Protein AF-0000000069992667 (afdb_homodimer)

Structure (mmCIF, N/CA/C/O backbone):
data_AF-0000000069992667-model_v1
#
loop_
_entity.id
_entity.type
_entity.pdbx_description
1 polymer 'Uncharacterized protein'
#
loop_
_atom_site.group_PDB
_atom_site.id
_atom_site.type_symbol
_atom_site.label_atom_id
_atom_site.label_alt_id
_atom_site.label_comp_id
_atom_site.label_asym_id
_atom_site.label_entity_id
_atom_site.label_seq_id
_atom_site.pdbx_PDB_ins_code
_atom_site.Cartn_x
_atom_site.Cartn_y
_atom_site.Cartn_z
_atom_site.occupancy
_atom_site.B_iso_or_equiv
_atom_site.auth_seq_id
_atom_site.auth_comp_id
_atom_site.auth_asym_id
_atom_site.auth_atom_id
_atom_site.pdbx_PDB_model_num
ATOM 1 N N . MET A 1 1 ? 6.359 3.408 -33.406 1 24.8 1 MET A N 1
ATOM 2 C CA . MET A 1 1 ? 5.809 4.395 -32.5 1 24.8 1 MET A CA 1
ATOM 3 C C . MET A 1 1 ? 6.105 4.008 -31.047 1 24.8 1 MET A C 1
ATOM 5 O O . MET A 1 1 ? 5.715 2.932 -30.594 1 24.8 1 MET A O 1
ATOM 9 N N . ASN A 1 2 ? 7.273 4.285 -30.5 1 27.56 2 ASN A N 1
ATOM 10 C CA . ASN A 1 2 ? 7.855 4.105 -29.172 1 27.56 2 ASN A CA 1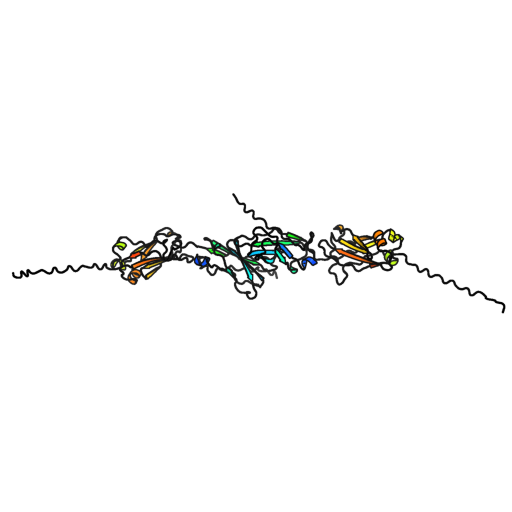
ATOM 11 C C . ASN A 1 2 ? 6.938 4.652 -28.094 1 27.56 2 ASN A C 1
ATOM 13 O O . ASN A 1 2 ? 6.762 5.867 -27.969 1 27.56 2 ASN A O 1
ATOM 17 N N . ASP A 1 3 ? 5.688 4.25 -28.125 1 32 3 ASP A N 1
ATOM 18 C CA . ASP A 1 3 ? 4.793 4.777 -27.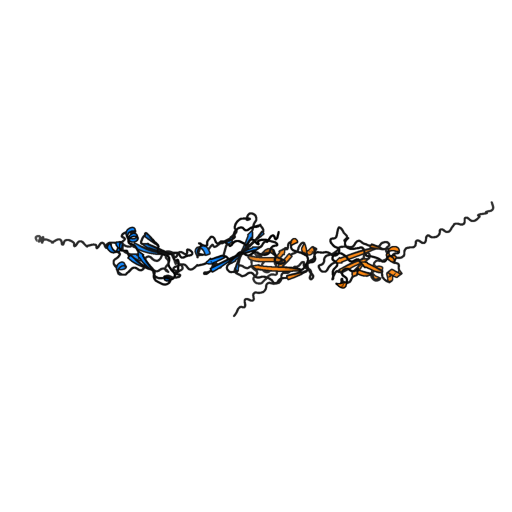094 1 32 3 ASP A CA 1
ATOM 19 C C . ASP A 1 3 ? 5.52 4.914 -25.766 1 32 3 ASP A C 1
ATOM 21 O O . ASP A 1 3 ? 5.93 3.918 -25.172 1 32 3 ASP A O 1
ATOM 25 N N . SER A 1 4 ? 6.445 5.75 -25.672 1 35.91 4 SER A N 1
ATOM 26 C CA . SER A 1 4 ? 6.992 6.27 -24.422 1 35.91 4 SER A CA 1
ATOM 27 C C . SER A 1 4 ? 5.934 6.312 -23.328 1 35.91 4 SER A C 1
ATOM 29 O O . SER A 1 4 ? 5.004 7.121 -23.391 1 35.91 4 SER A O 1
ATOM 31 N N . LEU A 1 5 ? 5.312 5.242 -22.984 1 39.62 5 LEU A N 1
ATOM 32 C CA . LEU A 1 5 ? 4.395 5.227 -21.859 1 39.62 5 LEU A CA 1
ATOM 33 C C . LEU A 1 5 ? 4.75 6.32 -20.844 1 39.62 5 LEU A C 1
ATOM 35 O O . LEU A 1 5 ? 5.762 6.219 -20.156 1 39.62 5 LEU A O 1
ATOM 39 N N . GLU A 1 6 ? 4.836 7.492 -21.281 1 42.88 6 GLU A N 1
ATOM 40 C CA . GLU A 1 6 ? 4.934 8.68 -20.438 1 42.88 6 GLU A CA 1
ATOM 41 C C . GLU A 1 6 ? 4.332 8.43 -19.062 1 42.88 6 GLU A C 1
ATOM 43 O O . GLU A 1 6 ? 3.125 8.203 -18.938 1 42.88 6 GLU A O 1
ATOM 48 N N . HIS A 1 7 ? 4.844 7.543 -18.328 1 51.72 7 HIS A N 1
ATOM 49 C CA . HIS A 1 7 ? 4.477 7.32 -16.938 1 51.72 7 HIS A CA 1
ATOM 50 C C . HIS A 1 7 ? 4.031 8.617 -16.266 1 51.72 7 HIS A C 1
ATOM 52 O O . HIS A 1 7 ? 4.82 9.547 -16.125 1 51.72 7 HIS A O 1
ATOM 58 N N . SER A 1 8 ? 2.902 9.133 -16.812 1 61.72 8 SER A N 1
ATOM 59 C CA . SER A 1 8 ? 2.273 10.328 -16.266 1 61.72 8 SER A CA 1
ATOM 60 C C . SER A 1 8 ? 2.521 10.461 -14.773 1 61.72 8 SER A C 1
ATOM 62 O O . SER A 1 8 ? 2.234 9.539 -14.008 1 61.72 8 SER A O 1
ATOM 64 N N . ARG A 1 9 ? 3.486 11.219 -14.336 1 82.94 9 ARG A N 1
ATOM 65 C CA . ARG A 1 9 ? 3.867 11.5 -12.953 1 82.94 9 ARG A CA 1
ATOM 66 C C . ARG A 1 9 ? 2.652 11.906 -12.125 1 82.94 9 ARG A C 1
ATOM 68 O O . ARG A 1 9 ? 1.79 12.648 -12.594 1 82.94 9 ARG A O 1
ATOM 75 N N . LEU A 1 10 ? 2.373 11.172 -11.141 1 95.12 10 LEU A N 1
ATOM 76 C CA . LEU A 1 10 ? 1.304 11.5 -10.203 1 95.12 10 LEU A CA 1
ATOM 77 C C . LEU A 1 10 ? 1.432 12.938 -9.719 1 95.12 10 LEU A C 1
ATOM 79 O O . LEU A 1 10 ? 2.543 13.453 -9.57 1 95.12 10 LEU A O 1
ATOM 83 N N . ALA A 1 11 ? 0.368 13.617 -9.633 1 96.69 11 ALA A N 1
ATOM 84 C CA . ALA A 1 11 ? 0.332 14.984 -9.133 1 96.69 11 ALA A CA 1
ATOM 85 C C . ALA A 1 11 ? 0.744 15.039 -7.66 1 96.69 11 ALA A C 1
ATOM 87 O O . ALA A 1 11 ? 0.669 14.039 -6.953 1 96.69 11 ALA A O 1
ATOM 88 N N . LEU A 1 12 ? 1.177 16.172 -7.23 1 96.62 12 LEU A N 1
ATOM 89 C CA . LEU A 1 12 ? 1.45 16.422 -5.82 1 96.62 12 LEU A CA 1
ATOM 90 C C . LEU A 1 12 ? 0.167 16.359 -5 1 96.62 12 LEU A C 1
ATOM 92 O O . LEU A 1 12 ? -0.884 16.828 -5.438 1 96.62 12 LEU A O 1
ATOM 96 N N . PRO A 1 13 ? 0.283 15.773 -3.818 1 97.31 13 PRO A N 1
ATOM 97 C CA . PRO A 1 13 ? -0.885 15.891 -2.943 1 97.31 13 PRO A CA 1
ATOM 98 C C . PRO A 1 13 ? -1.153 17.328 -2.512 1 97.31 13 PRO A C 1
ATOM 100 O O . PRO A 1 13 ? -0.258 18.188 -2.582 1 97.31 13 PRO A O 1
ATOM 103 N N . VAL A 1 14 ? -2.396 17.562 -2.076 1 96.5 14 VAL A N 1
ATOM 104 C CA . VAL A 1 14 ? -2.795 18.906 -1.654 1 96.5 14 VAL A CA 1
ATOM 105 C C . VAL A 1 14 ? -3.291 18.859 -0.211 1 96.5 14 VAL A C 1
ATOM 107 O O . VAL A 1 14 ? -4.027 17.953 0.174 1 96.5 14 VAL A O 1
ATOM 110 N N . VAL A 1 15 ? -2.871 19.781 0.508 1 97 15 VAL A N 1
ATOM 111 C CA . VAL A 1 15 ? -3.367 19.953 1.87 1 97 15 VAL A CA 1
ATOM 112 C C . VAL A 1 15 ? -4.188 21.234 1.965 1 97 15 VAL A C 1
ATOM 114 O O . VAL A 1 15 ? -3.637 22.312 2.193 1 97 15 VAL A O 1
ATOM 117 N N . PRO A 1 16 ? -5.512 21.094 1.886 1 94.31 16 PRO A N 1
ATOM 118 C CA . PRO A 1 16 ? -6.363 22.281 1.809 1 94.31 16 PRO A CA 1
ATOM 119 C C . PRO A 1 16 ? -6.25 23.172 3.045 1 94.31 16 PRO A C 1
ATOM 121 O O . PRO A 1 16 ? -6.414 24.391 2.949 1 94.31 16 PRO A O 1
ATOM 124 N N . GLN A 1 17 ? -6 22.594 4.168 1 91.94 17 GLN A N 1
ATOM 125 C CA . GLN A 1 17 ? -5.988 23.328 5.426 1 91.94 17 GLN A CA 1
ATOM 126 C C . GLN A 1 17 ? -4.668 24.078 5.613 1 91.94 17 GLN A C 1
ATOM 128 O O . GLN A 1 17 ? -4.527 24.875 6.535 1 91.94 17 GLN A O 1
ATOM 133 N N . ALA A 1 18 ? -3.742 23.719 4.707 1 87.69 18 ALA A N 1
ATOM 134 C CA . ALA A 1 18 ? -2.439 24.375 4.828 1 87.69 18 ALA A CA 1
ATOM 135 C C . ALA A 1 18 ? -2.469 25.766 4.223 1 87.69 18 ALA A C 1
ATOM 137 O O . ALA A 1 18 ? -2.961 25.953 3.105 1 87.69 18 ALA A O 1
ATOM 138 N N . HIS A 1 19 ? -2.434 26.844 5.023 1 73.31 19 HIS A N 1
ATOM 139 C CA . HIS A 1 19 ? -2.428 28.234 4.586 1 73.31 19 HIS A CA 1
ATOM 140 C C . HIS A 1 19 ? -1.145 28.562 3.838 1 73.31 19 HIS A C 1
ATOM 142 O O . HIS A 1 19 ? -0.071 28.641 4.438 1 73.31 19 HIS A O 1
ATOM 148 N N . ARG A 1 20 ? -0.948 28.328 2.576 1 72.69 20 ARG A N 1
ATOM 149 C CA . ARG A 1 20 ? 0.213 28.609 1.737 1 72.69 20 ARG A CA 1
ATOM 150 C C . ARG A 1 20 ? 1.492 28.641 2.566 1 72.69 20 ARG A C 1
ATOM 152 O O . ARG A 1 20 ? 2.58 28.375 2.049 1 72.69 20 ARG A O 1
ATOM 159 N N . ARG A 1 21 ? 1.359 28.922 3.877 1 86 21 ARG A N 1
ATOM 160 C CA . ARG A 1 21 ? 2.586 29.109 4.645 1 86 21 ARG A CA 1
ATOM 161 C C . ARG A 1 21 ? 2.828 27.922 5.578 1 86 21 ARG A C 1
ATOM 163 O O . ARG A 1 21 ? 3.82 27.891 6.309 1 86 21 ARG A O 1
ATOM 170 N N . GLY A 1 22 ? 1.913 27.047 5.668 1 95 22 GLY A N 1
ATOM 171 C CA . GLY A 1 22 ? 2.164 25.859 6.477 1 95 22 GLY A CA 1
ATOM 172 C C . GLY A 1 22 ? 0.958 25.422 7.281 1 95 22 GLY A C 1
ATOM 173 O O . GLY A 1 22 ? -0.169 25.828 6.996 1 95 22 GLY A O 1
ATOM 174 N N . ILE A 1 23 ? 1.276 24.531 8.18 1 96.5 23 ILE A N 1
ATOM 175 C CA . ILE A 1 23 ? 0.228 23.922 8.992 1 96.5 23 ILE A CA 1
ATOM 176 C C . ILE A 1 23 ? 0.34 24.406 10.438 1 96.5 23 ILE A C 1
ATOM 178 O O . ILE A 1 23 ? 1.376 24.234 11.078 1 96.5 23 ILE A O 1
ATOM 182 N N . GLY A 1 24 ? -0.743 25 10.969 1 95.69 24 GLY A N 1
ATOM 183 C CA . GLY A 1 24 ? -0.81 25.422 12.359 1 95.69 24 GLY A CA 1
ATOM 184 C C . GLY A 1 24 ? -1.538 24.438 13.25 1 95.69 24 GLY A C 1
ATOM 185 O O . GLY A 1 24 ? -1.916 23.359 12.805 1 95.69 24 GLY A O 1
ATOM 186 N N . ARG A 1 25 ? -1.726 24.844 14.406 1 94 25 ARG A N 1
ATOM 187 C CA . ARG A 1 25 ? -2.297 23.969 15.43 1 94 25 ARG A CA 1
ATOM 188 C C . ARG A 1 25 ? -3.734 23.594 15.094 1 94 25 ARG A C 1
ATOM 190 O O . ARG A 1 25 ? -4.109 22.422 15.172 1 94 25 ARG A O 1
ATOM 197 N N . LEU A 1 26 ? -4.539 24.578 14.797 1 91.88 26 LEU A N 1
ATOM 198 C CA . LEU A 1 26 ? -5.945 24.328 14.516 1 91.88 26 LEU A CA 1
ATOM 199 C C . LEU A 1 26 ? -6.105 23.406 13.305 1 91.88 26 LEU A C 1
ATOM 201 O O . LEU A 1 26 ? -6.914 22.484 13.328 1 91.88 26 LEU A O 1
ATOM 205 N N . ALA A 1 27 ? -5.379 23.641 12.289 1 93.88 27 ALA A N 1
ATOM 206 C CA . ALA A 1 27 ? -5.422 22.812 11.078 1 93.88 27 ALA A CA 1
ATOM 207 C C . ALA A 1 27 ? -5.016 21.375 11.391 1 93.88 27 ALA A C 1
ATOM 209 O O . ALA A 1 27 ? -5.594 20.438 10.844 1 93.88 27 ALA A O 1
ATOM 210 N N . ALA A 1 28 ? -4.012 21.188 12.227 1 95.81 28 ALA A N 1
ATOM 211 C CA . ALA A 1 28 ? -3.467 19.875 12.57 1 95.81 28 ALA A CA 1
ATOM 212 C C . ALA A 1 28 ? -4.527 18.984 13.211 1 95.81 28 ALA A C 1
ATOM 214 O O . ALA A 1 28 ? -4.461 17.766 13.117 1 95.81 28 ALA A O 1
ATOM 215 N N . GLU A 1 29 ? -5.473 19.594 13.906 1 95 29 GLU A N 1
ATOM 216 C CA . GLU A 1 29 ? -6.492 18.844 14.633 1 95 29 GLU A CA 1
ATOM 217 C C . GLU A 1 29 ? -7.391 18.062 13.68 1 95 29 GLU A C 1
ATOM 219 O O . GLU A 1 29 ? -7.887 16.984 14.016 1 95 29 GLU A O 1
ATOM 224 N N . GLN A 1 30 ? -7.684 18.625 12.57 1 95.38 30 GLN A N 1
ATOM 225 C CA . GLN A 1 30 ? -8.57 18 11.602 1 95.38 30 GLN A CA 1
ATOM 226 C C . GLN A 1 30 ? -7.977 18.062 10.195 1 95.38 30 GLN A C 1
ATOM 228 O O . GLN A 1 30 ? -8.641 18.484 9.25 1 95.38 30 GLN A O 1
ATOM 233 N N . LEU A 1 31 ? -6.801 17.562 10.102 1 97.19 31 LEU A N 1
ATOM 234 C CA . LEU A 1 31 ? -6.039 17.703 8.867 1 97.19 31 LEU A CA 1
ATOM 235 C C . LEU A 1 31 ? -6.43 16.625 7.859 1 97.19 31 LEU A C 1
ATOM 237 O O . LEU A 1 31 ? -6.648 15.461 8.234 1 97.19 31 LEU A O 1
ATOM 241 N N . SER A 1 32 ? -6.508 17 6.625 1 97.56 32 SER A N 1
ATOM 242 C CA . SER A 1 32 ? -6.75 16.047 5.547 1 97.56 32 SER A CA 1
ATOM 243 C C . SER A 1 32 ? -5.855 16.344 4.344 1 97.56 32 SER A C 1
ATOM 245 O O . SER A 1 32 ? -5.449 17.484 4.125 1 97.56 32 SER A O 1
ATOM 247 N N . VAL A 1 33 ? -5.531 15.32 3.641 1 98.12 33 VAL A N 1
ATOM 248 C CA . VAL A 1 33 ? -4.77 15.422 2.398 1 98.12 33 VAL A CA 1
ATOM 249 C C . VAL A 1 33 ? -5.668 15.062 1.215 1 98.12 33 VAL A C 1
ATOM 251 O O . VAL A 1 33 ? -6.383 14.062 1.248 1 98.12 33 VAL A O 1
ATOM 254 N N . CYS A 1 34 ? -5.625 15.898 0.236 1 97.81 34 CYS A N 1
ATOM 255 C CA . CYS A 1 34 ? -6.414 15.656 -0.968 1 97.81 34 CYS A CA 1
ATOM 256 C C . CYS A 1 34 ? -5.535 15.164 -2.107 1 97.81 34 CYS A C 1
ATOM 258 O O . CYS A 1 34 ? -4.547 15.805 -2.465 1 97.81 34 CYS A O 1
ATOM 260 N N . ILE A 1 35 ? -5.859 14.031 -2.627 1 97.75 35 ILE A N 1
ATOM 261 C CA . ILE A 1 35 ? -5.188 13.477 -3.797 1 97.75 35 ILE A CA 1
ATOM 262 C C . ILE A 1 35 ? -6 13.773 -5.055 1 97.75 35 ILE A C 1
ATOM 264 O O . ILE A 1 35 ? -7.145 13.336 -5.18 1 97.75 35 ILE A O 1
ATOM 268 N N . PRO A 1 36 ? -5.391 14.547 -5.93 1 96.94 36 PRO A N 1
ATOM 269 C CA . PRO A 1 36 ? -6.137 14.875 -7.148 1 96.94 36 PRO A CA 1
ATOM 270 C C . PRO A 1 36 ? -6.453 13.641 -7.992 1 96.94 36 PRO A C 1
ATOM 272 O O . PRO A 1 36 ? -5.781 12.617 -7.875 1 96.94 36 PRO A O 1
ATOM 275 N N . ALA A 1 37 ? -7.555 13.773 -8.797 1 96.81 37 ALA A N 1
ATOM 276 C CA . ALA A 1 37 ? -7.824 12.727 -9.781 1 96.81 37 ALA A CA 1
ATOM 277 C C . ALA A 1 37 ? -6.641 12.539 -10.719 1 96.81 37 ALA A C 1
ATOM 279 O O . ALA A 1 37 ? -5.844 13.461 -10.922 1 96.81 37 ALA A O 1
ATOM 280 N N . TYR A 1 38 ? -6.438 11.414 -11.156 1 95.62 38 TYR A N 1
ATOM 281 C CA . TYR A 1 38 ? -5.316 11.094 -12.039 1 95.62 38 TYR A CA 1
ATOM 282 C C . TYR A 1 38 ? -5.789 10.328 -13.266 1 95.62 38 TYR A C 1
ATOM 284 O O . TYR A 1 38 ? -6.879 9.75 -13.266 1 95.62 38 TYR A O 1
ATOM 292 N N . PRO A 1 39 ? -4.957 10.344 -14.305 1 92.19 39 PRO A N 1
ATOM 293 C CA . PRO A 1 39 ? -5.348 9.625 -15.523 1 92.19 39 PRO A CA 1
ATOM 294 C C . PRO A 1 39 ? -5.543 8.133 -15.281 1 92.19 39 PRO A C 1
ATOM 296 O O . PRO A 1 39 ? -4.684 7.477 -14.688 1 92.19 39 PRO A O 1
ATOM 299 N N . GLY A 1 40 ? -6.684 7.602 -15.719 1 92.69 40 GLY A N 1
ATOM 300 C CA . GLY A 1 40 ? -6.941 6.176 -15.602 1 92.69 40 GLY A CA 1
ATOM 301 C C . GLY A 1 40 ? -7.508 5.773 -14.258 1 92.69 40 GLY A C 1
ATOM 302 O O . GLY A 1 40 ? -7.523 4.59 -13.914 1 92.69 40 GLY A O 1
ATOM 303 N N . MET A 1 41 ? -7.898 6.801 -13.492 1 95 41 MET A N 1
ATOM 304 C CA . MET A 1 41 ? -8.484 6.508 -12.188 1 95 41 MET A CA 1
ATOM 305 C C . MET A 1 41 ? -9.688 5.574 -12.32 1 95 41 MET A C 1
ATOM 307 O O . MET A 1 41 ? -10.602 5.844 -13.102 1 95 41 MET A O 1
ATOM 311 N N . ASP A 1 42 ? -9.633 4.457 -11.586 1 94.5 42 ASP A N 1
ATOM 312 C CA . ASP A 1 42 ? -10.672 3.445 -11.727 1 94.5 42 ASP A CA 1
ATOM 313 C C . ASP A 1 42 ? -11.016 2.814 -10.383 1 94.5 42 ASP A C 1
ATOM 315 O O . ASP A 1 42 ? -10.242 2.908 -9.43 1 94.5 42 ASP A O 1
ATOM 319 N N . GLU A 1 43 ? -12.18 2.219 -10.383 1 94.44 43 GLU A N 1
ATOM 320 C CA . GLU A 1 43 ? -12.578 1.452 -9.203 1 94.44 43 GLU A CA 1
ATOM 321 C C . GLU A 1 43 ? -11.555 0.36 -8.891 1 94.44 43 GLU A C 1
ATOM 323 O O . GLU A 1 43 ? -11.062 -0.312 -9.797 1 94.44 43 GLU A O 1
ATOM 328 N N . GLY A 1 44 ? -11.266 0.203 -7.559 1 93.44 44 GLY A N 1
ATOM 329 C CA . GLY A 1 44 ? -10.344 -0.845 -7.164 1 93.44 44 GLY A CA 1
ATOM 330 C C . GLY A 1 44 ? -8.922 -0.344 -6.969 1 93.44 44 GLY A C 1
ATOM 331 O O . GLY A 1 44 ? -8.094 -1.024 -6.355 1 93.44 44 GLY A O 1
ATOM 332 N N . ASP A 1 45 ? -8.633 0.858 -7.594 1 95.75 45 ASP A N 1
ATOM 333 C CA . ASP A 1 45 ? -7.332 1.47 -7.32 1 95.75 45 ASP A CA 1
ATOM 334 C C . ASP A 1 45 ? -7.137 1.702 -5.824 1 95.75 45 ASP A C 1
ATOM 336 O O . ASP A 1 45 ? -8.078 2.068 -5.121 1 95.75 45 ASP A O 1
ATOM 340 N N . LEU A 1 46 ? -5.926 1.47 -5.422 1 97.06 46 LEU A N 1
ATOM 341 C CA . LEU A 1 46 ? -5.621 1.696 -4.012 1 97.06 46 LEU A CA 1
ATOM 342 C C . LEU A 1 46 ? -4.695 2.896 -3.844 1 97.06 46 LEU A C 1
ATOM 344 O O . LEU A 1 46 ? -3.643 2.969 -4.484 1 97.06 46 LEU A O 1
ATOM 348 N N . LEU A 1 47 ? -5.148 3.828 -3.027 1 97.69 47 LEU A N 1
ATOM 349 C CA . LEU A 1 47 ? -4.32 4.977 -2.668 1 97.69 47 LEU A CA 1
ATOM 350 C C . LEU A 1 47 ? -3.826 4.863 -1.23 1 97.69 47 LEU A C 1
ATOM 352 O O . LEU A 1 47 ? -4.617 4.648 -0.311 1 97.69 47 LEU A O 1
ATOM 356 N N . GLU A 1 48 ? -2.508 4.973 -1.059 1 97.88 48 GLU A N 1
ATOM 357 C CA . GLU A 1 48 ? -1.885 4.949 0.262 1 97.88 48 GLU A CA 1
ATOM 358 C C . GLU A 1 48 ? -1.228 6.289 0.585 1 97.88 48 GLU A C 1
ATOM 360 O O . GLU A 1 48 ? -0.479 6.832 -0.23 1 97.88 48 GLU A O 1
ATOM 365 N N . LEU A 1 49 ? -1.47 6.742 1.758 1 98.56 49 LEU A N 1
ATOM 366 C CA . LEU A 1 49 ? -0.916 8.023 2.178 1 98.56 49 LEU A CA 1
ATOM 367 C C . LEU A 1 49 ? 0.234 7.824 3.16 1 98.56 49 LEU A C 1
ATOM 369 O O . LEU A 1 49 ? 0.139 7 4.074 1 98.56 49 LEU A O 1
ATOM 373 N N . PHE A 1 50 ? 1.292 8.586 2.957 1 98.56 50 PHE A N 1
ATOM 374 C CA . PHE A 1 50 ? 2.459 8.516 3.828 1 98.56 50 PHE A CA 1
ATOM 375 C C . PHE A 1 50 ? 2.828 9.898 4.352 1 98.56 50 PHE A C 1
ATOM 377 O O . PHE A 1 50 ? 2.756 10.891 3.617 1 98.56 50 PHE A O 1
ATOM 384 N N . TRP A 1 51 ? 3.119 9.961 5.598 1 98.44 51 TRP A N 1
ATOM 385 C CA . TRP A 1 51 ? 3.576 11.148 6.316 1 98.44 51 TRP A CA 1
ATOM 386 C C . TRP A 1 51 ? 4.949 10.914 6.938 1 98.44 51 TRP A C 1
ATOM 388 O O . TRP A 1 51 ? 5.086 10.141 7.883 1 98.44 51 TRP A O 1
ATOM 398 N N . ASP A 1 52 ? 5.992 11.602 6.34 1 97.94 52 ASP A N 1
ATOM 399 C CA . ASP A 1 52 ? 7.375 11.43 6.777 1 97.94 52 ASP A CA 1
ATOM 400 C C . ASP A 1 52 ? 7.801 9.961 6.695 1 97.94 52 ASP A C 1
ATOM 402 O O . ASP A 1 52 ? 8.383 9.422 7.641 1 97.94 52 ASP A O 1
ATOM 406 N N . GLY A 1 53 ? 7.32 9.281 5.656 1 96.88 53 GLY A N 1
ATOM 407 C CA . GLY A 1 53 ? 7.75 7.926 5.363 1 96.88 53 GLY A CA 1
ATOM 408 C C . GLY A 1 53 ? 6.926 6.871 6.078 1 96.88 53 GLY A C 1
ATOM 409 O O . GLY A 1 53 ? 7.082 5.676 5.824 1 96.88 53 GLY A O 1
ATOM 410 N N . CYS A 1 54 ? 6.035 7.336 6.938 1 97.56 54 CYS A N 1
ATOM 411 C CA . CYS A 1 54 ? 5.219 6.395 7.699 1 97.56 54 CYS A CA 1
ATOM 412 C C . CYS A 1 54 ? 3.82 6.281 7.109 1 97.56 54 CYS A C 1
ATOM 414 O O . CYS A 1 54 ? 3.268 7.266 6.617 1 97.56 54 CYS A O 1
ATOM 416 N N . TYR A 1 55 ? 3.244 5.102 7.215 1 97.44 55 TYR A N 1
ATOM 417 C CA . TYR A 1 55 ? 1.909 4.828 6.691 1 97.44 55 TYR A CA 1
ATOM 418 C C . TYR A 1 55 ? 0.842 5.508 7.543 1 97.44 55 TYR A C 1
ATOM 420 O O . TYR A 1 55 ? 0.85 5.387 8.766 1 97.44 55 TYR A O 1
ATOM 428 N N . VAL A 1 56 ? -0.05 6.203 6.863 1 98.12 56 VAL A N 1
ATOM 429 C CA . VAL A 1 56 ? -1.112 6.922 7.562 1 98.12 56 VAL A CA 1
ATOM 430 C C . VAL A 1 56 ? -2.43 6.164 7.41 1 98.12 56 VAL A C 1
ATOM 432 O O . VAL A 1 56 ? -3.008 5.707 8.398 1 98.12 56 VAL A O 1
ATOM 435 N N . THR A 1 57 ? -2.846 6.035 6.195 1 97.19 57 THR A N 1
ATOM 436 C CA . THR A 1 57 ? -4.105 5.383 5.855 1 97.19 57 THR A CA 1
ATOM 437 C C . THR A 1 57 ? -4.156 5.051 4.367 1 97.19 57 THR A C 1
ATOM 439 O O . THR A 1 57 ? -3.27 5.441 3.605 1 97.19 57 THR A O 1
ATOM 442 N N . SER A 1 58 ? -5.109 4.277 3.973 1 96.69 58 SER A N 1
ATOM 443 C CA . SER A 1 58 ? -5.336 3.939 2.57 1 96.69 58 SER A CA 1
ATOM 444 C C . SER A 1 58 ? -6.824 3.906 2.242 1 96.69 58 SER A C 1
ATOM 446 O O . SER A 1 58 ? -7.664 3.836 3.143 1 96.69 58 SER A O 1
ATOM 448 N N . ARG A 1 59 ? -7.016 4.059 0.97 1 96.25 59 ARG A N 1
ATOM 449 C CA . ARG A 1 59 ? -8.398 4.02 0.513 1 96.25 59 ARG A CA 1
ATOM 450 C C . ARG A 1 59 ? -8.492 3.469 -0.907 1 96.25 59 ARG A C 1
ATOM 452 O O . ARG A 1 59 ? -7.707 3.852 -1.778 1 96.25 59 ARG A O 1
ATOM 459 N N . GLN A 1 60 ? -9.383 2.496 -1.064 1 96.12 60 GLN A N 1
ATOM 460 C CA . GLN A 1 60 ? -9.672 1.995 -2.404 1 96.12 60 GLN A CA 1
ATOM 461 C C . GLN A 1 60 ? -10.727 2.85 -3.098 1 96.12 60 GLN A C 1
ATOM 463 O O . GLN A 1 60 ? -11.719 3.244 -2.477 1 96.12 60 GLN A O 1
ATOM 468 N N . ILE A 1 61 ? -10.492 3.172 -4.305 1 97.12 61 ILE A N 1
ATOM 469 C CA . ILE A 1 61 ? -11.445 3.959 -5.078 1 97.12 61 ILE A CA 1
ATOM 470 C C . ILE A 1 61 ? -12.727 3.16 -5.281 1 97.12 61 ILE A C 1
ATOM 472 O O . ILE A 1 61 ? -12.688 1.996 -5.688 1 97.12 61 ILE A O 1
ATOM 476 N N . GLN A 1 62 ? -13.812 3.74 -4.883 1 95.31 62 GLN A N 1
ATOM 477 C CA . GLN A 1 62 ? -15.109 3.084 -5.016 1 95.31 62 GLN A CA 1
ATOM 478 C C . GLN A 1 62 ? -15.789 3.471 -6.328 1 95.31 62 GLN A C 1
ATOM 480 O O . GLN A 1 62 ? -15.375 4.43 -6.984 1 95.31 62 GLN A O 1
ATOM 485 N N . ALA A 1 63 ? -16.812 2.68 -6.531 1 93.12 63 ALA A N 1
ATOM 486 C CA . ALA A 1 63 ? -17.609 2.984 -7.723 1 93.12 63 ALA A CA 1
ATOM 487 C C . ALA A 1 63 ? -18.203 4.383 -7.641 1 93.12 63 ALA A C 1
ATOM 489 O O . ALA A 1 63 ? -18.734 4.773 -6.602 1 93.12 63 ALA A O 1
ATOM 490 N N . GLY A 1 64 ? -18.141 5.227 -8.648 1 92.25 64 GLY A N 1
ATOM 491 C CA . GLY A 1 64 ? -18.703 6.566 -8.68 1 92.25 64 GLY A CA 1
ATOM 492 C C . GLY A 1 64 ? -17.719 7.641 -8.281 1 92.25 64 GLY A C 1
ATOM 493 O O . GLY A 1 64 ? -17.984 8.836 -8.438 1 92.25 64 GLY A O 1
ATOM 494 N N . GLU A 1 65 ? -16.578 7.191 -7.754 1 91.88 65 GLU A N 1
ATOM 495 C CA . GLU A 1 65 ? -15.602 8.172 -7.273 1 91.88 65 GLU A CA 1
ATOM 496 C C . GLU A 1 65 ? -14.57 8.508 -8.352 1 91.88 65 GLU A C 1
ATOM 498 O O . GLU A 1 65 ? -13.672 9.32 -8.125 1 91.88 65 GLU A O 1
ATOM 503 N N . GLN A 1 66 ? -14.758 7.918 -9.477 1 91.19 66 GLN A N 1
ATOM 504 C CA . GLN A 1 66 ? -13.805 8.125 -10.562 1 91.19 66 GLN A CA 1
ATOM 505 C C . GLN A 1 66 ? -13.773 9.586 -11 1 91.19 66 GLN A C 1
ATOM 507 O O . GLN A 1 66 ? -14.82 10.227 -11.117 1 91.19 66 GLN A O 1
ATOM 512 N N . GLY A 1 67 ? -12.555 10.141 -11.156 1 92.88 67 GLY A N 1
ATOM 513 C CA . GLY A 1 67 ? -12.383 11.492 -11.648 1 92.88 67 GLY A CA 1
ATOM 514 C C . GLY A 1 67 ? -12.516 12.547 -10.562 1 92.88 67 GLY A C 1
ATOM 515 O O . GLY A 1 67 ? -12.492 13.742 -10.844 1 92.88 67 GLY A O 1
ATOM 516 N N . GLN A 1 68 ? -12.742 12.156 -9.383 1 95.81 68 GLN A N 1
ATOM 517 C CA . GLN A 1 68 ? -12.867 13.094 -8.266 1 95.81 68 GLN A CA 1
ATOM 518 C C . GLN A 1 68 ? -11.68 12.977 -7.32 1 95.81 68 GLN A C 1
ATOM 520 O O . GLN A 1 68 ? -11.109 11.898 -7.152 1 95.81 68 GLN A O 1
ATOM 525 N N . PRO A 1 69 ? -11.328 14.086 -6.77 1 96.81 69 PRO A N 1
ATOM 526 C CA . PRO A 1 69 ? -10.258 14 -5.773 1 96.81 69 PRO A CA 1
ATOM 527 C C . PRO A 1 69 ? -10.648 13.164 -4.555 1 96.81 69 PRO A C 1
ATOM 529 O O . PRO A 1 69 ? -11.828 13.062 -4.223 1 96.81 69 PRO A O 1
ATOM 532 N N . VAL A 1 70 ? -9.68 12.555 -3.986 1 97.62 70 VAL A N 1
ATOM 533 C CA . VAL A 1 70 ? -9.898 11.711 -2.814 1 97.62 70 VAL A CA 1
ATOM 534 C C . VAL A 1 70 ? -9.289 12.375 -1.58 1 97.62 70 VAL A C 1
ATOM 536 O O . VAL A 1 70 ? -8.117 12.758 -1.588 1 97.62 70 VAL A O 1
ATOM 539 N N . SER A 1 71 ? -10.047 12.531 -0.55 1 97.81 71 SER A N 1
ATOM 540 C CA . SER A 1 71 ? -9.578 13.125 0.696 1 97.81 71 SER A CA 1
ATOM 541 C C . SER A 1 71 ? -9.258 12.055 1.736 1 97.81 71 SER A C 1
ATOM 543 O O . SER A 1 71 ? -10.094 11.188 2.016 1 97.81 71 SER A O 1
ATOM 545 N N . LEU A 1 72 ? -8.117 12.117 2.314 1 98.19 72 LEU A N 1
ATOM 546 C CA . LEU A 1 72 ? -7.688 11.18 3.348 1 98.19 72 LEU A CA 1
ATOM 547 C C . LEU A 1 72 ? -7.344 11.914 4.641 1 98.19 72 LEU A C 1
ATOM 549 O O . LEU A 1 72 ? -6.559 12.867 4.625 1 98.19 72 LEU A O 1
ATOM 553 N N . ARG A 1 73 ? -7.805 11.43 5.719 1 97.94 73 ARG A N 1
ATOM 554 C CA . ARG A 1 73 ? -7.594 12.055 7.02 1 97.94 73 ARG A CA 1
ATOM 555 C C . ARG A 1 73 ? -6.223 11.695 7.586 1 97.94 73 ARG A C 1
ATOM 557 O O . ARG A 1 73 ? -5.789 10.547 7.488 1 97.94 73 ARG A O 1
ATOM 564 N N . VAL A 1 74 ? -5.664 12.641 8.219 1 98.19 74 VAL A N 1
ATOM 565 C CA . VAL A 1 74 ? -4.402 12.43 8.922 1 98.19 74 VAL A CA 1
ATOM 566 C C . VAL A 1 74 ? -4.617 12.586 10.422 1 98.19 74 VAL A C 1
ATOM 568 O O . VAL A 1 74 ? -4.996 13.664 10.891 1 98.19 74 VAL A O 1
ATOM 571 N N . PRO A 1 75 ? -4.359 11.539 11.148 1 97.06 75 PRO A N 1
ATOM 572 C CA . PRO A 1 75 ? -4.461 11.688 12.602 1 97.06 75 PRO A CA 1
ATOM 573 C C . PRO A 1 75 ? -3.529 12.766 13.148 1 97.06 75 PRO A C 1
ATOM 575 O O . PRO A 1 75 ? -2.416 12.938 12.641 1 97.06 75 PRO A O 1
ATOM 578 N N . GLN A 1 76 ? -3.912 13.406 14.203 1 96.19 76 GLN A N 1
ATOM 579 C CA . GLN A 1 76 ? -3.18 14.523 14.781 1 96.19 76 GLN A CA 1
ATOM 580 C C . GLN A 1 76 ? -1.804 14.086 15.273 1 96.19 76 GLN A C 1
ATOM 582 O O . GLN A 1 76 ? -0.846 14.859 15.234 1 96.19 76 GLN A O 1
ATOM 587 N N . SER A 1 77 ? -1.714 12.844 15.711 1 95.88 77 SER A N 1
ATOM 588 C CA . SER A 1 77 ? -0.479 12.32 16.281 1 95.88 77 SER A CA 1
ATOM 589 C C . SER A 1 77 ? 0.65 12.312 15.266 1 95.88 77 SER A C 1
ATOM 591 O O . SER A 1 77 ? 1.826 12.242 15.625 1 95.88 77 SER A O 1
ATOM 593 N N . PHE A 1 78 ? 0.366 12.445 13.992 1 96.94 78 PHE A N 1
ATOM 594 C CA . PHE A 1 78 ? 1.371 12.43 12.938 1 96.94 78 PHE A CA 1
ATOM 595 C C . PHE A 1 78 ? 2.006 13.805 12.781 1 96.94 78 PHE A C 1
ATOM 597 O O . PHE A 1 78 ? 3.098 13.93 12.219 1 96.94 78 PHE A O 1
ATOM 604 N N . VAL A 1 79 ? 1.268 14.82 13.125 1 97.56 79 VAL A N 1
ATOM 605 C CA . VAL A 1 79 ? 1.657 16.188 12.805 1 97.56 79 VAL A CA 1
ATOM 606 C C . VAL A 1 79 ? 2.551 16.734 13.914 1 97.56 79 VAL A C 1
ATOM 608 O O . VAL A 1 79 ? 2.084 17 15.023 1 97.56 79 VAL A O 1
ATOM 611 N N . LEU A 1 80 ? 3.805 16.891 13.609 1 96.69 80 LEU A N 1
ATOM 612 C CA . LEU A 1 80 ? 4.793 17.391 14.555 1 96.69 80 LEU A CA 1
ATOM 613 C C . LEU A 1 80 ? 5.441 18.672 14.031 1 96.69 80 LEU A C 1
ATOM 615 O O . LEU A 1 80 ? 5.426 18.938 12.82 1 96.69 80 LEU A O 1
ATOM 619 N N . ASP A 1 81 ? 5.973 19.438 14.961 1 95.19 81 ASP A N 1
ATOM 620 C CA . ASP A 1 81 ? 6.68 20.656 14.555 1 95.19 81 ASP A CA 1
ATOM 621 C C . ASP A 1 81 ? 7.824 20.328 13.594 1 95.19 81 ASP A C 1
ATOM 623 O O . ASP A 1 81 ? 8.5 19.297 13.758 1 95.19 81 ASP A O 1
ATOM 627 N N . GLY A 1 82 ? 8.031 21.203 12.633 1 95.06 82 GLY A N 1
ATOM 628 C CA . GLY A 1 82 ? 9.094 21.016 11.656 1 95.06 82 GLY A CA 1
ATOM 629 C C . GLY A 1 82 ? 8.602 21.078 10.227 1 95.06 82 GLY A C 1
ATOM 630 O O . GLY A 1 82 ? 7.805 21.953 9.867 1 95.06 82 GLY A O 1
ATOM 631 N N . VAL A 1 83 ? 9.227 20.234 9.414 1 96.88 83 VAL A N 1
ATOM 632 C CA . VAL A 1 83 ? 8.82 20.141 8.016 1 96.88 83 VAL A CA 1
ATOM 633 C C . VAL A 1 83 ? 8.242 18.75 7.734 1 96.88 83 VAL A C 1
ATOM 635 O O . VAL A 1 83 ? 8.922 17.75 7.922 1 96.88 83 VAL A O 1
ATOM 638 N N . ALA A 1 84 ? 7.043 18.766 7.332 1 97.31 84 ALA A N 1
ATOM 639 C CA . ALA A 1 84 ? 6.387 17.5 6.996 1 97.31 84 ALA A CA 1
ATOM 640 C C . ALA A 1 84 ? 6.645 17.125 5.543 1 97.31 84 ALA A C 1
ATOM 642 O O . ALA A 1 84 ? 6.648 17.984 4.656 1 97.31 84 ALA A O 1
ATOM 643 N N . ARG A 1 85 ? 6.879 15.867 5.262 1 98 85 ARG A N 1
ATOM 644 C CA . ARG A 1 85 ? 6.992 15.305 3.922 1 98 85 ARG A CA 1
ATOM 645 C C . ARG A 1 85 ? 5.832 14.359 3.621 1 98 85 ARG A C 1
ATOM 647 O O . ARG A 1 85 ? 5.695 13.32 4.262 1 98 85 ARG A O 1
ATOM 654 N N . ILE A 1 86 ? 5.062 14.766 2.613 1 98.19 86 ILE A N 1
ATOM 655 C CA . ILE A 1 86 ? 3.822 14.047 2.348 1 98.19 86 ILE A CA 1
ATOM 656 C C . ILE A 1 86 ? 3.848 13.484 0.929 1 98.19 86 ILE A C 1
ATOM 658 O O . ILE A 1 86 ? 4.18 14.195 -0.022 1 98.19 86 ILE A O 1
ATOM 662 N N . HIS A 1 87 ? 3.59 12.25 0.761 1 98.19 87 HIS A N 1
ATOM 663 C CA . HIS A 1 87 ? 3.41 11.656 -0.559 1 98.19 87 HIS A CA 1
ATOM 664 C C . HIS A 1 87 ? 2.385 10.531 -0.52 1 98.19 87 HIS A C 1
ATOM 666 O O . HIS A 1 87 ? 1.914 10.148 0.555 1 98.19 87 HIS A O 1
ATOM 672 N N . TYR A 1 88 ? 1.932 10.094 -1.605 1 98.38 88 TYR A N 1
ATOM 673 C CA . TYR A 1 88 ? 1.017 8.969 -1.714 1 98.38 88 TYR A CA 1
ATOM 674 C C . TYR A 1 88 ? 1.48 7.988 -2.789 1 98.38 88 TYR A C 1
ATOM 676 O O . TYR A 1 88 ? 2.316 8.336 -3.629 1 98.38 88 TYR A O 1
ATOM 684 N N . ARG A 1 89 ? 0.991 6.797 -2.703 1 97.5 89 ARG A N 1
ATOM 685 C CA . ARG A 1 89 ? 1.262 5.746 -3.678 1 97.5 89 ARG A CA 1
ATOM 686 C C . ARG A 1 89 ? -0.029 5.25 -4.32 1 97.5 89 ARG A C 1
ATOM 688 O O . ARG A 1 89 ? -1.047 5.098 -3.645 1 97.5 89 ARG A O 1
ATOM 695 N N . LEU A 1 90 ? 0.102 5.035 -5.527 1 97.5 90 LEU A N 1
ATOM 696 C CA . LEU A 1 90 ? -1.004 4.488 -6.309 1 97.5 90 LEU A CA 1
ATOM 697 C C . LEU A 1 90 ? -0.708 3.055 -6.734 1 97.5 90 LEU A C 1
ATOM 699 O O . LEU A 1 90 ? 0.334 2.783 -7.336 1 97.5 90 LEU A O 1
ATOM 703 N N . MET A 1 91 ? -1.6 2.184 -6.324 1 96.75 91 MET A N 1
ATOM 704 C CA . MET A 1 91 ? -1.526 0.789 -6.75 1 96.75 91 MET A CA 1
ATOM 705 C C . MET A 1 91 ? -2.705 0.431 -7.648 1 96.75 91 MET A C 1
ATOM 707 O O . MET A 1 91 ? -3.863 0.587 -7.254 1 96.75 91 MET A O 1
ATOM 711 N N . ARG A 1 92 ? -2.434 -0.055 -8.766 1 96.25 92 ARG A N 1
ATOM 712 C CA . ARG A 1 92 ? -3.414 -0.535 -9.734 1 96.25 92 ARG A CA 1
ATOM 713 C C . ARG A 1 92 ? -3.148 -1.99 -10.102 1 96.25 92 ARG A C 1
ATOM 715 O O . ARG A 1 92 ? -1.997 -2.389 -10.289 1 96.25 92 ARG A O 1
ATOM 722 N N . ILE A 1 93 ? -4.215 -2.805 -10.172 1 94.88 93 ILE A N 1
ATOM 723 C CA . ILE A 1 93 ? -4.066 -4.23 -10.438 1 94.88 93 ILE A CA 1
ATOM 724 C C . ILE A 1 93 ? -3.252 -4.438 -11.719 1 94.88 93 ILE A C 1
ATOM 726 O O . ILE A 1 93 ? -3.533 -3.818 -12.742 1 94.88 93 ILE A O 1
ATOM 730 N N . GLY A 1 94 ? -2.178 -5.289 -11.602 1 95.12 94 GLY A N 1
ATOM 731 C CA . GLY A 1 94 ? -1.377 -5.676 -12.75 1 95.12 94 GLY A CA 1
ATOM 732 C C . GLY A 1 94 ? -0.278 -4.68 -13.078 1 95.12 94 GLY A C 1
ATOM 733 O O . GLY A 1 94 ? 0.476 -4.871 -14.031 1 95.12 94 GLY A O 1
ATOM 734 N N . ARG A 1 95 ? -0.147 -3.654 -12.336 1 94.25 95 ARG A N 1
ATOM 735 C CA . ARG A 1 95 ? 0.855 -2.625 -12.594 1 94.25 95 ARG A CA 1
ATOM 736 C C . ARG A 1 95 ? 1.787 -2.451 -11.398 1 94.25 95 ARG A C 1
ATOM 738 O O . ARG A 1 95 ? 1.472 -2.887 -10.289 1 94.25 95 ARG A O 1
ATOM 745 N N . MET A 1 96 ? 2.916 -1.906 -11.711 1 94.94 96 MET A N 1
ATOM 746 C CA . MET A 1 96 ? 3.836 -1.531 -10.641 1 94.94 96 MET A CA 1
ATOM 747 C C . MET A 1 96 ? 3.305 -0.332 -9.867 1 94.94 96 MET A C 1
ATOM 749 O O . MET A 1 96 ? 2.604 0.515 -10.422 1 94.94 96 MET A O 1
ATOM 753 N N . ALA A 1 97 ? 3.609 -0.293 -8.625 1 94.5 97 ALA A N 1
ATOM 754 C CA . ALA A 1 97 ? 3.209 0.829 -7.777 1 94.5 97 ALA A CA 1
ATOM 755 C C . ALA A 1 97 ? 3.818 2.137 -8.273 1 94.5 97 ALA A C 1
ATOM 757 O O . ALA A 1 97 ? 4.953 2.156 -8.75 1 94.5 97 ALA A O 1
ATOM 758 N N . GLN A 1 98 ? 3.039 3.189 -8.203 1 96.19 98 GLN A N 1
ATOM 759 C CA . GLN A 1 98 ? 3.521 4.531 -8.523 1 96.19 98 GLN A CA 1
ATOM 760 C C . GLN A 1 98 ? 3.547 5.418 -7.281 1 96.19 98 GLN A C 1
ATOM 762 O O . GLN A 1 98 ? 2.641 5.352 -6.449 1 96.19 98 GLN A O 1
ATOM 767 N N . THR A 1 99 ? 4.504 6.238 -7.168 1 96.75 99 THR A N 1
ATOM 768 C CA . THR A 1 99 ? 4.645 7.141 -6.027 1 96.75 99 THR A CA 1
ATOM 769 C C . THR A 1 99 ? 4.609 8.594 -6.484 1 96.75 99 THR A C 1
ATOM 771 O O . THR A 1 99 ? 5.223 8.953 -7.492 1 96.75 99 THR A O 1
ATOM 774 N N . SER A 1 100 ? 3.875 9.414 -5.809 1 97.5 100 SER A N 1
ATOM 775 C CA . SER A 1 100 ? 3.828 10.844 -6.109 1 97.5 100 SER A CA 1
ATOM 776 C C . SER A 1 100 ? 5.105 11.547 -5.652 1 97.5 100 SER A C 1
ATOM 778 O O . SER A 1 100 ? 5.848 11.016 -4.824 1 97.5 100 SER A O 1
ATOM 780 N N . PRO A 1 101 ? 5.367 12.703 -6.242 1 96.75 101 PRO A N 1
ATOM 781 C CA . PRO A 1 101 ? 6.41 13.523 -5.617 1 96.75 101 PRO A CA 1
ATOM 782 C C . PRO A 1 101 ? 6.062 13.93 -4.188 1 96.75 101 PRO A C 1
ATOM 784 O O . PRO A 1 101 ? 4.883 14.023 -3.836 1 96.75 101 PRO A O 1
ATOM 787 N N . PRO A 1 102 ? 7.055 14.094 -3.377 1 97 102 PRO A N 1
ATOM 788 C CA . PRO A 1 102 ? 6.789 14.5 -1.996 1 97 102 PRO A CA 1
ATOM 789 C C . PRO A 1 102 ? 6.434 15.984 -1.88 1 97 102 PRO A C 1
ATOM 791 O O . PRO A 1 102 ? 7.035 16.828 -2.557 1 97 102 PRO A O 1
ATOM 794 N N . LEU A 1 103 ? 5.41 16.281 -1.131 1 96.44 103 LEU A N 1
ATOM 795 C CA . LEU A 1 103 ? 5.062 17.641 -0.742 1 96.44 103 LEU A CA 1
ATOM 796 C C . LEU A 1 103 ? 5.695 18 0.599 1 96.44 103 LEU A C 1
ATOM 798 O O . LEU A 1 103 ? 5.523 17.281 1.584 1 96.44 103 LEU A O 1
ATOM 802 N N . LYS A 1 104 ? 6.453 19.016 0.621 1 96.44 104 LYS A N 1
ATOM 803 C CA . LYS A 1 104 ? 7.035 19.516 1.862 1 96.44 104 LYS A CA 1
ATOM 804 C C . LYS A 1 104 ? 6.258 20.719 2.4 1 96.44 104 LYS A C 1
ATOM 806 O O . LYS A 1 104 ? 6.02 21.688 1.675 1 96.44 104 LYS A O 1
ATOM 811 N N . LEU A 1 105 ? 5.859 20.625 3.666 1 96.12 105 LEU A N 1
ATOM 812 C CA . LEU A 1 105 ? 5.109 21.719 4.297 1 96.12 105 LEU A CA 1
ATOM 813 C C . LEU A 1 105 ? 5.664 22.016 5.684 1 96.12 105 LEU A C 1
ATOM 815 O O . LEU A 1 105 ? 5.871 21.109 6.488 1 96.12 105 LEU A O 1
ATOM 819 N N . PRO A 1 106 ? 5.906 23.328 5.961 1 95.88 106 PRO A N 1
ATOM 820 C CA . PRO A 1 106 ? 6.262 23.672 7.34 1 95.88 106 PRO A CA 1
ATOM 821 C C . PRO A 1 106 ? 5.109 23.453 8.32 1 95.88 106 PRO A C 1
ATOM 823 O O . PRO A 1 106 ? 3.953 23.719 7.98 1 95.88 106 PRO A O 1
ATOM 826 N N . VAL A 1 107 ? 5.441 22.953 9.492 1 96.69 107 VAL A N 1
ATOM 827 C CA . VAL A 1 107 ? 4.48 22.766 10.57 1 96.69 107 VAL A CA 1
ATOM 828 C C . VAL A 1 107 ? 4.93 23.531 11.812 1 96.69 107 VAL A C 1
ATOM 830 O O . VAL A 1 107 ? 6.086 23.422 12.234 1 96.69 107 VAL A O 1
ATOM 833 N N . LYS A 1 108 ? 4.094 24.359 12.344 1 96.06 108 LYS A N 1
ATOM 834 C CA . LYS A 1 108 ? 4.332 25.062 13.602 1 96.06 108 LYS A CA 1
ATOM 835 C C . LYS A 1 108 ? 3.146 24.906 14.555 1 96.06 108 LYS A C 1
ATOM 837 O O . LYS A 1 108 ? 2.111 25.547 14.375 1 96.06 108 LYS A O 1
ATOM 842 N N . LEU A 1 109 ? 3.352 24.172 15.555 1 95.56 109 LEU A N 1
ATOM 843 C CA . LEU A 1 109 ? 2.281 23.906 16.516 1 95.56 109 LEU A CA 1
ATOM 844 C C . LEU A 1 109 ? 2.408 24.812 17.734 1 95.56 109 LEU A C 1
ATOM 846 O O . LEU A 1 109 ? 1.472 24.938 18.531 1 95.56 109 LEU A O 1
ATOM 850 N N . SER A 1 110 ? 3.574 25.406 17.844 1 95.19 110 SER A N 1
ATOM 851 C CA . SER A 1 110 ? 3.826 26.297 18.984 1 95.19 110 SER A CA 1
ATOM 852 C C . SER A 1 110 ? 3.23 27.688 18.734 1 95.19 110 SER A C 1
ATOM 854 O O . SER A 1 110 ? 3.725 28.438 17.906 1 95.19 110 SER A O 1
ATOM 856 N N . CYS A 1 111 ? 2.299 28.031 19.531 1 94.94 111 CYS A N 1
ATOM 857 C CA . CYS A 1 111 ? 1.611 29.312 19.406 1 94.94 111 CYS A CA 1
ATOM 858 C C . CYS A 1 111 ? 2.439 30.453 20 1 94.94 111 CYS A C 1
ATOM 860 O O . CYS A 1 111 ? 3.117 30.25 21.016 1 94.94 111 CYS A O 1
ATOM 862 N N . PRO A 1 112 ? 2.326 31.594 19.359 1 97.12 112 PRO A N 1
ATOM 863 C CA . PRO A 1 112 ? 2.963 32.719 20.031 1 97.12 112 PRO A CA 1
ATOM 864 C C . PRO A 1 112 ? 2.396 33 21.422 1 97.12 112 PRO A C 1
ATOM 866 O O . PRO A 1 112 ? 1.175 33.031 21.594 1 97.12 112 PRO A O 1
ATOM 869 N N . GLY A 1 113 ? 3.262 33.125 22.406 1 96.88 113 GLY A N 1
ATOM 870 C CA . GLY A 1 113 ? 2.818 33.344 23.766 1 96.88 113 GLY A CA 1
ATOM 871 C C . GLY A 1 113 ? 2.557 32.062 24.531 1 96.88 113 GLY A C 1
ATOM 872 O O . GLY A 1 113 ? 2.227 32.094 25.719 1 96.88 113 GLY A O 1
ATOM 873 N N . GLY A 1 114 ? 2.736 30.891 23.781 1 95.12 114 GLY A N 1
ATOM 874 C CA . GLY A 1 114 ? 2.443 29.625 24.406 1 95.12 114 GLY A CA 1
ATOM 875 C C . GLY A 1 114 ? 0.968 29.266 24.391 1 95.12 114 GLY A C 1
ATOM 876 O O . GLY A 1 114 ? 0.182 29.906 23.688 1 95.12 114 GLY A O 1
ATOM 877 N N . LEU A 1 115 ? 0.631 28.172 25.141 1 89.06 115 LEU A N 1
ATOM 878 C CA . LEU A 1 115 ? -0.761 27.734 25.203 1 89.06 115 LEU A CA 1
ATOM 879 C C . LEU A 1 115 ? -1.573 28.609 26.141 1 89.06 115 LEU A C 1
ATOM 881 O O . LEU A 1 115 ? -1.264 28.703 27.328 1 89.06 115 LEU A O 1
ATOM 885 N N . PRO A 1 116 ? -2.529 29.312 25.547 1 84.56 116 PRO A N 1
ATOM 886 C CA . PRO A 1 116 ? -3.338 30.188 26.391 1 84.56 116 PRO A CA 1
ATOM 887 C C . PRO A 1 116 ? -4.133 29.422 27.453 1 84.56 116 PRO A C 1
ATOM 889 O O . PRO A 1 116 ? -4.602 28.312 27.188 1 84.56 116 PRO A O 1
ATOM 892 N N . ILE A 1 117 ? -4.059 29.906 28.656 1 82.25 117 ILE A N 1
ATOM 893 C CA . ILE A 1 117 ? -4.91 29.406 29.734 1 82.25 117 ILE A CA 1
ATOM 894 C C . ILE A 1 117 ? -6.047 30.391 30 1 82.25 117 ILE A C 1
ATOM 896 O O . ILE A 1 117 ? -5.812 31.516 30.469 1 82.25 117 ILE A O 1
ATOM 900 N N . GLY A 1 118 ? -7.293 30.031 29.531 1 83.69 118 GLY A N 1
ATOM 901 C CA . GLY A 1 118 ? -8.422 30.922 29.719 1 83.69 118 GLY A CA 1
ATOM 902 C C . GLY A 1 118 ? -8.641 31.844 28.531 1 83.69 118 GLY A C 1
ATOM 903 O O . GLY A 1 118 ? -8.445 31.453 27.375 1 83.69 118 GLY A O 1
ATOM 904 N N . GLU A 1 119 ? -9.086 33.125 28.781 1 86.25 119 GLU A N 1
ATOM 905 C CA . GLU A 1 119 ? -9.453 34.062 27.719 1 86.25 119 GLU A CA 1
ATOM 906 C C . GLU A 1 119 ? -8.25 34.875 27.266 1 86.25 119 GLU A C 1
ATOM 908 O O . GLU A 1 119 ? -8.242 35.406 26.141 1 86.25 119 GLU A O 1
ATOM 913 N N . GLU A 1 120 ? -7.273 34.969 28.094 1 92.56 120 GLU A N 1
ATOM 914 C CA . GLU A 1 120 ? -6.051 35.719 27.812 1 92.56 120 GLU A CA 1
ATOM 915 C C . GLU A 1 120 ? -4.84 34.781 27.734 1 92.56 120 GLU A C 1
ATOM 917 O O . GLU A 1 120 ? -4.875 33.656 28.234 1 92.56 120 GLU A O 1
ATOM 922 N N . ASN A 1 121 ? -3.961 35.219 27.031 1 96.38 121 ASN A N 1
ATOM 923 C CA . ASN A 1 121 ? -2.699 34.5 26.969 1 96.38 121 ASN A CA 1
ATOM 924 C C . ASN A 1 121 ? -1.672 35.062 27.938 1 96.38 121 ASN A C 1
ATOM 926 O O . ASN A 1 121 ? -1.066 36.125 27.672 1 96.38 121 ASN A O 1
ATOM 930 N N . GLN A 1 122 ? -1.46 34.375 29.016 1 94.69 122 GLN A N 1
ATOM 931 C CA . GLN A 1 122 ? -0.573 34.844 30.078 1 94.69 122 GLN A CA 1
ATOM 932 C C . GLN A 1 122 ? 0.888 34.781 29.641 1 94.69 122 GLN A C 1
ATOM 934 O O . GLN A 1 122 ? 1.768 35.312 30.312 1 94.69 122 GLN A O 1
ATOM 939 N N . GLY A 1 123 ? 1.102 34.125 28.531 1 9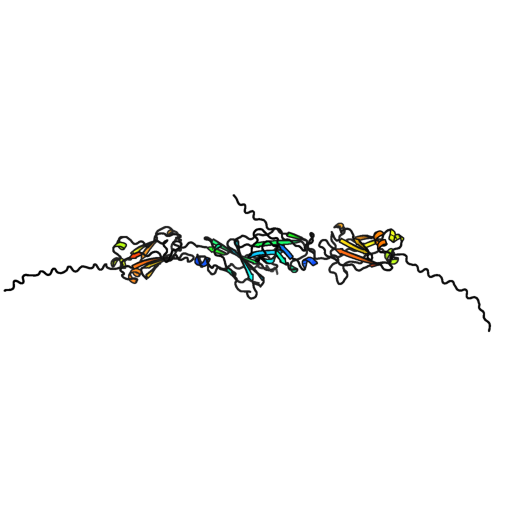6.12 123 GLY A N 1
ATOM 940 C CA . GLY A 1 123 ? 2.449 34.094 27.984 1 96.12 123 GLY A CA 1
ATOM 941 C C . GLY A 1 123 ? 2.848 35.375 27.297 1 96.12 123 GLY A C 1
ATOM 942 O O . GLY A 1 123 ? 4.031 35.625 27.031 1 96.12 123 GLY A O 1
ATOM 943 N N . LEU A 1 124 ? 1.891 36.188 27.031 1 97.31 124 LEU A N 1
ATOM 944 C CA . LEU A 1 124 ? 2.123 37.562 26.531 1 97.31 124 LEU A CA 1
ATOM 945 C C . LEU A 1 124 ? 2.09 38.562 27.672 1 97.31 124 LEU A C 1
ATOM 947 O O . LEU A 1 124 ? 1.105 38.656 28.406 1 97.31 124 LEU A O 1
ATOM 951 N N . ALA A 1 125 ? 3.145 39.312 27.797 1 97.5 125 ALA A N 1
ATOM 952 C CA . ALA A 1 125 ? 3.188 40.344 28.828 1 97.5 125 ALA A CA 1
ATOM 953 C C . ALA A 1 125 ? 2.299 41.531 28.469 1 97.5 125 ALA A C 1
ATOM 955 O O . ALA A 1 125 ? 2.172 41.875 27.297 1 97.5 125 ALA A O 1
ATOM 956 N N . PRO A 1 126 ? 1.654 42.125 29.531 1 97.5 126 PRO A N 1
ATOM 957 C CA . PRO A 1 126 ? 0.951 43.375 29.219 1 97.5 126 PRO A CA 1
ATOM 958 C C . PRO A 1 126 ? 1.861 44.438 28.594 1 97.5 126 PRO A C 1
ATOM 960 O O . PRO A 1 126 ? 3.062 44.438 28.875 1 97.5 126 PRO A O 1
ATOM 963 N N . PRO A 1 127 ? 1.269 45.219 27.688 1 97.69 127 PRO A N 1
ATOM 964 C CA . PRO A 1 127 ? 2.092 46.312 27.109 1 97.69 127 PRO A CA 1
ATOM 965 C C . PRO A 1 127 ? 2.756 47.156 28.188 1 97.69 127 PRO A C 1
ATOM 967 O O . PRO A 1 127 ? 2.141 47.469 29.203 1 97.69 127 PRO A O 1
ATOM 970 N N . ILE A 1 128 ? 3.973 47.5 27.953 1 96.94 128 ILE A N 1
ATOM 971 C CA . ILE A 1 128 ? 4.715 48.344 28.891 1 96.94 128 ILE A CA 1
ATOM 972 C C . ILE A 1 128 ? 4.641 49.781 28.453 1 96.94 128 ILE A C 1
ATOM 974 O O . ILE A 1 128 ? 5.016 50.125 27.328 1 96.94 128 ILE A O 1
ATOM 978 N N . ILE A 1 129 ? 4.219 50.594 29.344 1 94.69 129 ILE A N 1
ATOM 979 C CA . ILE A 1 129 ? 4.105 52.031 29.109 1 94.69 129 ILE A CA 1
ATOM 980 C C . ILE A 1 129 ? 5.137 52.781 29.969 1 94.69 129 ILE A C 1
ATOM 982 O O . ILE A 1 129 ? 5.371 52.438 31.125 1 94.69 129 ILE A O 1
ATOM 986 N N . PRO A 1 130 ? 5.766 53.781 29.359 1 92.69 130 PRO A N 1
ATOM 987 C CA . PRO A 1 130 ? 6.719 54.562 30.172 1 92.69 130 PRO A CA 1
ATOM 988 C C . PRO A 1 130 ? 6.109 55.062 31.484 1 92.69 130 PRO A C 1
ATOM 990 O O . PRO A 1 130 ? 4.938 55.438 31.516 1 92.69 130 PRO A O 1
ATOM 993 N N . SER A 1 131 ? 6.887 55.156 32.5 1 91.25 131 SER A N 1
ATOM 994 C CA . SER A 1 131 ? 6.457 55.406 33.875 1 91.25 131 SER A CA 1
ATOM 995 C C . SER A 1 131 ? 5.684 56.719 33.969 1 91.25 131 SER A C 1
ATOM 997 O O . SER A 1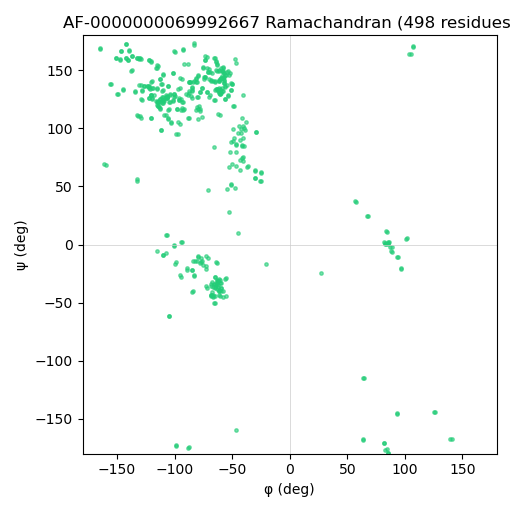 131 ? 4.633 56.781 34.625 1 91.25 131 SER A O 1
ATOM 999 N N . PRO A 1 132 ? 6.184 57.75 33.344 1 89.44 132 PRO A N 1
ATOM 1000 C CA . PRO A 1 132 ? 5.441 59 33.469 1 89.44 132 PRO A CA 1
ATOM 1001 C C . PRO A 1 132 ? 4.031 58.938 32.906 1 89.44 132 PRO A C 1
ATOM 1003 O O . PRO A 1 132 ? 3.09 59.469 33.469 1 89.44 132 PRO A O 1
ATOM 1006 N N . ILE A 1 133 ? 3.994 58.281 31.859 1 90.31 133 ILE A N 1
ATOM 1007 C CA . ILE A 1 133 ? 2.695 58.156 31.203 1 90.31 133 ILE A CA 1
ATOM 1008 C C . ILE A 1 133 ? 1.802 57.219 32 1 90.31 133 ILE A C 1
ATOM 1010 O O . ILE A 1 133 ? 0.59 57.406 32.094 1 90.31 133 ILE A O 1
ATOM 1014 N N . ARG A 1 134 ? 2.342 56.25 32.562 1 89.69 134 ARG A N 1
ATOM 1015 C CA . ARG A 1 134 ? 1.586 55.281 33.375 1 89.69 134 ARG A CA 1
ATOM 1016 C C . ARG A 1 134 ? 1.003 55.969 34.594 1 89.69 134 ARG A C 1
ATOM 1018 O O . ARG A 1 134 ? -0.132 55.688 35 1 89.69 134 ARG A O 1
ATOM 1025 N N . ARG A 1 135 ? 1.675 56.906 35.156 1 87.56 135 ARG A N 1
ATOM 1026 C CA . ARG A 1 135 ? 1.284 57.531 36.406 1 87.56 135 ARG A CA 1
ATOM 1027 C C . ARG A 1 135 ? 0.292 58.656 36.156 1 87.56 135 ARG A C 1
ATOM 1029 O O . ARG A 1 135 ? -0.692 58.812 36.875 1 87.56 135 ARG A O 1
ATOM 1036 N N . TYR A 1 136 ? 0.562 59.438 35.062 1 88.56 136 TYR A N 1
ATOM 1037 C CA . TYR A 1 136 ? -0.191 60.688 34.906 1 88.56 136 TYR A CA 1
ATOM 1038 C C . TYR A 1 136 ? -1.162 60.562 33.719 1 88.56 136 TYR A C 1
ATOM 1040 O O . TYR A 1 136 ? -1.99 61.469 33.5 1 88.56 136 TYR A O 1
ATOM 1048 N N . GLY A 1 137 ? -1.023 59.562 33.031 1 91.94 137 GLY A N 1
ATOM 1049 C CA . GLY A 1 137 ? -1.863 59.406 31.859 1 91.94 137 GLY A CA 1
ATOM 1050 C C . GLY A 1 137 ? -1.313 60.125 30.641 1 91.94 137 GLY A C 1
ATOM 1051 O O . GLY A 1 137 ? -0.192 60.656 30.672 1 91.94 137 GLY A O 1
ATOM 1052 N N . VAL A 1 138 ? -2.129 60.062 29.562 1 92.06 138 VAL A N 1
ATOM 1053 C CA . VAL A 1 138 ? -1.755 60.719 28.328 1 92.06 138 VAL A CA 1
ATOM 1054 C C . VAL A 1 138 ? -2.391 62.125 28.281 1 92.06 138 VAL A C 1
ATOM 1056 O O . VAL A 1 138 ? -3.613 62.25 28.188 1 92.06 138 VAL A O 1
ATOM 1059 N N . ASN A 1 139 ? -1.595 63.062 28.281 1 88.62 139 ASN A N 1
ATOM 1060 C CA . ASN A 1 139 ? -2.125 64.438 28.234 1 88.62 139 ASN A CA 1
ATOM 1061 C C . ASN A 1 139 ? -2.432 64.812 26.812 1 88.62 139 ASN A C 1
ATOM 1063 O O . ASN A 1 139 ? -2.094 64.125 25.859 1 88.62 139 ASN A O 1
ATOM 1067 N N . PRO A 1 140 ? -3.057 66 26.688 1 86.75 140 PRO A N 1
ATOM 1068 C CA . PRO A 1 140 ? -3.486 66.438 25.344 1 86.75 140 PRO A CA 1
ATOM 1069 C C . PRO A 1 140 ? -2.316 66.625 24.375 1 86.75 140 PRO A C 1
ATOM 1071 O O . PRO A 1 140 ? -2.445 66.312 23.188 1 86.75 140 PRO A O 1
ATOM 1074 N N . ASN A 1 141 ? -1.211 67.062 24.844 1 87.75 141 ASN A N 1
ATOM 1075 C CA . ASN A 1 141 ? -0.041 67.25 23.984 1 87.75 141 ASN A CA 1
ATOM 1076 C C . ASN A 1 141 ? 0.5 65.875 23.516 1 87.75 141 ASN A C 1
ATOM 1078 O O . ASN A 1 141 ? 0.891 65.75 22.359 1 87.75 141 ASN A O 1
ATOM 1082 N N . GLN A 1 142 ? 0.529 65.062 24.391 1 88.56 142 GLN A N 1
ATOM 1083 C CA . GLN A 1 142 ? 0.993 63.688 24.078 1 88.56 142 GLN A CA 1
ATOM 1084 C C . GLN A 1 142 ? 0.04 63 23.109 1 88.56 142 GLN A C 1
ATOM 1086 O O . GLN A 1 142 ? 0.469 62.188 22.281 1 88.56 142 GLN A O 1
ATOM 1091 N N . MET A 1 143 ? -1.2 63.281 23.203 1 90.81 143 MET A N 1
ATOM 1092 C CA . MET A 1 143 ? -2.195 62.719 22.297 1 90.81 143 MET A CA 1
ATOM 1093 C C . MET A 1 143 ? -1.907 63.094 20.859 1 90.81 143 MET A C 1
ATOM 1095 O O . MET A 1 143 ? -2.145 62.312 19.938 1 90.81 143 MET A O 1
ATOM 1099 N N . LYS A 1 144 ? -1.349 64.312 20.719 1 91.19 144 LYS A N 1
ATOM 1100 C CA . LYS A 1 144 ? -1.081 64.812 19.391 1 91.19 144 LYS A CA 1
ATOM 1101 C C . LYS A 1 144 ? 0.271 64.312 18.875 1 91.19 144 LYS A C 1
ATOM 1103 O O . LYS A 1 144 ? 0.521 64.375 17.656 1 91.19 144 LYS A O 1
ATOM 1108 N N . ARG A 1 145 ? 1.133 63.938 19.734 1 92.06 145 ARG A N 1
ATOM 1109 C CA . ARG A 1 145 ? 2.477 63.531 19.344 1 92.06 145 ARG A CA 1
ATOM 1110 C C . ARG A 1 145 ? 2.555 62 19.172 1 92.06 145 ARG A C 1
ATOM 1112 O O . ARG A 1 145 ? 3.369 61.5 18.406 1 92.06 145 ARG A O 1
ATOM 1119 N N . GLY A 1 146 ? 1.768 61.344 19.859 1 94.12 146 GLY A N 1
ATOM 1120 C CA . GLY A 1 146 ? 1.855 59.906 19.891 1 94.12 146 GLY A CA 1
ATOM 1121 C C . GLY A 1 146 ? 2.457 59.375 21.188 1 94.12 146 GLY A C 1
ATOM 1122 O O . GLY A 1 146 ? 2.975 60.125 22 1 94.12 146 GLY A O 1
ATOM 1123 N N . VAL A 1 147 ? 2.277 58.125 21.438 1 94.56 147 VAL A N 1
ATOM 1124 C CA . VAL A 1 147 ? 2.707 57.5 22.688 1 94.56 147 VAL A CA 1
ATOM 1125 C C . VAL A 1 147 ? 3.551 56.25 22.391 1 94.56 147 VAL A C 1
ATOM 1127 O O . VAL A 1 147 ? 3.123 55.375 21.641 1 94.56 147 VAL A O 1
ATOM 1130 N N . PRO A 1 148 ? 4.75 56.219 22.922 1 95.31 148 PRO A N 1
ATOM 1131 C CA . PRO A 1 148 ? 5.559 55 22.781 1 95.31 148 PRO A CA 1
ATOM 1132 C C . PRO A 1 148 ? 5.18 53.938 23.781 1 95.31 148 PRO A C 1
ATOM 1134 O O . PRO A 1 148 ? 4.828 54.219 24.922 1 95.31 148 PRO A O 1
ATOM 1137 N N . LEU A 1 149 ? 5.148 52.688 23.391 1 95.88 149 LEU A N 1
ATOM 1138 C CA . LEU A 1 149 ? 5.035 51.562 24.297 1 95.88 149 LEU A CA 1
ATOM 1139 C C . LEU A 1 149 ? 5.934 50.406 23.859 1 95.88 149 LEU A C 1
ATOM 1141 O O . LEU A 1 149 ? 6.562 50.469 22.797 1 95.88 149 LEU A O 1
ATOM 1145 N N . THR A 1 150 ? 6.129 49.469 24.703 1 97.5 150 THR A N 1
ATOM 1146 C CA . THR A 1 150 ? 7.004 48.312 24.438 1 97.5 150 THR A CA 1
ATOM 1147 C C . THR A 1 150 ? 6.301 47 24.734 1 97.5 150 THR A C 1
ATOM 1149 O O . THR A 1 150 ? 5.57 46.906 25.734 1 97.5 150 THR A O 1
ATOM 1152 N N . LEU A 1 151 ? 6.461 46.094 23.906 1 98.06 151 LEU A N 1
ATOM 1153 C CA . LEU A 1 151 ? 6 44.75 24.141 1 98.06 151 LEU A CA 1
ATOM 1154 C C . LEU A 1 151 ? 7.172 43.812 24.438 1 98.06 151 LEU A C 1
ATOM 1156 O O . LEU A 1 151 ? 8.141 43.75 23.672 1 98.06 151 LEU A O 1
ATOM 1160 N N . GLU A 1 152 ? 7.102 43.125 25.531 1 98.12 152 GLU A N 1
ATOM 1161 C CA . GLU A 1 152 ? 8.172 42.188 25.891 1 98.12 152 GLU A CA 1
ATOM 1162 C C . GLU A 1 152 ? 8.234 41 24.938 1 98.12 152 GLU A C 1
ATOM 1164 O O . GLU A 1 152 ? 7.215 40.594 24.375 1 98.12 152 GLU A O 1
ATOM 1169 N N . PRO A 1 153 ? 9.508 40.469 24.719 1 98.31 153 PRO A N 1
ATOM 1170 C CA . PRO A 1 153 ? 9.555 39.219 23.984 1 98.31 153 PRO A CA 1
ATOM 1171 C C . PRO A 1 153 ? 8.672 38.125 24.594 1 98.31 153 PRO A C 1
ATOM 1173 O O . PRO A 1 153 ? 8.391 38.156 25.797 1 98.31 153 PRO A O 1
ATOM 1176 N N . TYR A 1 154 ? 8.172 37.281 23.844 1 98.19 154 TYR A N 1
ATOM 1177 C CA . TYR A 1 154 ? 7.246 36.25 24.312 1 98.19 154 TYR A CA 1
ATOM 1178 C C . TYR A 1 154 ? 7.664 34.875 23.812 1 98.19 154 TYR A C 1
ATOM 1180 O O . TYR A 1 154 ? 8.453 34.75 22.875 1 98.19 154 TYR A O 1
ATOM 1188 N N . PRO A 1 155 ? 7.16 33.812 24.5 1 97.56 155 PRO A N 1
ATOM 1189 C CA . PRO A 1 155 ? 7.457 32.438 24.062 1 97.56 155 PRO A CA 1
ATOM 1190 C C . PRO A 1 155 ? 7.055 32.188 22.609 1 97.56 155 PRO A C 1
ATOM 1192 O O . PRO A 1 155 ? 5.977 32.625 22.172 1 97.56 155 PRO A O 1
ATOM 1195 N N . ASN A 1 156 ? 7.895 31.531 21.812 1 97.44 156 ASN A N 1
ATOM 1196 C CA . ASN A 1 156 ? 7.68 31.109 20.422 1 97.44 156 ASN A CA 1
ATOM 1197 C C . ASN A 1 156 ? 7.598 32.312 19.484 1 97.44 156 ASN A C 1
ATOM 1199 O O . ASN A 1 156 ? 6.891 32.281 18.469 1 97.44 156 ASN A O 1
ATOM 1203 N N . MET A 1 157 ? 8.234 33.469 19.922 1 98.12 157 MET A N 1
ATOM 1204 C CA . MET A 1 157 ? 8.367 34.625 19.062 1 98.12 157 MET A CA 1
ATOM 1205 C C . MET A 1 157 ? 9.125 34.25 17.781 1 98.12 157 MET A C 1
ATOM 1207 O O . MET A 1 157 ? 10.164 33.594 17.844 1 98.12 157 MET A O 1
ATOM 1211 N N . ALA A 1 158 ? 8.586 34.656 16.625 1 96.88 158 ALA A N 1
ATOM 1212 C CA . ALA A 1 158 ? 9.211 34.25 15.367 1 96.88 158 ALA A CA 1
ATOM 1213 C C . ALA A 1 158 ? 9.062 35.312 14.289 1 96.88 158 ALA A C 1
ATOM 1215 O O . ALA A 1 158 ? 8.188 36.188 14.391 1 96.88 158 ALA A O 1
ATOM 1216 N N . ALA A 1 159 ? 9.977 35.188 13.312 1 96.56 159 ALA A N 1
ATOM 1217 C CA . ALA A 1 159 ? 9.844 36.031 12.141 1 96.56 159 ALA A CA 1
ATOM 1218 C C . ALA A 1 159 ? 8.484 35.844 11.477 1 96.56 159 ALA A C 1
ATOM 1220 O O . ALA A 1 159 ? 7.93 34.75 11.492 1 96.56 159 ALA A O 1
ATOM 1221 N N . GLU A 1 160 ? 7.891 36.938 10.914 1 95.25 160 GLU A N 1
ATOM 1222 C CA . GLU A 1 160 ? 6.637 36.938 10.172 1 95.25 160 GLU A CA 1
ATOM 1223 C C . GLU A 1 160 ? 5.438 36.969 11.109 1 95.25 160 GLU A C 1
ATOM 1225 O O . GLU A 1 160 ? 4.289 36.969 10.656 1 95.25 160 GLU A O 1
ATOM 1230 N N . ASP A 1 161 ? 5.773 37.031 12.438 1 97.69 161 ASP A N 1
ATOM 1231 C CA . ASP A 1 161 ? 4.676 37.25 13.375 1 97.69 161 ASP A CA 1
ATOM 1232 C C . ASP A 1 161 ? 3.984 38.594 13.102 1 97.69 161 ASP A C 1
ATOM 1234 O O . ASP A 1 161 ? 4.648 39.594 12.867 1 97.69 161 ASP A O 1
ATOM 1238 N N . GLU A 1 162 ? 2.695 38.562 13.102 1 97.88 162 GLU A N 1
ATOM 1239 C CA . GLU A 1 162 ? 1.875 39.75 12.953 1 97.88 162 GLU A CA 1
ATOM 1240 C C . GLU A 1 162 ? 1.256 40.156 14.281 1 97.88 162 GLU A C 1
ATOM 1242 O O . GLU A 1 162 ? 0.431 39.438 14.844 1 97.88 162 GLU A O 1
ATOM 1247 N N . ILE A 1 163 ? 1.652 41.344 14.719 1 98.44 163 ILE A N 1
ATOM 1248 C CA . ILE A 1 163 ? 1.16 41.844 16 1 98.44 163 ILE A CA 1
ATOM 1249 C C . ILE A 1 163 ? 0.097 42.906 15.773 1 98.44 163 ILE A C 1
ATOM 1251 O O . ILE A 1 163 ? 0.294 43.812 14.969 1 98.44 163 ILE A O 1
ATOM 1255 N N . THR A 1 164 ? -0.988 42.75 16.391 1 98.38 164 THR A N 1
ATOM 1256 C CA . THR A 1 164 ? -2.057 43.75 16.375 1 98.38 164 THR A CA 1
ATOM 1257 C C . THR A 1 164 ? -2.275 44.344 17.766 1 98.38 164 THR A C 1
ATOM 1259 O O . THR A 1 164 ? -2.539 43.594 18.719 1 98.38 164 THR A O 1
ATOM 1262 N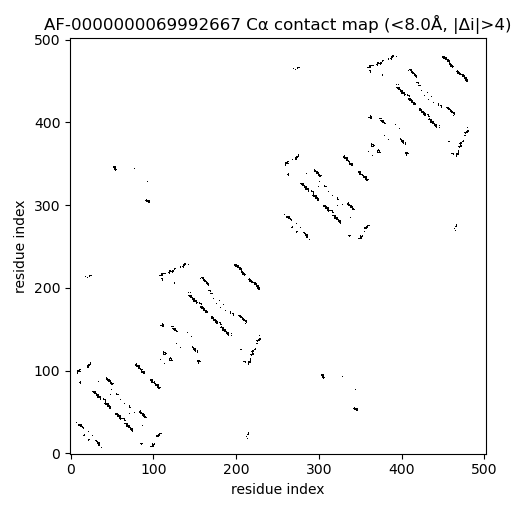 N . LEU A 1 165 ? -2.162 45.625 17.859 1 98.31 165 LEU A N 1
ATOM 1263 C CA . LEU A 1 165 ? -2.408 46.344 19.109 1 98.31 165 LEU A CA 1
ATOM 1264 C C . LEU A 1 165 ? -3.828 46.906 19.141 1 98.31 165 LEU A C 1
ATOM 1266 O O . LEU A 1 165 ? -4.316 47.438 18.141 1 98.31 165 LEU A O 1
ATOM 1270 N N . LEU A 1 166 ? -4.434 46.688 20.25 1 97.69 166 LEU A N 1
ATOM 1271 C CA . LEU A 1 166 ? -5.73 47.312 20.484 1 97.69 166 LEU A CA 1
ATOM 1272 C C . LEU A 1 166 ? -5.609 48.438 21.516 1 97.69 166 LEU A C 1
ATOM 1274 O O . LEU A 1 166 ? -5.324 48.188 22.688 1 97.69 166 LEU A O 1
ATOM 1278 N N . TRP A 1 167 ? -5.789 49.625 21.016 1 97.44 167 TRP A N 1
ATOM 1279 C CA . TRP A 1 167 ? -5.883 50.812 21.859 1 97.44 167 TRP A CA 1
ATOM 1280 C C . TRP A 1 167 ? -7.344 51.219 22.094 1 97.44 167 TRP A C 1
ATOM 1282 O O . TRP A 1 167 ? -7.938 51.938 21.312 1 97.44 167 TRP A O 1
ATOM 1292 N N . GLY A 1 168 ? -7.824 50.688 23.281 1 95.56 168 GLY A N 1
ATOM 1293 C CA . GLY A 1 168 ? -9.273 50.75 23.406 1 95.56 168 GLY A CA 1
ATOM 1294 C C . GLY A 1 168 ? -9.992 49.906 22.375 1 95.56 168 GLY A C 1
ATOM 1295 O O . GLY A 1 168 ? -9.812 48.688 22.312 1 95.56 168 GLY A O 1
ATOM 1296 N N . ASP A 1 169 ? -10.75 50.594 21.484 1 95.38 169 ASP A N 1
ATOM 1297 C CA . ASP A 1 169 ? -11.453 49.875 20.422 1 95.38 169 ASP A CA 1
ATOM 1298 C C . ASP A 1 169 ? -10.797 50.094 19.062 1 95.38 169 ASP A C 1
ATOM 1300 O O . ASP A 1 169 ? -11.305 49.656 18.031 1 95.38 169 ASP A O 1
ATOM 1304 N N . VAL A 1 170 ? -9.625 50.75 19.109 1 97.38 170 VAL A N 1
ATOM 1305 C CA . VAL A 1 170 ? -8.961 51.094 17.859 1 97.38 170 VAL A CA 1
ATOM 1306 C C . VAL A 1 170 ? -7.824 50.094 17.594 1 97.38 170 VAL A C 1
ATOM 1308 O O . VAL A 1 170 ? -6.938 49.938 18.438 1 97.38 170 VAL A O 1
ATOM 1311 N N . ARG A 1 171 ? -7.938 49.5 16.422 1 97.44 171 ARG A N 1
ATOM 1312 C CA . ARG A 1 171 ? -6.957 48.5 16 1 97.44 171 ARG A CA 1
ATOM 1313 C C . ARG A 1 171 ? -5.746 49.156 15.352 1 97.44 171 ARG A C 1
ATOM 1315 O O . ARG A 1 171 ? -5.895 50.094 14.57 1 97.44 171 ARG A O 1
ATOM 1322 N N . PHE A 1 172 ? -4.559 48.75 15.758 1 97.56 172 PHE A N 1
ATOM 1323 C CA . PHE A 1 172 ? -3.307 49.219 15.18 1 97.56 172 PHE A CA 1
ATOM 1324 C C . PHE A 1 172 ? -2.391 48.031 14.859 1 97.56 172 PHE A C 1
ATOM 1326 O O . PHE A 1 172 ? -1.871 47.375 15.766 1 97.56 172 PHE A O 1
ATOM 1333 N N . ASP A 1 173 ? -2.182 47.75 13.547 1 98 173 ASP A N 1
ATOM 1334 C CA . ASP A 1 173 ? -1.366 46.625 13.094 1 98 173 ASP A CA 1
ATOM 1335 C C . ASP A 1 173 ? 0.099 47.031 12.961 1 98 173 ASP A C 1
ATOM 1337 O O . ASP A 1 173 ? 0.411 48.062 12.336 1 98 173 ASP A O 1
ATOM 1341 N N . LEU A 1 174 ? 0.886 46.281 13.547 1 97.69 174 LEU A N 1
ATOM 1342 C CA . LEU A 1 174 ? 2.322 46.5 13.461 1 97.69 174 LEU A CA 1
ATOM 1343 C C . LEU A 1 174 ? 2.922 45.781 12.266 1 97.69 174 LEU A C 1
ATOM 1345 O O . LEU A 1 174 ? 2.33 44.812 11.766 1 97.69 174 LEU A O 1
ATOM 1349 N N . PRO A 1 175 ? 4.059 46.312 11.82 1 96.75 175 PRO A N 1
ATOM 1350 C CA . PRO A 1 175 ? 4.762 45.562 10.789 1 96.75 175 PRO A CA 1
ATOM 1351 C C . PRO A 1 175 ? 5.145 44.156 11.258 1 96.75 175 PRO A C 1
ATOM 1353 O O . PRO A 1 175 ? 5.383 43.938 12.445 1 96.75 175 PRO A O 1
ATOM 1356 N N . LYS A 1 176 ? 5.25 43.188 10.328 1 97.69 176 LYS A N 1
ATOM 1357 C CA . LYS A 1 176 ? 5.668 41.844 10.641 1 97.69 176 LYS A CA 1
ATOM 1358 C C . LYS A 1 176 ? 7.062 41.812 11.258 1 97.69 176 LYS A C 1
ATOM 1360 O O . LYS A 1 176 ? 7.941 42.562 10.852 1 97.69 176 LYS A O 1
ATOM 1365 N N . LEU A 1 177 ? 7.176 40.906 12.18 1 97.94 177 LEU A N 1
ATOM 1366 C CA . LEU A 1 177 ? 8.484 40.812 12.82 1 97.94 177 LEU A CA 1
ATOM 1367 C C . LEU A 1 177 ? 9.516 40.25 11.852 1 97.94 177 LEU A C 1
ATOM 1369 O O . LEU A 1 177 ? 9.203 39.375 11.039 1 97.94 177 LEU A O 1
ATOM 1373 N N . THR A 1 178 ? 10.742 40.781 11.93 1 97.88 178 THR A N 1
ATOM 1374 C CA . THR A 1 178 ? 11.883 40.281 11.172 1 97.88 178 THR A CA 1
ATOM 1375 C C . THR A 1 178 ? 12.758 39.375 12.039 1 97.88 178 THR A C 1
ATOM 1377 O O . THR A 1 178 ? 12.609 39.344 13.266 1 97.88 178 THR A O 1
ATOM 1380 N N . PRO A 1 179 ? 13.648 38.625 11.422 1 97.06 179 PRO A N 1
ATOM 1381 C CA . PRO A 1 179 ? 14.547 37.781 12.203 1 97.06 179 PRO A CA 1
ATOM 1382 C C . PRO A 1 179 ? 15.336 38.562 13.25 1 97.06 179 PRO A C 1
ATOM 1384 O O . PRO A 1 179 ? 15.648 38.031 14.32 1 97.06 179 PRO A O 1
ATOM 1387 N N . ALA A 1 180 ? 15.602 39.812 13.023 1 97.25 180 ALA A N 1
ATOM 1388 C CA . ALA A 1 180 ? 16.375 40.656 13.922 1 97.25 180 ALA A CA 1
ATOM 1389 C C . ALA A 1 180 ? 15.578 41 15.164 1 97.25 180 ALA A C 1
ATOM 1391 O O . ALA A 1 180 ? 16.156 41.375 16.188 1 97.25 180 ALA A O 1
ATOM 1392 N N . ASP A 1 181 ? 14.312 40.906 15.086 1 97.25 181 ASP A N 1
ATOM 1393 C CA . ASP A 1 181 ? 13.438 41.312 16.172 1 97.25 181 ASP A CA 1
ATOM 1394 C C . ASP A 1 181 ? 13.312 40.219 17.219 1 97.25 181 ASP A C 1
ATOM 1396 O O . ASP A 1 181 ? 12.844 40.438 18.344 1 97.25 181 ASP A O 1
ATOM 1400 N N . ILE A 1 182 ? 13.758 39 16.844 1 97.38 182 ILE A N 1
ATOM 1401 C CA . ILE A 1 182 ? 13.43 37.812 17.656 1 97.38 182 ILE A CA 1
ATOM 1402 C C . ILE A 1 182 ? 14.188 37.875 18.984 1 97.38 182 ILE A C 1
ATOM 1404 O O . ILE A 1 182 ? 15.398 38.125 19 1 97.38 182 ILE A O 1
ATOM 1408 N N . GLY A 1 183 ? 13.477 37.75 20.031 1 97.31 183 GLY A N 1
ATOM 1409 C CA . GLY A 1 183 ? 14.062 37.719 21.359 1 97.31 183 GLY A CA 1
ATOM 1410 C C . GLY A 1 183 ? 14.258 39.125 21.953 1 97.31 183 GLY A C 1
ATOM 1411 O O . GLY A 1 183 ? 14.805 39.25 23.047 1 97.31 183 GLY A O 1
ATOM 1412 N N . LYS A 1 184 ? 13.859 40.156 21.281 1 97.88 184 LYS A N 1
ATOM 1413 C CA . LYS A 1 184 ? 13.984 41.531 21.75 1 97.88 184 LYS A CA 1
ATOM 1414 C C . LYS A 1 184 ? 12.617 42.188 21.953 1 97.88 184 LYS A C 1
ATOM 1416 O O . LYS A 1 184 ? 11.633 41.75 21.328 1 97.88 184 LYS A O 1
ATOM 1421 N N . PRO A 1 185 ? 12.562 43.125 22.859 1 97.81 185 PRO A N 1
ATOM 1422 C CA . PRO A 1 185 ? 11.305 43.844 23.016 1 97.81 185 PRO A CA 1
ATOM 1423 C C . PRO A 1 185 ? 10.898 44.594 21.734 1 97.81 185 PRO A C 1
ATOM 1425 O O . PRO A 1 185 ? 11.766 45.094 21 1 97.81 185 PRO A O 1
ATOM 1428 N N . VAL A 1 186 ? 9.656 44.594 21.453 1 97.94 186 VAL A N 1
ATOM 1429 C CA . VAL A 1 186 ? 9.125 45.312 20.297 1 97.94 186 VAL A CA 1
ATOM 1430 C C . VAL A 1 186 ? 8.695 46.719 20.688 1 97.94 186 VAL A C 1
ATOM 1432 O O . VAL A 1 186 ? 7.801 46.875 21.531 1 97.94 186 VAL A O 1
ATOM 1435 N N . THR A 1 187 ? 9.352 47.688 20.125 1 96.62 187 THR A N 1
ATOM 1436 C CA . THR A 1 187 ? 8.969 49.062 20.391 1 96.62 187 THR A CA 1
ATOM 1437 C C . THR A 1 187 ? 7.84 49.5 19.453 1 96.62 187 THR A C 1
ATOM 1439 O O . THR A 1 187 ? 7.949 49.344 18.234 1 96.62 187 THR A O 1
ATOM 1442 N N . VAL A 1 188 ? 6.809 49.969 20.016 1 97 188 VAL A N 1
ATOM 1443 C CA . VAL A 1 188 ? 5.652 50.406 19.25 1 97 188 VAL A CA 1
ATOM 1444 C C . VAL A 1 188 ? 5.422 51.906 19.484 1 97 188 VAL A C 1
ATOM 1446 O O . VAL A 1 188 ? 5.402 52.375 20.625 1 97 188 VAL A O 1
ATOM 1449 N N . PHE A 1 189 ? 5.309 52.625 18.391 1 96.19 189 PHE A N 1
ATOM 1450 C CA . PHE A 1 189 ? 4.902 54.031 18.469 1 96.19 189 PHE A CA 1
ATOM 1451 C C . PHE A 1 189 ? 3.463 54.188 18 1 96.19 189 PHE A C 1
ATOM 1453 O O . PHE A 1 189 ? 3.182 54.125 16.812 1 96.19 189 PHE A O 1
ATOM 1460 N N . VAL A 1 190 ? 2.59 54.438 18.938 1 96.81 190 VAL A N 1
ATOM 1461 C CA . VAL A 1 190 ? 1.178 54.625 18.609 1 96.81 190 VAL A CA 1
ATOM 1462 C C . VAL A 1 190 ? 0.936 56.031 18.062 1 96.81 190 VAL A C 1
ATOM 1464 O O . VAL A 1 190 ? 1.13 57 18.781 1 96.81 190 VAL A O 1
ATOM 1467 N N . PRO A 1 191 ? 0.483 56.125 16.906 1 96.62 191 PRO A N 1
ATOM 1468 C CA . PRO A 1 191 ? 0.328 57.469 16.297 1 96.62 191 PRO A CA 1
ATOM 1469 C C . PRO A 1 191 ? -0.835 58.25 16.891 1 96.62 191 PRO A C 1
ATOM 1471 O O . PRO A 1 191 ? -1.771 57.656 17.438 1 96.62 191 PRO A O 1
ATOM 1474 N N . ALA A 1 192 ? -0.759 59.5 16.656 1 95.44 192 ALA A N 1
ATOM 1475 C CA . ALA A 1 192 ? -1.781 60.406 17.156 1 95.44 192 ALA A CA 1
ATOM 1476 C C . ALA A 1 192 ? -3.158 60.031 16.609 1 95.44 192 ALA A C 1
ATOM 1478 O O . ALA A 1 192 ? -4.164 60.156 17.312 1 95.44 192 ALA A O 1
ATOM 1479 N N . ALA A 1 193 ? -3.178 59.625 15.398 1 96 193 ALA A N 1
ATOM 1480 C CA . ALA A 1 193 ? -4.445 59.312 14.742 1 96 193 ALA A CA 1
ATOM 1481 C C . ALA A 1 193 ? -5.191 58.219 15.484 1 96 193 ALA A C 1
ATOM 1483 O O . ALA A 1 193 ? -6.414 58.281 15.633 1 96 193 ALA A O 1
ATOM 1484 N N . VAL A 1 194 ? -4.473 57.219 15.953 1 96.56 194 VAL A N 1
ATOM 1485 C CA . VAL A 1 194 ? -5.055 56.094 16.672 1 96.56 194 VAL A CA 1
ATOM 1486 C C . VAL A 1 194 ? -5.578 56.562 18.031 1 96.56 194 VAL A C 1
ATOM 1488 O O . VAL A 1 194 ? -6.68 56.188 18.438 1 96.56 194 VAL A O 1
ATOM 1491 N N . ILE A 1 195 ? -4.777 57.375 18.688 1 94.56 195 ILE A N 1
ATOM 1492 C CA . ILE A 1 195 ? -5.113 57.875 20.031 1 94.56 195 ILE A CA 1
ATOM 1493 C C . ILE A 1 195 ? -6.328 58.781 19.953 1 94.56 195 ILE A C 1
ATOM 1495 O O . ILE A 1 195 ? -7.254 58.688 20.766 1 94.56 195 ILE A O 1
ATOM 1499 N N . LEU A 1 196 ? -6.324 59.656 18.953 1 93.44 196 LEU A N 1
ATOM 1500 C CA . LEU A 1 196 ? -7.406 60.625 18.797 1 93.44 196 LEU A CA 1
ATOM 1501 C C . LEU A 1 196 ? -8.703 59.938 18.406 1 93.44 196 LEU A C 1
ATOM 1503 O O . LEU A 1 196 ? -9.789 60.344 18.812 1 93.44 196 LEU A O 1
ATOM 1507 N N . GLU A 1 197 ? -8.547 58.938 17.672 1 95.31 197 GLU A N 1
ATOM 1508 C CA . GLU A 1 197 ? -9.734 58.188 17.266 1 95.31 197 GLU A CA 1
ATOM 1509 C C . GLU A 1 197 ? -10.383 57.5 18.469 1 95.31 197 GLU A C 1
ATOM 1511 O O . GLU A 1 197 ? -11.609 57.438 18.578 1 95.31 197 GLU A O 1
ATOM 1516 N N . ALA A 1 198 ? -9.648 56.875 19.312 1 93.81 198 ALA A N 1
ATOM 1517 C CA . ALA A 1 198 ? -10.156 56.25 20.516 1 93.81 198 ALA A CA 1
ATOM 1518 C C . ALA A 1 198 ? -10.781 57.25 21.469 1 93.81 198 ALA A C 1
ATOM 1520 O O . ALA A 1 198 ? -11.734 56.938 22.172 1 93.81 198 ALA A O 1
ATOM 1521 N N . GLY A 1 199 ? -10.156 58.438 21.516 1 91.19 199 GLY A N 1
ATOM 1522 C CA . GLY A 1 199 ? -10.68 59.5 22.359 1 91.19 199 GLY A CA 1
ATOM 1523 C C . GLY A 1 199 ? -10.195 59.406 23.797 1 91.19 199 GLY A C 1
ATOM 1524 O O . GLY A 1 199 ? -9.367 58.562 24.125 1 91.19 199 GLY A O 1
ATOM 1525 N N . GLU A 1 200 ? -10.688 60.375 24.594 1 91.62 200 GLU A N 1
ATOM 1526 C CA . GLU A 1 200 ? -10.32 60.406 26 1 91.62 200 GLU A CA 1
ATOM 1527 C C . GLU A 1 200 ? -11.047 59.312 26.797 1 91.62 200 GLU A C 1
ATOM 1529 O O . GLU A 1 200 ? -12.18 58.969 26.469 1 91.62 200 GLU A O 1
ATOM 1534 N N . ASP A 1 201 ? -10.289 58.844 27.703 1 91.25 201 ASP A N 1
ATOM 1535 C CA . ASP A 1 201 ? -10.836 57.75 28.531 1 91.25 201 ASP A CA 1
ATOM 1536 C C . ASP A 1 201 ? -10.141 57.688 29.875 1 91.25 201 ASP A C 1
ATOM 1538 O O . ASP A 1 201 ? -8.914 57.75 29.953 1 91.25 201 ASP A O 1
ATOM 1542 N N . ARG A 1 202 ? -10.906 57.469 30.906 1 90.12 202 ARG A N 1
ATOM 1543 C CA . ARG A 1 202 ? -10.352 57.438 32.25 1 90.12 202 ARG A CA 1
ATOM 1544 C C . ARG A 1 202 ? -9.648 56.125 32.531 1 90.12 202 ARG A C 1
ATOM 1546 O O . ARG A 1 202 ? -8.828 56.031 33.438 1 90.12 202 ARG A O 1
ATOM 1553 N N . GLY A 1 203 ? -9.906 55.188 31.734 1 93.38 203 GLY A N 1
ATOM 1554 C CA . GLY A 1 203 ? -9.312 53.875 31.891 1 93.38 203 GLY A CA 1
ATOM 1555 C C . GLY A 1 203 ? -9.367 53.031 30.609 1 93.38 203 GLY A C 1
ATOM 1556 O O . GLY A 1 203 ? -10.055 52.031 30.562 1 93.38 203 GLY A O 1
ATOM 1557 N N . LEU A 1 204 ? -8.602 53.469 29.703 1 94.5 204 LEU A N 1
ATOM 1558 C CA . LEU A 1 204 ? -8.547 52.812 28.406 1 94.5 204 LEU A CA 1
ATOM 1559 C C . LEU A 1 204 ? -7.688 51.531 28.484 1 94.5 204 LEU A C 1
ATOM 1561 O O . LEU A 1 204 ? -6.578 51.562 29.016 1 94.5 204 LEU A O 1
ATOM 1565 N N . ASP A 1 205 ? -8.211 50.469 27.984 1 96.38 205 ASP A N 1
ATOM 1566 C CA . ASP A 1 205 ? -7.457 49.219 27.969 1 96.38 205 ASP A CA 1
ATOM 1567 C C . ASP A 1 205 ? -6.594 49.125 26.719 1 96.38 205 ASP A C 1
ATOM 1569 O O . ASP A 1 205 ? -7.066 49.344 25.609 1 96.38 205 ASP A O 1
ATOM 1573 N N . ILE A 1 206 ? -5.324 48.781 26.891 1 97.5 206 ILE A N 1
ATOM 1574 C CA . ILE A 1 206 ? -4.402 48.5 25.797 1 97.5 206 ILE A CA 1
ATOM 1575 C C . ILE A 1 206 ? -4.004 47.031 25.844 1 97.5 206 ILE A C 1
ATOM 1577 O O . ILE A 1 206 ? -3.592 46.5 26.891 1 97.5 206 ILE A O 1
ATOM 1581 N N . THR A 1 207 ? -4.219 46.281 24.781 1 97.75 207 THR A N 1
ATOM 1582 C CA . THR A 1 207 ? -3.836 44.875 24.672 1 97.75 207 THR A CA 1
ATOM 1583 C C . THR A 1 207 ? -3.346 44.562 23.25 1 97.75 207 THR A C 1
ATOM 1585 O O . THR A 1 207 ? -3.246 45.469 22.406 1 97.75 207 THR A O 1
ATOM 1588 N N . TYR A 1 208 ? -2.848 43.438 23.062 1 98.38 208 TYR A N 1
ATOM 1589 C CA . TYR A 1 208 ? -2.375 43.031 21.734 1 98.38 208 TYR A CA 1
ATOM 1590 C C . TYR A 1 208 ? -2.482 41.531 21.531 1 98.38 208 TYR A C 1
ATOM 1592 O O . TYR A 1 208 ? -2.664 40.781 22.5 1 98.38 208 TYR A O 1
ATOM 1600 N N . CYS A 1 209 ? -2.467 41.094 20.359 1 97.88 209 CYS A N 1
ATOM 1601 C CA . CYS A 1 209 ? -2.428 39.656 20 1 97.88 209 CYS A CA 1
ATOM 1602 C C . CYS A 1 209 ? -1.451 39.438 18.859 1 97.88 209 CYS A C 1
ATOM 1604 O O . CYS A 1 209 ? -0.998 40.375 18.203 1 97.88 209 CYS A O 1
ATOM 1606 N N . VAL A 1 210 ? -1.077 38.25 18.719 1 97.88 210 VAL A N 1
ATOM 1607 C CA . VAL A 1 210 ? -0.09 37.875 17.703 1 97.88 210 VAL A CA 1
ATOM 1608 C C . VAL A 1 210 ? -0.636 36.719 16.859 1 97.88 210 VAL A C 1
ATOM 1610 O O . VAL A 1 210 ? -1.219 35.781 17.375 1 97.88 210 VAL A O 1
ATOM 1613 N N . ILE A 1 211 ? -0.55 36.781 15.562 1 96 211 ILE A N 1
ATOM 1614 C CA . ILE A 1 211 ? -0.826 35.688 14.633 1 96 211 ILE A CA 1
ATOM 1615 C C . ILE A 1 211 ? 0.453 35.312 13.891 1 96 211 ILE A C 1
ATOM 1617 O O . ILE A 1 211 ? 1.104 36.156 13.281 1 96 211 ILE A O 1
ATOM 1621 N N . ASP A 1 212 ? 0.825 34.094 13.984 1 95.25 212 ASP A N 1
ATOM 1622 C CA . ASP A 1 212 ? 2.082 33.719 13.359 1 95.25 212 ASP A CA 1
ATOM 1623 C C . ASP A 1 212 ? 1.868 33.312 11.898 1 95.25 212 ASP A C 1
ATOM 1625 O O . ASP A 1 212 ? 0.773 33.5 11.359 1 95.25 212 ASP A O 1
ATOM 1629 N N . ARG A 1 213 ? 2.959 32.844 11.242 1 93.56 213 ARG A N 1
ATOM 1630 C CA . ARG A 1 213 ? 3.012 32.656 9.797 1 93.56 213 ARG A CA 1
ATOM 1631 C C . ARG A 1 213 ? 2.023 31.578 9.352 1 93.56 213 ARG A C 1
ATOM 1633 O O . ARG A 1 213 ? 1.532 31.609 8.219 1 93.56 213 ARG A O 1
ATOM 1640 N N . VAL A 1 214 ? 1.7 30.609 10.219 1 94.19 214 VAL A N 1
ATOM 1641 C CA . VAL A 1 214 ? 0.833 29.516 9.82 1 94.19 214 VAL A CA 1
ATOM 1642 C C . VAL A 1 214 ? -0.585 29.766 10.328 1 94.19 214 VAL A C 1
ATOM 1644 O O . VAL A 1 214 ? -1.457 28.891 10.203 1 94.19 214 VAL A O 1
ATOM 1647 N N . GLY A 1 215 ? -0.757 30.922 11.055 1 92.25 215 GLY A N 1
ATOM 1648 C CA . GLY A 1 215 ? -2.104 31.328 11.438 1 92.25 215 GLY A CA 1
ATOM 1649 C C . GLY A 1 215 ? -2.432 31.016 12.883 1 92.25 215 GLY A C 1
ATOM 1650 O O . GLY A 1 215 ? -3.578 31.172 13.312 1 92.25 215 GLY A O 1
ATOM 1651 N N . ASN A 1 216 ? -1.51 30.547 13.648 1 94.19 216 ASN A N 1
ATOM 1652 C CA . ASN A 1 216 ? -1.76 30.406 15.078 1 94.19 216 ASN A CA 1
ATOM 1653 C C . ASN A 1 216 ? -2.055 31.75 15.734 1 94.19 216 ASN A C 1
ATOM 1655 O O . ASN A 1 216 ? -1.299 32.719 15.57 1 94.19 216 ASN A O 1
ATOM 1659 N N . ASN A 1 217 ? -3.033 31.75 16.453 1 94.25 217 ASN A N 1
ATOM 1660 C CA . ASN A 1 217 ? -3.451 32.969 17.141 1 94.25 217 ASN A CA 1
ATOM 1661 C C . ASN A 1 217 ? -3.146 32.906 18.641 1 94.25 217 ASN A C 1
ATOM 1663 O O . ASN A 1 217 ? -3.574 31.969 19.328 1 94.25 217 ASN A O 1
ATOM 1667 N N . SER A 1 218 ? -2.51 33.844 19.141 1 96.12 218 SER A N 1
ATOM 1668 C CA . SER A 1 218 ? -2.082 33.875 20.531 1 96.12 218 SER A CA 1
ATOM 1669 C C . SER A 1 218 ? -3.242 34.219 21.453 1 96.12 218 SER A C 1
ATOM 1671 O O . SER A 1 218 ? -3.145 34.031 22.672 1 96.12 218 SER A O 1
ATOM 1673 N N . ARG A 1 219 ? -4.348 34.656 20.938 1 95.38 219 ARG A N 1
ATOM 1674 C CA . ARG A 1 219 ? -5.352 35.344 21.734 1 95.38 219 ARG A CA 1
ATOM 1675 C C . ARG A 1 219 ? -4.809 36.656 22.281 1 95.38 219 ARG A C 1
ATOM 1677 O O . ARG A 1 219 ? -3.857 37.219 21.734 1 95.38 219 ARG A O 1
ATOM 1684 N N . TRP A 1 220 ? -5.543 37.281 23.266 1 96.62 220 TRP A N 1
ATOM 1685 C CA . TRP A 1 220 ? -5.18 38.625 23.672 1 96.62 220 TRP A CA 1
ATOM 1686 C C . TRP A 1 220 ? -4.266 38.594 24.906 1 96.62 220 TRP A C 1
ATOM 1688 O O . TRP A 1 220 ? -4.457 37.781 25.797 1 96.62 220 TRP A O 1
ATOM 1698 N N . ALA A 1 221 ? -3.346 39.5 24.906 1 97.75 221 ALA A N 1
ATOM 1699 C CA . ALA A 1 221 ? -2.514 39.688 26.094 1 97.75 221 ALA A CA 1
ATOM 1700 C C . ALA A 1 221 ? -3.314 40.344 27.219 1 97.75 221 ALA A C 1
ATOM 1702 O O . ALA A 1 221 ? -4.328 41 26.969 1 97.75 221 ALA A O 1
ATOM 1703 N N . PRO A 1 222 ? -2.854 40 28.516 1 96.94 222 PRO A N 1
ATOM 1704 C CA . PRO A 1 222 ? -3.469 40.781 29.578 1 96.94 222 PRO A CA 1
ATOM 1705 C C . PRO A 1 222 ? -3.408 42.312 29.328 1 96.94 222 PRO A C 1
ATOM 1707 O O . PRO A 1 222 ? -2.369 42.812 28.891 1 96.94 222 PRO A O 1
ATOM 1710 N N . PRO A 1 223 ? -4.508 43 29.5 1 96.88 223 PRO A N 1
ATOM 1711 C CA . PRO A 1 223 ? -4.566 44.406 29.141 1 96.88 223 PRO A CA 1
ATOM 1712 C C . PRO A 1 223 ? -3.838 45.312 30.156 1 96.88 223 PRO A C 1
ATOM 1714 O O . PRO A 1 223 ? -3.641 44.906 31.312 1 96.88 223 PRO A O 1
ATOM 1717 N N . ARG A 1 224 ? -3.377 46.406 29.703 1 96.69 224 ARG A N 1
ATOM 1718 C CA . ARG A 1 224 ? -2.875 47.5 30.5 1 96.69 224 ARG A CA 1
ATOM 1719 C C . ARG A 1 224 ? -3.848 48.688 30.484 1 96.69 224 ARG A C 1
ATOM 1721 O O . ARG A 1 224 ? -4.242 49.156 29.422 1 96.69 224 ARG A O 1
ATOM 1728 N N . ARG A 1 225 ? -4.223 49.125 31.656 1 95.62 225 ARG A N 1
ATOM 1729 C CA . ARG A 1 225 ? -5.137 50.25 31.75 1 95.62 225 ARG A CA 1
ATOM 1730 C C . ARG A 1 225 ? -4.371 51.562 31.75 1 95.62 225 ARG A C 1
ATOM 1732 O O . ARG A 1 225 ? -3.322 51.688 32.406 1 95.62 225 ARG A O 1
ATOM 1739 N N . LEU A 1 226 ? -4.93 52.531 31.031 1 94.69 226 LEU A N 1
ATOM 1740 C CA . LEU A 1 226 ? -4.266 53.844 30.906 1 94.69 226 LEU A CA 1
ATOM 1741 C C . LEU A 1 226 ? -5.289 54.969 30.859 1 94.69 226 LEU A C 1
ATOM 1743 O O . LEU A 1 226 ? -6.309 54.875 30.188 1 94.69 226 LEU A O 1
ATOM 1747 N N . ARG A 1 227 ? -5.027 55.969 31.609 1 94.06 227 ARG A N 1
ATOM 1748 C CA . ARG A 1 227 ? -5.852 57.156 31.531 1 94.06 227 ARG A CA 1
ATOM 1749 C C . ARG A 1 227 ? -5.457 58.031 30.344 1 94.06 227 ARG A C 1
ATOM 1751 O O . ARG A 1 227 ? -4.277 58.344 30.172 1 94.06 227 ARG A O 1
ATOM 1758 N N . VAL A 1 228 ? -6.414 58.375 29.516 1 93.06 228 VAL A N 1
ATOM 1759 C CA . VAL A 1 228 ? -6.172 59.25 28.359 1 93.06 228 VAL A CA 1
ATOM 1760 C C . VAL A 1 228 ? -7 60.5 28.469 1 93.06 228 VAL A C 1
ATOM 1762 O O . VAL A 1 228 ? -8.234 60.469 28.531 1 93.06 228 VAL A O 1
ATOM 1765 N N . GLY A 1 229 ? -6.352 61.656 28.375 1 84.94 229 GLY A N 1
ATOM 1766 C CA . GLY A 1 229 ? -7.035 62.938 28.484 1 84.94 229 GLY A CA 1
ATOM 1767 C C . GLY A 1 229 ? -6.754 63.656 29.797 1 84.94 229 GLY A C 1
ATOM 1768 O O . GLY A 1 229 ? -5.965 63.156 30.609 1 84.94 229 GLY A O 1
ATOM 1769 N N . ALA A 1 230 ? -7.246 65 29.859 1 68.56 230 ALA A N 1
ATOM 1770 C CA . ALA A 1 230 ? -6.953 65.938 30.922 1 68.56 230 ALA A CA 1
ATOM 1771 C C . ALA A 1 230 ? -7.449 65.438 32.281 1 68.56 230 ALA A C 1
ATOM 1773 O O . ALA A 1 230 ? -8.523 64.812 32.344 1 68.56 230 ALA A O 1
ATOM 1774 N N . ALA A 1 231 ? -6.48 65.125 33.125 1 58.94 231 ALA A N 1
ATOM 1775 C CA . ALA A 1 231 ? -6.906 64.938 34.5 1 58.94 231 ALA A CA 1
ATOM 1776 C C . ALA A 1 231 ? -7.828 66.062 34.969 1 58.94 231 ALA A C 1
ATOM 1778 O O . ALA A 1 231 ? -7.512 67.188 34.812 1 58.94 231 ALA A O 1
ATOM 1779 N N . ARG A 1 232 ? -9.086 65.938 34.719 1 53.78 232 ARG A N 1
ATOM 1780 C CA . ARG A 1 232 ? -9.875 67 35.344 1 53.78 232 ARG A CA 1
ATOM 1781 C C . ARG A 1 232 ? -9.383 67.312 36.75 1 53.78 232 ARG A C 1
ATOM 1783 O O . ARG A 1 232 ? -9.414 66.438 37.625 1 53.78 232 ARG A O 1
ATOM 1790 N N . HIS A 1 233 ? -8.25 67.938 36.719 1 46.97 233 HIS A N 1
ATOM 1791 C CA . HIS A 1 233 ? -7.984 68.438 38.062 1 46.97 233 HIS A CA 1
ATOM 1792 C C . HIS A 1 233 ? -9.242 69 38.719 1 46.97 233 HIS A C 1
ATOM 1794 O O . HIS A 1 233 ? -9.883 69.875 38.125 1 46.97 233 HIS A O 1
ATOM 1800 N N . PHE A 1 234 ? -9.961 68.125 39.281 1 42.59 234 PHE A N 1
ATOM 1801 C CA . PHE A 1 234 ? -10.977 68.75 40.125 1 42.59 234 PHE A CA 1
ATOM 1802 C C . PHE A 1 234 ? -10.406 69.938 40.875 1 42.59 234 PHE A C 1
ATOM 1804 O O . PHE A 1 234 ? -9.523 69.812 41.719 1 42.59 234 PHE A O 1
ATOM 1811 N N . VAL A 1 235 ? -10.211 71.062 40.156 1 44.84 235 VAL A N 1
ATOM 1812 C CA . VAL A 1 235 ? -10.016 72.188 41 1 44.84 235 VAL A CA 1
ATOM 1813 C C . VAL A 1 235 ? -11.109 72.312 42.062 1 44.84 235 VAL A C 1
ATOM 1815 O O . VAL A 1 235 ? -12.297 72.438 41.719 1 44.84 235 VAL A O 1
ATOM 1818 N N . ARG A 1 236 ? -10.93 71.688 43.188 1 46.78 236 ARG A N 1
ATOM 1819 C CA . ARG A 1 236 ? -11.836 71.938 44.281 1 46.78 236 ARG A CA 1
ATOM 1820 C C . ARG A 1 236 ? -12.133 73.438 44.375 1 46.78 236 ARG A C 1
ATOM 1822 O O . ARG A 1 236 ? -11.219 74.25 44.5 1 46.78 236 ARG A O 1
ATOM 1829 N N . PRO A 1 237 ? -13.227 73.875 43.781 1 48.03 237 PRO A N 1
ATOM 1830 C CA . PRO A 1 237 ? -13.531 75.312 44.062 1 48.03 237 PRO A CA 1
ATOM 1831 C C . PRO A 1 237 ? -13.266 75.688 45.531 1 48.03 237 PRO A C 1
ATOM 1833 O O . PRO A 1 237 ? -13.555 74.875 46.438 1 48.03 237 PRO A O 1
ATOM 1836 N N . VAL A 1 238 ? -12.188 76.312 45.75 1 47.47 238 VAL A N 1
ATOM 1837 C CA . VAL A 1 238 ? -12 76.875 47.094 1 47.47 238 VAL A CA 1
ATOM 1838 C C . VAL A 1 238 ? -13.312 77.438 47.594 1 47.47 238 VAL A C 1
ATOM 1840 O O . VAL A 1 238 ? -13.922 78.312 46.938 1 47.47 238 VAL A O 1
ATOM 1843 N N . ALA A 1 239 ? -14.078 76.75 48.406 1 51.59 239 ALA A N 1
ATOM 1844 C CA . ALA A 1 239 ? -15.289 77.188 49.062 1 51.59 239 ALA A CA 1
ATOM 1845 C C . ALA A 1 239 ? -15.125 78.688 49.5 1 51.59 239 ALA A C 1
ATOM 1847 O O . ALA A 1 239 ? -14.117 79 50.125 1 51.59 239 ALA A O 1
ATOM 1848 N N . PRO A 1 240 ? -15.766 79.562 48.781 1 48.56 240 PRO A N 1
ATOM 1849 C CA . PRO A 1 240 ? -15.68 80.938 49.312 1 48.56 240 PRO A CA 1
ATOM 1850 C C . PRO A 1 240 ? -15.898 81 50.844 1 48.56 240 PRO A C 1
ATOM 1852 O O . PRO A 1 240 ? -16.719 80.25 51.375 1 48.56 240 PRO A O 1
ATOM 1855 N N . GLY A 1 241 ? -14.922 81.125 51.688 1 41.34 241 GLY A N 1
ATOM 1856 C CA . GLY A 1 241 ? -15.016 81.312 53.125 1 41.34 241 GLY A CA 1
ATOM 1857 C C . GLY A 1 241 ? -16.141 82.25 53.531 1 41.34 241 GLY A C 1
ATOM 1858 O O . GLY A 1 241 ? -16.203 83.375 53.062 1 41.34 241 GLY A O 1
ATOM 1859 N N . PHE A 1 242 ? -17.438 81.75 53.688 1 41.91 242 PHE A N 1
ATOM 1860 C CA . PHE A 1 242 ? -18.531 82.5 54.281 1 41.91 242 PHE A CA 1
ATOM 1861 C C . PHE A 1 242 ? -18.047 83.312 55.531 1 41.91 242 PHE A C 1
ATOM 1863 O O . PHE A 1 242 ? -17.484 82.688 56.438 1 41.91 242 PHE A O 1
ATOM 1870 N N . SER A 1 243 ? -17.625 84.562 55.438 1 42.44 243 SER A N 1
ATOM 1871 C CA . SER A 1 243 ? -17.375 85.5 56.531 1 42.44 243 SER A CA 1
ATOM 1872 C C . SER A 1 243 ? -18.531 85.5 57.531 1 42.44 243 SER A C 1
ATOM 1874 O O . SER A 1 243 ? -19.672 85.75 57.188 1 42.44 243 SER A O 1
ATOM 1876 N N . ARG A 1 244 ? -18.578 84.625 58.5 1 40.94 244 ARG A N 1
ATOM 1877 C CA . ARG A 1 244 ? -19.469 84.562 59.656 1 40.94 244 ARG A CA 1
ATOM 1878 C C . ARG A 1 244 ? -19.547 86 60.312 1 40.94 244 ARG A C 1
ATOM 1880 O O . ARG A 1 244 ? -18.594 86.438 60.938 1 40.94 244 ARG A O 1
ATOM 1887 N N . ALA A 1 245 ? -20.125 87 59.688 1 40.91 245 ALA A N 1
ATOM 1888 C CA . ALA A 1 245 ? -20.562 88.188 60.438 1 40.91 245 ALA A CA 1
ATOM 1889 C C . ALA A 1 245 ? -21.188 87.812 61.75 1 40.91 245 ALA A C 1
ATOM 1891 O O . ALA A 1 245 ? -21.906 86.812 61.844 1 40.91 245 ALA A O 1
ATOM 1892 N N . ALA A 1 246 ? -20.719 88.438 62.906 1 35.72 246 ALA A N 1
ATOM 1893 C CA . ALA A 1 246 ? -20.875 88.438 64.375 1 35.72 246 ALA A CA 1
ATOM 1894 C C . ALA A 1 246 ? -22.328 88.625 64.75 1 35.72 246 ALA A C 1
ATOM 1896 O O . ALA A 1 246 ? -22.891 89.688 64.625 1 35.72 246 ALA A O 1
ATOM 1897 N N . GLN A 1 247 ? -23.266 87.812 64.062 1 31.44 247 GLN A N 1
ATOM 1898 C CA . GLN A 1 247 ? -24.547 88 64.75 1 31.44 247 GLN A CA 1
ATOM 1899 C C . GLN A 1 247 ? -24.406 87.75 66.25 1 31.44 247 GLN A C 1
ATOM 1901 O O . GLN A 1 247 ? -24.281 86.625 66.688 1 31.44 247 GLN A O 1
ATOM 1906 N N . ARG A 1 248 ? -23.641 88.625 67 1 33.22 248 ARG A N 1
ATOM 1907 C CA . ARG A 1 248 ? -23.75 88.75 68.438 1 33.22 248 ARG A CA 1
ATOM 1908 C C . ARG A 1 248 ? -25.219 88.875 68.875 1 33.22 248 ARG A C 1
ATOM 1910 O O . ARG A 1 248 ? -25.828 89.875 68.75 1 33.22 248 ARG A O 1
ATOM 1917 N N . ARG A 1 249 ? -26.047 88 68.375 1 29.55 249 ARG A N 1
ATOM 1918 C CA . ARG A 1 249 ? -27.328 88.125 69.062 1 29.55 249 ARG A CA 1
ATOM 1919 C C . ARG A 1 249 ? -27.141 88.188 70.562 1 29.55 249 ARG A C 1
ATOM 1921 O O . ARG A 1 249 ? -26.172 87.688 71.062 1 29.55 249 ARG A O 1
ATOM 1928 N N . ARG A 1 250 ? -28.203 88.812 71.188 1 33.22 250 ARG A N 1
ATOM 1929 C CA . ARG A 1 250 ? -28.734 89.312 72.5 1 33.22 250 ARG A CA 1
ATOM 1930 C C . ARG A 1 250 ? -28.547 88.25 73.562 1 33.22 250 ARG A C 1
ATOM 1932 O O . ARG A 1 250 ? -28.328 87.062 73.25 1 33.22 250 ARG A O 1
ATOM 1939 N N . GLU A 1 251 ? -29.297 88.25 74.75 1 26.08 251 GLU A N 1
ATOM 1940 C CA . GLU A 1 251 ? -29.203 87.5 76 1 26.08 251 GLU A CA 1
ATOM 1941 C C . GLU A 1 251 ? -29.078 86 75.812 1 26.08 251 GLU A C 1
ATOM 1943 O O . GLU A 1 251 ? -29.688 85.438 74.875 1 26.08 251 GLU A O 1
ATOM 1948 N N . MET B 1 1 ? 20.172 -0.344 27.141 1 25.39 1 MET B N 1
ATOM 1949 C CA . MET B 1 1 ? 19.562 -1.496 26.469 1 25.39 1 MET B CA 1
ATOM 1950 C C . MET B 1 1 ? 19.141 -1.144 25.062 1 25.39 1 MET B C 1
ATOM 1952 O O . MET B 1 1 ? 18.312 -0.246 24.859 1 25.39 1 MET B O 1
ATOM 1956 N N . ASN B 1 2 ? 20.016 -1.117 24.078 1 27.47 2 ASN B N 1
ATOM 1957 C CA . ASN B 1 2 ? 19.938 -0.86 22.641 1 27.47 2 ASN B CA 1
ATOM 1958 C C . ASN B 1 2 ? 18.859 -1.701 21.984 1 27.47 2 ASN B C 1
ATOM 1960 O O . ASN B 1 2 ? 19 -2.92 21.859 1 27.47 2 ASN B O 1
ATOM 1964 N N . ASP B 1 3 ? 17.656 -1.652 22.531 1 32 3 ASP B N 1
ATOM 1965 C CA . ASP B 1 3 ? 16.594 -2.461 21.938 1 32 3 ASP B CA 1
ATOM 1966 C C . ASP B 1 3 ? 16.734 -2.498 20.422 1 32 3 ASP B C 1
ATOM 1968 O O . ASP B 1 3 ? 16.562 -1.477 19.75 1 32 3 ASP B O 1
ATOM 1972 N N . SER B 1 4 ? 17.703 -3.08 19.906 1 35.91 4 SER B N 1
ATOM 1973 C CA . SER B 1 4 ? 17.812 -3.537 18.531 1 35.91 4 SER B CA 1
ATOM 1974 C C . SER B 1 4 ? 16.438 -3.918 17.969 1 35.91 4 SER B C 1
ATOM 1976 O O . SER B 1 4 ? 15.852 -4.914 18.391 1 35.91 4 SER B O 1
ATOM 1978 N N . LEU B 1 5 ? 15.492 -3.061 17.953 1 39.5 5 LEU B N 1
ATOM 1979 C CA . LEU B 1 5 ? 14.219 -3.344 17.297 1 39.5 5 LEU B CA 1
ATOM 1980 C C . LEU B 1 5 ? 14.383 -4.379 16.203 1 39.5 5 LEU B C 1
ATOM 1982 O O . LEU B 1 5 ? 14.961 -4.082 15.148 1 39.5 5 LEU B O 1
ATOM 1986 N N . GLU B 1 6 ? 14.914 -5.469 16.5 1 42.84 6 GLU B N 1
ATOM 1987 C CA . GLU B 1 6 ? 14.945 -6.652 15.648 1 42.84 6 GLU B CA 1
ATOM 1988 C C . GLU B 1 6 ? 13.781 -6.648 14.656 1 42.84 6 GLU B C 1
ATOM 1990 O O . GLU B 1 6 ? 12.617 -6.738 15.055 1 42.84 6 GLU B O 1
ATOM 1995 N N . HIS B 1 7 ? 13.695 -5.699 13.812 1 51.66 7 HIS B N 1
ATOM 1996 C CA . HIS B 1 7 ? 12.75 -5.664 12.703 1 51.66 7 HIS B CA 1
ATOM 1997 C C . HIS B 1 7 ? 12.422 -7.07 12.219 1 51.66 7 HIS B C 1
ATOM 1999 O O . HIS B 1 7 ? 13.297 -7.781 11.719 1 51.66 7 HIS B O 1
ATOM 2005 N N . SER B 1 8 ? 11.805 -7.824 13.141 1 61.81 8 SER B N 1
ATOM 2006 C CA . SER B 1 8 ? 11.336 -9.18 12.852 1 61.81 8 SER B CA 1
ATOM 2007 C C . SER B 1 8 ? 10.961 -9.32 11.375 1 61.81 8 SER B C 1
ATOM 2009 O O . SER B 1 8 ? 10.156 -8.547 10.859 1 61.81 8 SER B O 1
ATOM 2011 N N . ARG B 1 9 ? 11.82 -9.82 10.531 1 82.81 9 ARG B N 1
ATOM 2012 C CA . ARG B 1 9 ? 11.656 -10.078 9.109 1 82.81 9 ARG B CA 1
ATOM 2013 C C . ARG B 1 9 ? 10.352 -10.82 8.836 1 82.81 9 ARG B C 1
ATOM 2015 O O . ARG B 1 9 ? 9.984 -11.734 9.578 1 82.81 9 ARG B O 1
ATOM 2022 N N . LEU B 1 10 ? 9.508 -10.227 8.094 1 95.06 10 LEU B N 1
ATOM 2023 C CA . LEU B 1 10 ? 8.273 -10.875 7.668 1 95.06 10 LEU B CA 1
ATOM 2024 C C . LEU B 1 10 ? 8.555 -12.258 7.09 1 95.06 10 LEU B C 1
ATOM 2026 O O . LEU B 1 10 ? 9.594 -12.477 6.473 1 95.06 10 LEU B O 1
ATOM 2030 N N . ALA B 1 11 ? 7.762 -13.18 7.422 1 96.62 11 ALA B N 1
ATOM 2031 C CA . ALA B 1 11 ? 7.867 -14.547 6.898 1 96.62 11 ALA B CA 1
ATOM 2032 C C . ALA B 1 11 ? 7.637 -14.57 5.391 1 96.62 11 ALA B C 1
ATOM 2034 O O . ALA B 1 11 ? 7.027 -13.656 4.832 1 96.62 11 ALA B O 1
ATOM 2035 N N . LEU B 1 12 ? 8.141 -15.594 4.762 1 96.69 12 LEU B N 1
ATOM 2036 C CA . LEU B 1 12 ? 7.859 -15.844 3.35 1 96.69 12 LEU B CA 1
ATOM 2037 C C . LEU B 1 12 ? 6.383 -16.156 3.135 1 96.69 12 LEU B C 1
ATOM 2039 O O . LEU B 1 12 ? 5.766 -16.844 3.941 1 96.69 12 LEU B O 1
ATOM 2043 N N . PRO B 1 13 ? 5.844 -15.609 2.039 1 97.25 13 PRO B N 1
ATOM 2044 C CA . PRO B 1 13 ? 4.492 -16.078 1.719 1 97.25 13 PRO B CA 1
ATOM 2045 C C . PRO B 1 13 ? 4.449 -17.562 1.357 1 97.25 13 PRO B C 1
ATOM 2047 O O . PRO B 1 13 ? 5.477 -18.141 1.008 1 97.25 13 PRO B O 1
ATOM 2050 N N . VAL B 1 14 ? 3.24 -18.125 1.462 1 96.44 14 VAL B N 1
ATOM 2051 C CA . VAL B 1 14 ? 3.061 -19.547 1.167 1 96.44 14 VAL B CA 1
ATOM 2052 C C . VAL B 1 14 ? 2.021 -19.719 0.061 1 96.44 14 VAL B C 1
ATOM 2054 O O . VAL B 1 14 ? 0.985 -19.047 0.067 1 96.44 14 VAL B O 1
ATOM 2057 N N . VAL B 1 15 ? 2.33 -20.531 -0.818 1 97 15 VAL B N 1
ATOM 2058 C CA . VAL B 1 15 ? 1.379 -20.891 -1.862 1 97 15 VAL B CA 1
ATOM 2059 C C . VAL B 1 15 ? 0.947 -22.344 -1.683 1 97 15 VAL B C 1
ATOM 2061 O O . VAL B 1 15 ? 1.606 -23.266 -2.18 1 97 15 VAL B O 1
ATOM 2064 N N . PRO B 1 16 ? -0.221 -22.531 -1.055 1 94.25 16 PRO B N 1
ATOM 2065 C CA . PRO B 1 16 ? -0.636 -23.891 -0.7 1 94.25 16 PRO B CA 1
ATOM 2066 C C . PRO B 1 16 ? -0.819 -24.797 -1.922 1 94.25 16 PRO B C 1
ATOM 2068 O O . PRO B 1 16 ? -0.62 -26 -1.835 1 94.25 16 PRO B O 1
ATOM 2071 N N . GLN B 1 17 ? -1.217 -24.219 -3.025 1 91.88 17 GLN B N 1
ATOM 2072 C CA . GLN B 1 17 ? -1.532 -25 -4.215 1 91.88 17 GLN B CA 1
ATOM 2073 C C . GLN B 1 17 ? -0.264 -25.391 -4.969 1 91.88 17 GLN B C 1
ATOM 2075 O O . GLN B 1 17 ? -0.315 -26.188 -5.91 1 91.88 17 GLN B O 1
ATOM 2080 N N . ALA B 1 18 ? 0.814 -24.672 -4.531 1 87.31 18 ALA B N 1
ATOM 2081 C CA . ALA B 1 18 ? 2.07 -24.984 -5.211 1 87.31 18 ALA B CA 1
ATOM 2082 C C . ALA B 1 18 ? 2.652 -26.312 -4.711 1 87.31 18 ALA B C 1
ATOM 2084 O O . ALA B 1 18 ? 2.75 -26.531 -3.5 1 87.31 18 ALA B O 1
ATOM 2085 N N . HIS B 1 19 ? 2.613 -27.234 -5.52 1 74.25 19 HIS B N 1
ATOM 2086 C CA . HIS B 1 19 ? 3.244 -28.5 -5.156 1 74.25 19 HIS B CA 1
ATOM 2087 C C . HIS B 1 19 ? 4.75 -28.328 -4.977 1 74.25 19 HIS B C 1
ATOM 2089 O O . HIS B 1 19 ? 5.309 -27.297 -5.328 1 74.25 19 HIS B O 1
ATOM 2095 N N . ARG B 1 20 ? 5.449 -28.781 -4 1 72.75 20 ARG B N 1
ATOM 2096 C CA . ARG B 1 20 ? 6.879 -28.672 -3.729 1 72.75 20 ARG B CA 1
ATOM 2097 C C . ARG B 1 20 ? 7.656 -28.359 -5.004 1 72.75 20 ARG B C 1
ATOM 2099 O O . ARG B 1 20 ? 8.727 -27.75 -4.949 1 72.75 20 ARG B O 1
ATOM 2106 N N . ARG B 1 21 ? 7.016 -28.578 -6.195 1 85.69 21 ARG B N 1
ATOM 2107 C CA . ARG B 1 21 ? 7.816 -28.453 -7.406 1 85.69 21 ARG B CA 1
ATOM 2108 C C . ARG B 1 21 ? 7.332 -27.297 -8.273 1 85.69 21 ARG B C 1
ATOM 2110 O O . ARG B 1 21 ? 7.883 -27.047 -9.344 1 85.69 21 ARG B O 1
ATOM 2117 N N . GLY B 1 22 ? 6.262 -26.656 -7.918 1 94.88 22 GLY B N 1
ATOM 2118 C CA . GLY B 1 22 ? 5.848 -25.484 -8.672 1 94.88 22 GLY B CA 1
ATOM 2119 C C . GLY B 1 22 ? 4.348 -25.406 -8.883 1 94.88 22 GLY B C 1
ATOM 2120 O O . GLY B 1 22 ? 3.584 -26.078 -8.195 1 94.88 22 GLY B O 1
ATOM 2121 N N . ILE B 1 23 ? 4.008 -24.5 -9.773 1 96.5 23 ILE B N 1
ATOM 2122 C CA . ILE B 1 23 ? 2.602 -24.219 -10.047 1 96.5 23 ILE B CA 1
ATOM 2123 C C . ILE B 1 23 ? 2.229 -24.75 -11.43 1 96.5 23 ILE B C 1
ATOM 2125 O O . ILE B 1 23 ? 2.822 -24.359 -12.43 1 96.5 23 ILE B O 1
ATOM 2129 N N . GLY B 1 24 ? 1.212 -25.625 -11.508 1 95.62 24 GLY B N 1
ATOM 2130 C CA . GLY B 1 24 ? 0.687 -26.125 -12.766 1 95.62 24 GLY B CA 1
ATOM 2131 C C . GLY B 1 24 ? -0.566 -25.406 -13.219 1 95.62 24 GLY B C 1
ATOM 2132 O O . GLY B 1 24 ? -0.989 -24.422 -12.602 1 95.62 24 GLY B O 1
ATOM 2133 N N . ARG B 1 25 ? -1.11 -25.906 -14.234 1 94 25 ARG B N 1
ATOM 2134 C CA . ARG B 1 25 ? -2.25 -25.266 -14.883 1 94 25 ARG B CA 1
ATOM 2135 C C . ARG B 1 25 ? -3.465 -25.25 -13.961 1 94 25 ARG B C 1
ATOM 2137 O O . ARG B 1 25 ? -4.121 -24.219 -13.812 1 94 25 ARG B O 1
ATOM 2144 N N . LEU B 1 26 ? -3.797 -26.391 -13.406 1 91.88 26 LEU B N 1
ATOM 2145 C CA . LEU B 1 26 ? -4.977 -26.484 -12.562 1 91.88 26 LEU B CA 1
ATOM 2146 C C . LEU B 1 26 ? -4.848 -25.578 -11.344 1 91.88 26 LEU B C 1
ATOM 2148 O O . LEU B 1 26 ? -5.801 -24.875 -10.977 1 91.88 26 LEU B O 1
ATOM 2152 N N . ALA B 1 27 ? -3.736 -25.562 -10.734 1 93.94 27 ALA B N 1
ATOM 2153 C CA . ALA B 1 27 ? -3.484 -24.703 -9.578 1 93.94 27 ALA B CA 1
ATOM 2154 C C . ALA B 1 27 ? -3.621 -23.219 -9.945 1 93.94 27 ALA B C 1
ATOM 2156 O O . ALA B 1 27 ? -4.141 -22.438 -9.156 1 93.94 27 ALA B O 1
ATOM 2157 N N . ALA B 1 28 ? -3.141 -22.844 -11.102 1 95.81 28 ALA B N 1
ATOM 2158 C CA . ALA B 1 28 ? -3.135 -21.453 -11.562 1 95.81 28 ALA B CA 1
ATOM 2159 C C . ALA B 1 28 ? -4.555 -20.906 -11.664 1 95.81 28 ALA B C 1
ATOM 2161 O O . ALA B 1 28 ? -4.77 -19.703 -11.531 1 95.81 28 ALA B O 1
ATOM 2162 N N . GLU B 1 29 ? -5.512 -21.766 -11.93 1 94.94 29 GLU B N 1
ATOM 2163 C CA . GLU B 1 29 ? -6.895 -21.328 -12.133 1 94.94 29 GLU B CA 1
ATOM 2164 C C . GLU B 1 29 ? -7.484 -20.766 -10.844 1 94.94 29 GLU B C 1
ATOM 2166 O O . GLU B 1 29 ? -8.328 -19.875 -10.875 1 94.94 29 GLU B O 1
ATOM 2171 N N . GLN B 1 30 ? -7.145 -21.328 -9.758 1 95.31 30 GLN B N 1
ATOM 2172 C CA . GLN B 1 30 ? -7.672 -20.906 -8.461 1 95.31 30 GLN B CA 1
ATOM 2173 C C . GLN B 1 30 ? -6.555 -20.75 -7.438 1 95.31 30 GLN B C 1
ATOM 2175 O O . GLN B 1 30 ? -6.629 -21.281 -6.336 1 95.31 30 GLN B O 1
ATOM 2180 N N . LEU B 1 31 ? -5.633 -19.938 -7.812 1 97.19 31 LEU B N 1
ATOM 2181 C CA . LEU B 1 31 ? -4.418 -19.797 -7.016 1 97.19 31 LEU B CA 1
ATOM 2182 C C . LEU B 1 31 ? -4.621 -18.812 -5.875 1 97.19 31 LEU B C 1
ATOM 2184 O O . LEU B 1 31 ? -5.254 -17.766 -6.062 1 97.19 31 LEU B O 1
ATOM 2188 N N . SER B 1 32 ? -4.082 -19.125 -4.742 1 97.5 32 SER B N 1
ATOM 2189 C CA . SER B 1 32 ? -4.094 -18.203 -3.607 1 97.5 32 SER B CA 1
ATOM 2190 C C . SER B 1 32 ? -2.748 -18.188 -2.891 1 97.5 32 SER B C 1
ATOM 2192 O O . SER B 1 32 ? -2.016 -19.188 -2.914 1 97.5 32 SER B O 1
ATOM 2194 N N . VAL B 1 33 ? -2.428 -17.078 -2.33 1 98.12 33 VAL B N 1
ATOM 2195 C CA . VAL B 1 33 ? -1.227 -16.922 -1.518 1 98.12 33 VAL B CA 1
ATOM 2196 C C . VAL B 1 33 ? -1.614 -16.75 -0.052 1 98.12 33 VAL B C 1
ATOM 2198 O O . VAL B 1 33 ? -2.51 -15.961 0.268 1 98.12 33 VAL B O 1
ATOM 2201 N N . CYS B 1 34 ? -0.967 -17.469 0.773 1 97.81 34 CYS B N 1
ATOM 2202 C CA . CYS B 1 34 ? -1.222 -17.375 2.207 1 97.81 34 CYS B CA 1
ATOM 2203 C C . CYS B 1 34 ? -0.109 -16.609 2.91 1 97.81 34 CYS B C 1
ATOM 2205 O O . CYS B 1 34 ? 1.064 -16.969 2.795 1 97.81 34 CYS B O 1
ATOM 2207 N N . ILE B 1 35 ? -0.459 -15.578 3.572 1 97.75 35 ILE B N 1
ATOM 2208 C CA . ILE B 1 35 ? 0.472 -14.805 4.391 1 97.75 35 ILE B CA 1
ATOM 2209 C C . ILE B 1 35 ? 0.354 -15.234 5.852 1 97.75 35 ILE B C 1
ATOM 2211 O O . ILE B 1 35 ? -0.708 -15.094 6.461 1 97.75 35 ILE B O 1
ATOM 2215 N N . PRO B 1 36 ? 1.433 -15.773 6.359 1 96.94 36 PRO B N 1
ATOM 2216 C CA . PRO B 1 36 ? 1.365 -16.203 7.758 1 96.94 36 PRO B CA 1
ATOM 2217 C C . PRO B 1 36 ? 1.121 -15.055 8.727 1 96.94 36 PRO B C 1
ATOM 2219 O O . PRO B 1 36 ? 1.393 -13.898 8.398 1 96.94 36 PRO B O 1
ATOM 2222 N N . ALA B 1 37 ? 0.536 -15.43 9.898 1 96.81 37 ALA B N 1
ATOM 2223 C CA . ALA B 1 37 ? 0.435 -14.43 10.969 1 96.81 37 ALA B CA 1
ATOM 2224 C C . ALA B 1 37 ? 1.812 -13.891 11.344 1 96.81 37 ALA B C 1
ATOM 2226 O O . ALA B 1 37 ? 2.826 -14.562 11.141 1 96.81 37 ALA B O 1
ATOM 2227 N N . TYR B 1 38 ? 1.892 -12.727 11.734 1 95.62 38 TYR B N 1
ATOM 2228 C CA . TYR B 1 38 ? 3.152 -12.086 12.086 1 95.62 38 TYR B CA 1
ATOM 2229 C C . TYR B 1 38 ? 3.051 -11.398 13.445 1 95.62 38 TYR B C 1
ATOM 2231 O O . TYR B 1 38 ? 1.948 -11.117 13.922 1 95.62 38 TYR B O 1
ATOM 2239 N N . PRO B 1 39 ? 4.195 -11.141 14.039 1 92.31 39 PRO B N 1
ATOM 2240 C CA . PRO B 1 39 ? 4.168 -10.477 15.344 1 92.31 39 PRO B CA 1
ATOM 2241 C C . PRO B 1 39 ? 3.518 -9.094 15.289 1 92.31 39 PRO B C 1
ATOM 2243 O O . PRO B 1 39 ? 3.861 -8.281 14.43 1 92.31 39 PRO B O 1
ATOM 2246 N N . GLY B 1 40 ? 2.574 -8.859 16.203 1 92.88 40 GLY B N 1
ATOM 2247 C CA . GLY B 1 40 ? 1.942 -7.551 16.281 1 92.88 40 GLY B CA 1
ATOM 2248 C C . GLY B 1 40 ? 0.792 -7.383 15.305 1 92.88 40 GLY B C 1
ATOM 2249 O O . GLY B 1 40 ? 0.336 -6.262 15.062 1 92.88 40 GLY B O 1
ATOM 2250 N N . MET B 1 41 ? 0.386 -8.516 14.703 1 95.06 41 MET B N 1
ATOM 2251 C CA . MET B 1 41 ? -0.737 -8.453 13.773 1 95.06 41 MET B CA 1
ATOM 2252 C C . MET B 1 41 ? -1.968 -7.852 14.445 1 95.06 41 MET B C 1
ATOM 2254 O O . MET B 1 41 ? -2.385 -8.305 15.508 1 95.06 41 MET B O 1
ATOM 2258 N N . ASP B 1 42 ? -2.512 -6.793 13.812 1 94.56 42 ASP B N 1
ATOM 2259 C CA . ASP B 1 42 ? -3.621 -6.074 14.438 1 94.56 42 ASP B CA 1
ATOM 2260 C C . ASP B 1 42 ? -4.641 -5.629 13.391 1 94.56 42 ASP B C 1
ATOM 2262 O O . ASP B 1 42 ? -4.328 -5.574 12.195 1 94.56 42 ASP B O 1
ATOM 2266 N N . GLU B 1 43 ? -5.809 -5.359 13.898 1 94.5 43 GLU B N 1
ATOM 2267 C CA . GLU B 1 43 ? -6.836 -4.785 13.031 1 94.5 43 GLU B CA 1
ATOM 2268 C C . GLU B 1 43 ? -6.352 -3.49 12.383 1 94.5 43 GLU B C 1
ATOM 2270 O O . GLU B 1 43 ? -5.719 -2.662 13.047 1 94.5 43 GLU B O 1
ATOM 2275 N N . GLY B 1 44 ? -6.691 -3.332 11.062 1 93.56 44 GLY B N 1
ATOM 2276 C CA . GLY B 1 44 ? -6.309 -2.107 10.383 1 93.56 44 GLY B CA 1
ATOM 2277 C C . GLY B 1 44 ? -5.023 -2.242 9.586 1 93.56 44 GLY B C 1
ATOM 2278 O O . GLY B 1 44 ? -4.727 -1.408 8.727 1 93.56 44 GLY B O 1
ATOM 2279 N N . ASP B 1 45 ? -4.199 -3.295 9.969 1 95.81 45 ASP B N 1
ATOM 2280 C CA . ASP B 1 45 ? -3.02 -3.568 9.156 1 95.81 45 ASP B CA 1
ATOM 2281 C C . ASP B 1 45 ? -3.406 -3.828 7.699 1 95.81 45 ASP B C 1
ATOM 2283 O O . ASP B 1 45 ? -4.422 -4.469 7.43 1 95.81 45 ASP B O 1
ATOM 2287 N N . LEU B 1 46 ? -2.582 -3.309 6.844 1 97.12 46 LEU B N 1
ATOM 2288 C CA . LEU B 1 46 ? -2.838 -3.529 5.426 1 97.12 46 LEU B CA 1
ATOM 2289 C C . LEU B 1 46 ? -1.79 -4.457 4.82 1 97.12 46 LEU B C 1
ATOM 2291 O O . LEU B 1 46 ? -0.588 -4.223 4.965 1 97.12 46 LEU B O 1
ATOM 2295 N N . LEU B 1 47 ? -2.283 -5.516 4.219 1 97.69 47 LEU B N 1
ATOM 2296 C CA . LEU B 1 47 ? -1.412 -6.43 3.488 1 97.69 47 LEU B CA 1
ATOM 2297 C C . LEU B 1 47 ? -1.6 -6.273 1.983 1 97.69 47 LEU B C 1
ATOM 2299 O O . LEU B 1 47 ? -2.727 -6.32 1.485 1 97.69 47 LEU B O 1
ATOM 2303 N N . GLU B 1 48 ? -0.488 -6.059 1.281 1 97.88 48 GLU B N 1
ATOM 2304 C CA . GLU B 1 48 ? -0.494 -5.953 -0.175 1 97.88 48 GLU B CA 1
ATOM 2305 C C . GLU B 1 48 ? 0.291 -7.094 -0.815 1 97.88 48 GLU B C 1
ATOM 2307 O O . GLU B 1 48 ? 1.422 -7.375 -0.416 1 97.88 48 GLU B O 1
ATOM 2312 N N . LEU B 1 49 ? -0.28 -7.664 -1.808 1 98.5 49 LEU B N 1
ATOM 2313 C CA . LEU B 1 49 ? 0.358 -8.781 -2.492 1 98.5 49 LEU B CA 1
ATOM 2314 C C . LEU B 1 49 ? 0.907 -8.352 -3.848 1 98.5 49 LEU B C 1
ATOM 2316 O O . LEU B 1 49 ? 0.239 -7.629 -4.59 1 98.5 49 LEU B O 1
ATOM 2320 N N . PHE B 1 50 ? 2.107 -8.797 -4.133 1 98.5 50 PHE B N 1
ATOM 2321 C CA . PHE B 1 50 ? 2.752 -8.477 -5.402 1 98.5 50 PHE B CA 1
ATOM 2322 C C . PHE B 1 50 ? 3.211 -9.75 -6.109 1 98.5 50 PHE B C 1
ATOM 2324 O O . PHE B 1 50 ? 3.703 -10.68 -5.469 1 98.5 50 PHE B O 1
ATOM 2331 N N . TRP B 1 51 ? 2.973 -9.812 -7.367 1 98.38 51 TRP B N 1
ATOM 2332 C CA . TRP B 1 51 ? 3.375 -10.883 -8.281 1 98.38 51 TRP B CA 1
ATOM 2333 C C . TRP B 1 51 ? 4.262 -10.336 -9.391 1 98.38 51 TRP B C 1
ATOM 2335 O O . TRP B 1 51 ? 3.793 -9.602 -10.266 1 98.38 51 TRP B O 1
ATOM 2345 N N . ASP B 1 52 ? 5.602 -10.695 -9.32 1 97.88 52 ASP B N 1
ATOM 2346 C CA . ASP B 1 52 ? 6.59 -10.203 -10.281 1 97.88 52 ASP B CA 1
ATOM 2347 C C . ASP B 1 52 ? 6.617 -8.672 -10.297 1 97.88 52 ASP B C 1
ATOM 2349 O O . ASP B 1 52 ? 6.598 -8.062 -11.359 1 97.88 52 ASP B O 1
ATOM 2353 N N . GLY B 1 53 ? 6.445 -8.086 -9.109 1 96.81 53 GLY B N 1
ATOM 2354 C CA . GLY B 1 53 ? 6.594 -6.648 -8.945 1 96.81 53 GLY B CA 1
ATOM 2355 C C . GLY B 1 53 ? 5.305 -5.883 -9.195 1 96.81 53 GLY B C 1
ATOM 2356 O O . GLY B 1 53 ? 5.238 -4.676 -8.961 1 96.81 53 GLY B O 1
ATOM 2357 N N . CYS B 1 54 ? 4.285 -6.609 -9.641 1 97.5 54 CYS B N 1
ATOM 2358 C CA . CYS B 1 54 ? 3.02 -5.953 -9.945 1 97.5 54 CYS B CA 1
ATOM 2359 C C . CYS B 1 54 ? 2.01 -6.164 -8.82 1 97.5 54 CYS B C 1
ATOM 2361 O O . CYS B 1 54 ? 1.98 -7.23 -8.203 1 97.5 54 CYS B O 1
ATOM 2363 N N . TYR B 1 55 ? 1.171 -5.18 -8.617 1 97.38 55 TYR B N 1
ATOM 2364 C CA . TYR B 1 55 ? 0.15 -5.227 -7.574 1 97.38 55 TYR B CA 1
ATOM 2365 C C . TYR B 1 55 ? -0.961 -6.203 -7.949 1 97.38 55 TYR B C 1
ATOM 2367 O O . TYR B 1 55 ? -1.488 -6.16 -9.062 1 97.38 55 TYR B O 1
ATOM 2375 N N . VAL B 1 56 ? -1.285 -7.066 -7.004 1 98.12 56 VAL B N 1
ATOM 2376 C CA . VAL B 1 56 ? -2.318 -8.07 -7.242 1 98.12 56 VAL B CA 1
ATOM 2377 C C . VAL B 1 56 ? -3.602 -7.668 -6.516 1 98.12 56 VAL B C 1
ATOM 2379 O O . VAL B 1 56 ? -4.637 -7.441 -7.148 1 98.12 56 VAL B O 1
ATOM 2382 N N . THR B 1 57 ? -3.5 -7.578 -5.227 1 97.12 57 THR B N 1
ATOM 2383 C CA . THR B 1 57 ? -4.629 -7.254 -4.363 1 97.12 57 THR B CA 1
ATOM 2384 C C . THR B 1 57 ? -4.145 -6.863 -2.969 1 97.12 57 THR B C 1
ATOM 2386 O O . THR B 1 57 ? -2.953 -6.969 -2.666 1 97.12 57 THR B O 1
ATOM 2389 N N . SER B 1 58 ? -5.008 -6.34 -2.184 1 96.75 58 SER B N 1
ATOM 2390 C CA . SER B 1 58 ? -4.711 -5.992 -0.797 1 96.75 58 SER B CA 1
ATOM 2391 C C . SER B 1 58 ? -5.883 -6.324 0.119 1 96.75 58 SER B C 1
ATOM 2393 O O . SER B 1 58 ? -7.008 -6.52 -0.349 1 96.75 58 SER B O 1
ATOM 2395 N N . ARG B 1 59 ? -5.496 -6.438 1.341 1 96.25 59 ARG B N 1
ATOM 2396 C CA . ARG B 1 59 ? -6.527 -6.73 2.33 1 96.25 59 ARG B CA 1
ATOM 2397 C C . ARG B 1 59 ? -6.16 -6.148 3.691 1 96.25 59 ARG B C 1
ATOM 2399 O O . ARG B 1 59 ? -5.023 -6.273 4.141 1 96.25 59 ARG B O 1
ATOM 2406 N N . GLN B 1 60 ? -7.121 -5.422 4.25 1 96.12 60 GLN B N 1
ATOM 2407 C CA . GLN B 1 60 ? -6.941 -4.941 5.617 1 96.12 60 GLN B CA 1
ATOM 2408 C C . GLN B 1 60 ? -7.363 -5.996 6.633 1 96.12 60 GLN B C 1
ATOM 2410 O O . GLN B 1 60 ? -8.383 -6.664 6.453 1 96.12 60 GLN B O 1
ATOM 2415 N N . ILE B 1 61 ? -6.586 -6.172 7.613 1 97.19 61 ILE B N 1
ATOM 2416 C CA . ILE B 1 61 ? -6.898 -7.133 8.664 1 97.19 61 ILE B CA 1
ATOM 2417 C C . ILE B 1 61 ? -8.141 -6.68 9.422 1 97.19 61 ILE B C 1
ATOM 2419 O O . ILE B 1 61 ? -8.234 -5.527 9.844 1 97.19 61 ILE B O 1
ATOM 2423 N N . GLN B 1 62 ? -9.109 -7.543 9.477 1 95.38 62 GLN B N 1
ATOM 2424 C CA . GLN B 1 62 ? -10.359 -7.238 10.172 1 95.38 62 GLN B CA 1
ATOM 2425 C C . GLN B 1 62 ? -10.312 -7.711 11.617 1 95.38 62 GLN B C 1
ATOM 2427 O O . GLN B 1 62 ? -9.445 -8.5 11.992 1 95.38 62 GLN B O 1
ATOM 2432 N N . ALA B 1 63 ? -11.32 -7.191 12.273 1 93.19 63 ALA B N 1
ATOM 2433 C CA . ALA B 1 63 ? -11.438 -7.621 13.672 1 93.19 63 ALA B CA 1
ATOM 2434 C C . ALA B 1 63 ? -11.641 -9.133 13.766 1 93.19 63 ALA B C 1
ATOM 2436 O O . ALA B 1 63 ? -12.438 -9.703 13.023 1 93.19 63 ALA B O 1
ATOM 2437 N N . GLY B 1 64 ? -10.969 -9.875 14.609 1 92.38 64 GLY B N 1
ATOM 2438 C CA . GLY B 1 64 ? -11.102 -11.305 14.797 1 92.38 64 GLY B CA 1
ATOM 2439 C C . GLY B 1 64 ? -10.125 -12.117 13.961 1 92.38 64 GLY B C 1
ATOM 2440 O O . GLY B 1 64 ? -9.992 -13.328 14.156 1 92.38 64 GLY B O 1
ATOM 2441 N N . GLU B 1 65 ? -9.461 -11.422 13.039 1 91.94 65 GLU B N 1
ATOM 2442 C CA . GLU B 1 65 ? -8.562 -12.156 12.148 1 91.94 65 GLU B CA 1
ATOM 2443 C C . GLU B 1 65 ? -7.129 -12.141 12.68 1 91.94 65 GLU B C 1
ATOM 2445 O O . GLU B 1 65 ? -6.227 -12.703 12.055 1 91.94 65 GLU B O 1
ATOM 2450 N N . GLN B 1 66 ? -6.969 -11.547 13.805 1 91.44 66 GLN B N 1
ATOM 2451 C CA . GLN B 1 66 ? -5.633 -11.438 14.383 1 91.44 66 GLN B CA 1
ATOM 2452 C C . GLN B 1 66 ? -5.055 -12.812 14.695 1 91.44 66 GLN B C 1
ATOM 2454 O O . GLN B 1 66 ? -5.758 -13.695 15.195 1 91.44 66 GLN B O 1
ATOM 2459 N N . GLY B 1 67 ? -3.781 -13.023 14.305 1 93.06 67 GLY B N 1
ATOM 2460 C CA . GLY B 1 67 ? -3.082 -14.258 14.609 1 93.06 67 GLY B CA 1
ATOM 2461 C C . GLY B 1 67 ? -3.385 -15.375 13.625 1 93.06 67 GLY B C 1
ATOM 2462 O O . GLY B 1 67 ? -2.951 -16.516 13.812 1 93.06 67 GLY B O 1
ATOM 2463 N N . GLN B 1 68 ? -4.164 -15.133 12.672 1 95.94 68 GLN B N 1
ATOM 2464 C CA . GLN B 1 68 ? -4.496 -16.125 11.664 1 95.94 68 GLN B CA 1
ATOM 2465 C C . GLN B 1 68 ? -3.877 -15.781 10.312 1 95.94 68 GLN B C 1
ATOM 2467 O O . GLN B 1 68 ? -3.727 -14.602 9.984 1 95.94 68 GLN B O 1
ATOM 2472 N N . PRO B 1 69 ? -3.523 -16.797 9.602 1 96.88 69 PRO B N 1
ATOM 2473 C CA . PRO B 1 69 ? -3.02 -16.5 8.258 1 96.88 69 PRO B CA 1
ATOM 2474 C C . PRO B 1 69 ? -4.074 -15.859 7.359 1 96.88 69 PRO B C 1
ATOM 2476 O O . PRO B 1 69 ? -5.273 -16.078 7.555 1 96.88 69 PRO B O 1
ATOM 2479 N N . VAL B 1 70 ? -3.627 -15.055 6.461 1 97.62 70 VAL B N 1
ATOM 2480 C CA . VAL B 1 70 ? -4.516 -14.367 5.535 1 97.62 70 VAL B CA 1
ATOM 2481 C C . VAL B 1 70 ? -4.32 -14.914 4.125 1 97.62 70 VAL B C 1
ATOM 2483 O O . VAL B 1 70 ? -3.195 -14.984 3.627 1 97.62 70 VAL B O 1
ATOM 2486 N N . SER B 1 71 ? -5.359 -15.312 3.496 1 97.75 71 SER B N 1
ATOM 2487 C CA . SER B 1 71 ? -5.309 -15.836 2.135 1 97.75 71 SER B CA 1
ATOM 2488 C C . SER B 1 71 ? -5.73 -14.781 1.12 1 97.75 71 SER B C 1
ATOM 2490 O O . SER B 1 71 ? -6.793 -14.164 1.259 1 97.75 71 SER B O 1
ATOM 2492 N N . LEU B 1 72 ? -4.961 -14.578 0.113 1 98.19 72 LEU B N 1
ATOM 2493 C CA . LEU B 1 72 ? -5.25 -13.617 -0.948 1 98.19 72 LEU B CA 1
ATOM 2494 C C . LEU B 1 72 ? -5.293 -14.312 -2.307 1 98.19 72 LEU B C 1
ATOM 2496 O O . LEU B 1 72 ? -4.367 -15.031 -2.67 1 98.19 72 LEU B O 1
ATOM 2500 N N . ARG B 1 73 ? -6.262 -14.016 -3.072 1 97.88 73 ARG B N 1
ATOM 2501 C CA . ARG B 1 73 ? -6.457 -14.641 -4.379 1 97.88 73 ARG B CA 1
ATOM 2502 C C . ARG B 1 73 ? -5.582 -13.977 -5.438 1 97.88 73 ARG B C 1
ATOM 2504 O O . ARG B 1 73 ? -5.453 -12.75 -5.465 1 97.88 73 ARG B O 1
ATOM 2511 N N . VAL B 1 74 ? -5.105 -14.781 -6.285 1 98.19 74 VAL B N 1
ATOM 2512 C CA . VAL B 1 74 ? -4.344 -14.305 -7.434 1 98.19 74 VAL B CA 1
ATOM 2513 C C . VAL B 1 74 ? -5.113 -14.594 -8.719 1 98.19 74 VAL B 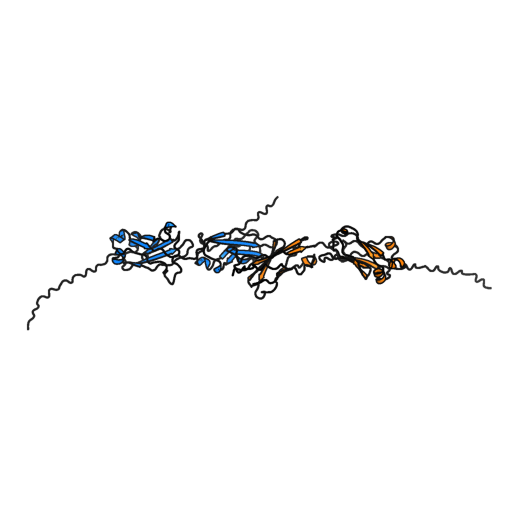C 1
ATOM 2515 O O . VAL B 1 74 ? -5.363 -15.758 -9.055 1 98.19 74 VAL B O 1
ATOM 2518 N N . PRO B 1 75 ? -5.465 -13.539 -9.43 1 97.06 75 PRO B N 1
ATOM 2519 C CA . PRO B 1 75 ? -6.113 -13.797 -10.719 1 97.06 75 PRO B CA 1
ATOM 2520 C C . PRO B 1 75 ? -5.25 -14.633 -11.656 1 97.06 75 PRO B C 1
ATOM 2522 O O . PRO B 1 75 ? -4.023 -14.492 -11.664 1 97.06 75 PRO B O 1
ATOM 2525 N N . GLN B 1 76 ? -5.848 -15.414 -12.492 1 96.19 76 GLN B N 1
ATOM 2526 C CA . GLN B 1 76 ? -5.16 -16.344 -13.391 1 96.19 76 GLN B CA 1
ATOM 2527 C C . GLN B 1 76 ? -4.277 -15.594 -14.383 1 96.19 76 GLN B C 1
ATOM 2529 O O . GLN B 1 76 ? -3.225 -16.094 -14.781 1 96.19 76 GLN B O 1
ATOM 2534 N N . SER B 1 77 ? -4.691 -14.391 -14.734 1 95.88 77 SER B N 1
ATOM 2535 C CA . SER B 1 77 ? -3.982 -13.609 -15.742 1 95.88 77 SER B CA 1
ATOM 2536 C C . SER B 1 77 ? -2.574 -13.25 -15.281 1 95.88 77 SER B C 1
ATOM 2538 O O . SER B 1 77 ? -1.715 -12.906 -16.094 1 95.88 77 SER B O 1
ATOM 2540 N N . PHE B 1 78 ? -2.27 -13.391 -14.008 1 96.88 78 PHE B N 1
ATOM 2541 C CA . PHE B 1 78 ? -0.957 -13.062 -13.469 1 96.88 78 PHE B CA 1
ATOM 2542 C C . PHE B 1 78 ? 0.016 -14.219 -13.664 1 96.88 78 PHE B C 1
ATOM 2544 O O . PHE B 1 78 ? 1.233 -14.023 -13.609 1 96.88 78 PHE B O 1
ATOM 2551 N N . VAL B 1 79 ? -0.511 -15.391 -13.742 1 97.5 79 VAL B N 1
ATOM 2552 C CA . VAL B 1 79 ? 0.311 -16.594 -13.688 1 97.5 79 VAL B CA 1
ATOM 2553 C C . VAL B 1 79 ? 0.779 -16.953 -15.094 1 97.5 79 VAL B C 1
ATOM 2555 O O . VAL B 1 79 ? -0.019 -17.391 -15.93 1 97.5 79 VAL B O 1
ATOM 2558 N N . LEU B 1 80 ? 2.043 -16.766 -15.336 1 96.62 80 LEU B N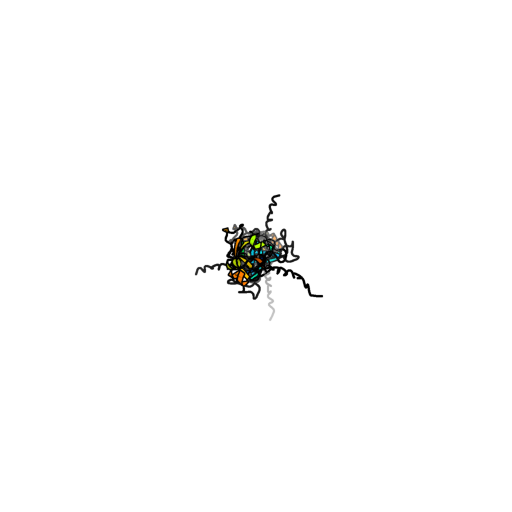 1
ATOM 2559 C CA . LEU B 1 80 ? 2.646 -17.062 -16.625 1 96.62 80 LEU B CA 1
ATOM 2560 C C . LEU B 1 80 ? 3.752 -18.109 -16.484 1 96.62 80 LEU B C 1
ATOM 2562 O O . LEU B 1 80 ? 4.301 -18.297 -15.406 1 96.62 80 LEU B O 1
ATOM 2566 N N . ASP B 1 81 ? 4.035 -18.766 -17.594 1 95.19 81 ASP B N 1
ATOM 2567 C CA . ASP B 1 81 ? 5.129 -19.734 -17.578 1 95.19 81 ASP B CA 1
ATOM 2568 C C . ASP B 1 81 ? 6.441 -19.078 -17.172 1 95.19 81 ASP B C 1
ATOM 2570 O O . ASP B 1 81 ? 6.715 -17.938 -17.531 1 95.19 81 ASP B O 1
ATOM 2574 N N . GLY B 1 82 ? 7.234 -19.812 -16.438 1 95.06 82 GLY B N 1
ATOM 2575 C CA . GLY B 1 82 ? 8.516 -19.312 -15.969 1 95.06 82 GLY B CA 1
ATOM 2576 C C . GLY B 1 82 ? 8.688 -19.406 -14.461 1 95.06 82 GLY B C 1
ATOM 2577 O O . GLY B 1 82 ? 8.367 -20.438 -13.867 1 95.06 82 GLY B O 1
ATOM 2578 N N . VAL B 1 83 ? 9.352 -18.406 -13.93 1 96.81 83 VAL B N 1
ATOM 2579 C CA . VAL B 1 83 ? 9.555 -18.328 -12.484 1 96.81 83 VAL B CA 1
ATOM 2580 C C . VAL B 1 83 ? 8.812 -17.125 -11.914 1 96.81 83 VAL B C 1
ATOM 2582 O O . VAL B 1 83 ? 9.07 -15.984 -12.32 1 96.81 83 VAL B O 1
ATOM 2585 N N . ALA B 1 84 ? 7.938 -17.422 -11.062 1 97.31 84 ALA B N 1
ATOM 2586 C CA . ALA B 1 84 ? 7.18 -16.359 -10.414 1 97.31 84 ALA B CA 1
ATOM 2587 C C . ALA B 1 84 ? 7.91 -15.828 -9.18 1 97.31 84 ALA B C 1
ATOM 2589 O O . ALA B 1 84 ? 8.492 -16.609 -8.422 1 97.31 84 ALA B O 1
ATOM 2590 N N . ARG B 1 85 ? 7.91 -14.539 -8.953 1 98 85 ARG B N 1
ATOM 2591 C CA . ARG B 1 85 ? 8.414 -13.891 -7.746 1 98 85 ARG B CA 1
ATOM 2592 C C . ARG B 1 85 ? 7.285 -13.258 -6.945 1 98 85 ARG B C 1
ATOM 2594 O O . ARG B 1 85 ? 6.633 -12.32 -7.414 1 98 85 ARG B O 1
ATOM 2601 N N . ILE B 1 86 ? 7.129 -13.797 -5.738 1 98.19 86 ILE B N 1
ATOM 2602 C CA . ILE B 1 86 ? 5.969 -13.398 -4.945 1 98.19 86 ILE B CA 1
ATOM 2603 C C . ILE B 1 86 ? 6.43 -12.773 -3.631 1 98.19 86 ILE B C 1
ATOM 2605 O O . ILE B 1 86 ? 7.297 -13.32 -2.945 1 98.19 86 ILE B O 1
ATOM 2609 N N . HIS B 1 87 ? 5.957 -11.633 -3.297 1 98.19 87 HIS B N 1
ATOM 2610 C CA . HIS B 1 87 ? 6.188 -11.039 -1.988 1 98.19 87 HIS B CA 1
ATOM 2611 C C . HIS B 1 87 ? 4.988 -10.211 -1.537 1 98.19 87 HIS B C 1
ATOM 2613 O O . HIS B 1 87 ? 4.035 -10.023 -2.299 1 98.19 87 HIS B O 1
ATOM 2619 N N . TYR B 1 88 ? 4.934 -9.852 -0.338 1 98.38 88 TYR B N 1
ATOM 2620 C CA . TYR B 1 88 ? 3.889 -8.984 0.2 1 98.38 88 TYR B CA 1
ATOM 2621 C C . TYR B 1 88 ? 4.488 -7.863 1.04 1 98.38 88 TYR B C 1
ATOM 2623 O O . TYR B 1 88 ? 5.652 -7.934 1.441 1 98.38 88 TYR B O 1
ATOM 2631 N N . ARG B 1 89 ? 3.723 -6.844 1.222 1 97.5 89 ARG B N 1
ATOM 2632 C CA . ARG B 1 89 ? 4.094 -5.703 2.057 1 97.5 89 ARG B CA 1
ATOM 2633 C C . ARG B 1 89 ? 3.105 -5.52 3.201 1 97.5 89 ARG B C 1
ATOM 2635 O O . ARG B 1 89 ? 1.896 -5.672 3.014 1 97.5 89 ARG B O 1
ATOM 2642 N N . LEU B 1 90 ? 3.652 -5.199 4.262 1 97.56 90 LEU B N 1
ATOM 2643 C CA . LEU B 1 90 ? 2.865 -4.91 5.457 1 97.56 90 LEU B CA 1
ATOM 2644 C C . LEU B 1 90 ? 2.932 -3.426 5.805 1 97.56 90 LEU B C 1
A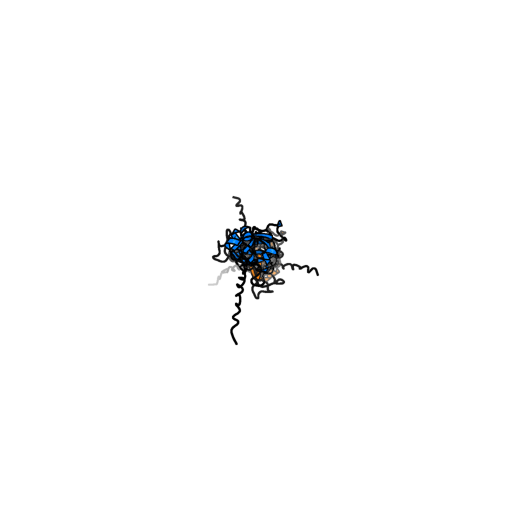TOM 2646 O O . LEU B 1 90 ? 4.02 -2.863 5.938 1 97.56 90 LEU B O 1
ATOM 2650 N N . MET B 1 91 ? 1.764 -2.84 5.848 1 96.81 91 MET B N 1
ATOM 2651 C CA . MET B 1 91 ? 1.643 -1.452 6.281 1 96.81 91 MET B CA 1
ATOM 2652 C C . MET B 1 91 ? 0.893 -1.358 7.605 1 96.81 91 MET B C 1
ATOM 2654 O O . MET B 1 91 ? -0.241 -1.829 7.715 1 96.81 91 MET B O 1
ATOM 2658 N N . ARG B 1 92 ? 1.464 -0.755 8.539 1 96.38 92 ARG B N 1
ATOM 2659 C CA . ARG B 1 92 ? 0.885 -0.492 9.852 1 96.38 92 ARG B CA 1
ATOM 2660 C C . ARG B 1 92 ? 0.9 1 10.164 1 96.38 92 ARG B C 1
ATOM 2662 O O . ARG B 1 92 ? 1.885 1.688 9.891 1 96.38 92 ARG B O 1
ATOM 2669 N N . ILE B 1 93 ? -0.213 1.519 10.711 1 94.94 93 ILE B N 1
ATOM 2670 C CA . ILE B 1 93 ? -0.34 2.949 10.969 1 94.94 93 ILE B CA 1
ATOM 2671 C C . ILE B 1 93 ? 0.843 3.43 11.805 1 94.94 93 ILE B C 1
ATOM 2673 O O . ILE B 1 93 ? 1.178 2.82 12.82 1 94.94 93 ILE B O 1
ATOM 2677 N N . GLY B 1 94 ? 1.513 4.523 11.312 1 95.19 94 GLY B N 1
ATOM 2678 C CA . GLY B 1 94 ? 2.59 5.164 12.055 1 95.19 94 GLY B CA 1
ATOM 2679 C C . GLY B 1 94 ? 3.938 4.504 11.836 1 95.19 94 GLY B C 1
ATOM 2680 O O . GLY B 1 94 ? 4.945 4.938 12.398 1 95.19 94 GLY B O 1
ATOM 2681 N N . ARG B 1 95 ? 4.012 3.508 11.055 1 94.31 95 ARG B N 1
ATOM 2682 C CA . ARG B 1 95 ? 5.262 2.787 10.82 1 94.31 95 ARG B CA 1
ATOM 2683 C C . ARG B 1 95 ? 5.625 2.789 9.336 1 94.31 95 ARG B C 1
ATOM 2685 O O . ARG B 1 95 ? 4.781 3.072 8.484 1 94.31 95 ARG B O 1
ATOM 2692 N N . MET B 1 96 ? 6.891 2.559 9.125 1 95 96 MET B N 1
ATOM 2693 C CA . MET B 1 96 ? 7.348 2.373 7.754 1 95 96 MET B CA 1
ATOM 2694 C C . MET B 1 96 ? 6.867 1.037 7.195 1 95 96 MET B C 1
ATOM 2696 O O . MET B 1 96 ? 6.699 0.072 7.941 1 95 96 MET B O 1
ATOM 2700 N N . ALA B 1 97 ? 6.633 0.999 5.934 1 94.5 97 ALA B N 1
ATOM 2701 C CA . ALA B 1 97 ? 6.223 -0.234 5.262 1 94.5 97 ALA B CA 1
ATOM 2702 C C . ALA B 1 97 ? 7.297 -1.312 5.395 1 94.5 97 ALA B C 1
ATOM 2704 O O . ALA B 1 97 ? 8.492 -1.012 5.367 1 94.5 97 ALA B O 1
ATOM 2705 N N . GLN B 1 98 ? 6.848 -2.52 5.602 1 96.19 98 GLN B N 1
ATOM 2706 C CA . GLN B 1 98 ? 7.742 -3.672 5.621 1 96.19 98 GLN B CA 1
ATOM 2707 C C . GLN B 1 98 ? 7.48 -4.594 4.434 1 96.19 98 GLN B C 1
ATOM 2709 O O . GLN B 1 98 ? 6.332 -4.812 4.051 1 96.19 98 GLN B O 1
ATOM 2714 N N . THR B 1 99 ? 8.484 -5.156 3.885 1 96.75 99 THR B N 1
ATOM 2715 C CA . THR B 1 99 ? 8.375 -6.055 2.742 1 96.75 99 THR B CA 1
ATOM 2716 C C . THR B 1 99 ? 8.906 -7.441 3.09 1 96.75 99 THR B C 1
ATOM 2718 O O . THR B 1 99 ? 9.945 -7.57 3.736 1 96.75 99 THR B O 1
ATOM 2721 N N . SER B 1 100 ? 8.195 -8.445 2.725 1 97.5 100 SER B N 1
ATOM 2722 C CA . SER B 1 100 ? 8.641 -9.82 2.934 1 97.5 100 SER B CA 1
ATOM 2723 C C . SER B 1 100 ? 9.75 -10.195 1.955 1 97.5 100 SER B C 1
ATOM 2725 O O . SER B 1 100 ? 9.93 -9.539 0.927 1 97.5 100 SER B O 1
ATOM 2727 N N . PRO B 1 101 ? 10.508 -11.227 2.33 1 96.75 101 PRO B N 1
ATOM 2728 C CA . PRO B 1 101 ? 11.375 -11.789 1.29 1 96.75 101 PRO B CA 1
ATOM 2729 C C . PRO B 1 101 ? 10.586 -12.344 0.106 1 96.75 101 PRO B C 1
ATOM 2731 O O . PRO B 1 101 ? 9.438 -12.758 0.263 1 96.75 101 PRO B O 1
ATOM 2734 N N . PRO B 1 102 ? 11.172 -12.297 -1.052 1 96.94 102 PRO B N 1
ATOM 2735 C CA . PRO B 1 102 ? 10.477 -12.836 -2.221 1 96.94 102 PRO B CA 1
ATOM 2736 C C . PRO B 1 102 ? 10.492 -14.367 -2.264 1 96.94 102 PRO B C 1
ATOM 2738 O O . PRO B 1 102 ? 11.508 -14.984 -1.94 1 96.94 102 PRO B O 1
ATOM 2741 N N . LEU B 1 103 ? 9.367 -14.945 -2.555 1 96.38 103 LEU B N 1
ATOM 2742 C CA . LEU B 1 103 ? 9.25 -16.359 -2.84 1 96.38 103 LEU B CA 1
ATOM 2743 C C . LEU B 1 103 ? 9.336 -16.625 -4.34 1 96.38 103 LEU B C 1
ATOM 2745 O O . LEU B 1 103 ? 8.602 -16.031 -5.125 1 96.38 103 LEU B O 1
ATOM 2749 N N . LYS B 1 104 ? 10.258 -17.422 -4.73 1 96.44 104 LYS B N 1
ATOM 2750 C CA . LYS B 1 104 ? 10.383 -17.828 -6.125 1 96.44 104 LYS B CA 1
ATOM 2751 C C . LYS B 1 104 ? 9.781 -19.219 -6.355 1 96.44 104 LYS B C 1
ATOM 2753 O O . LYS B 1 104 ? 10.117 -20.172 -5.652 1 96.44 104 LYS B O 1
ATOM 2758 N N . LEU B 1 105 ? 8.891 -19.312 -7.34 1 96.06 105 LEU B N 1
ATOM 2759 C CA . LEU B 1 105 ? 8.25 -20.578 -7.66 1 96.06 105 LEU B CA 1
ATOM 2760 C C . LEU B 1 105 ? 8.242 -20.828 -9.172 1 96.06 105 LEU B C 1
ATOM 2762 O O . LEU B 1 105 ? 7.859 -19.938 -9.938 1 96.06 105 LEU B O 1
ATOM 2766 N N . PRO B 1 106 ? 8.664 -22.031 -9.594 1 95.81 106 PRO B N 1
ATOM 2767 C CA . PRO B 1 106 ? 8.5 -22.344 -11.016 1 95.81 106 PRO B CA 1
ATOM 2768 C C . PRO B 1 106 ? 7.035 -22.5 -11.422 1 95.81 106 PRO B C 1
ATOM 2770 O O . PRO B 1 106 ? 6.227 -23.016 -10.656 1 95.81 106 PRO B O 1
ATOM 2773 N N . VAL B 1 107 ? 6.723 -22 -12.594 1 96.75 107 VAL B N 1
ATOM 2774 C CA . VAL B 1 107 ? 5.387 -22.109 -13.172 1 96.75 107 VAL B CA 1
ATOM 2775 C C . VAL B 1 107 ? 5.465 -22.812 -14.523 1 96.75 107 VAL B C 1
ATOM 2777 O O . VAL B 1 107 ? 6.273 -22.438 -15.375 1 96.75 107 VAL B O 1
ATOM 2780 N N . LYS B 1 108 ? 4.715 -23.844 -14.719 1 96.06 108 LYS B N 1
ATOM 2781 C CA . LYS B 1 108 ? 4.578 -24.516 -16 1 96.06 108 LYS B CA 1
ATOM 2782 C C . LYS B 1 108 ? 3.111 -24.719 -16.375 1 96.06 108 LYS B C 1
ATOM 2784 O O . LYS B 1 108 ? 2.441 -25.594 -15.812 1 96.06 108 LYS B O 1
ATOM 2789 N N . LEU B 1 109 ? 2.691 -24.031 -17.328 1 95.56 109 LEU B N 1
ATOM 2790 C CA . LEU B 1 109 ? 1.294 -24.094 -17.734 1 95.56 109 LEU B CA 1
ATOM 2791 C C . LEU B 1 109 ? 1.13 -25.016 -18.953 1 95.56 109 LEU B C 1
ATOM 2793 O O . LEU B 1 109 ? 0.012 -25.406 -19.281 1 95.56 109 LEU B O 1
ATOM 2797 N N . SER B 1 110 ? 2.244 -25.281 -19.594 1 95.19 110 SER B N 1
ATOM 2798 C CA . SER B 1 110 ? 2.217 -26.141 -20.766 1 95.19 110 SER B CA 1
ATOM 2799 C C . SER B 1 110 ? 2.15 -27.625 -20.375 1 95.19 110 SER B C 1
ATOM 2801 O O . SER B 1 110 ? 3.117 -28.172 -19.844 1 95.19 110 SER B O 1
ATOM 2803 N N . CYS B 1 111 ? 1.107 -28.234 -20.734 1 95 111 CYS B N 1
ATOM 2804 C CA . CYS B 1 111 ? 0.889 -29.641 -20.406 1 95 111 CYS B CA 1
ATOM 2805 C C . CYS B 1 111 ? 1.653 -30.547 -21.359 1 95 111 CYS B C 1
ATOM 2807 O O . CYS B 1 111 ? 1.785 -30.25 -22.547 1 95 111 CYS B O 1
ATOM 2809 N N . PRO B 1 112 ? 2.096 -31.656 -20.781 1 97.12 112 PRO B N 1
ATOM 2810 C CA . PRO B 1 112 ? 2.664 -32.625 -21.719 1 97.12 112 PRO B CA 1
ATOM 2811 C C . PRO B 1 112 ? 1.658 -33.094 -22.781 1 97.12 112 PRO B C 1
ATOM 2813 O O . PRO B 1 112 ? 0.522 -33.438 -22.438 1 97.12 112 PRO B O 1
ATOM 2816 N N . GLY B 1 113 ? 2.049 -33.062 -24.031 1 96.88 113 GLY B N 1
ATOM 2817 C CA . GLY B 1 113 ? 1.157 -33.438 -25.109 1 96.88 113 GLY B CA 1
ATOM 2818 C C . GLY B 1 113 ? 0.291 -32.312 -25.625 1 96.88 113 GLY B C 1
ATOM 2819 O O . GLY B 1 113 ? -0.476 -32.5 -26.562 1 96.88 113 GLY B O 1
ATOM 2820 N N . GLY B 1 114 ? 0.463 -31.109 -24.953 1 95 114 GLY B N 1
ATOM 2821 C CA . GLY B 1 114 ? -0.372 -29.984 -25.344 1 95 114 GLY B CA 1
ATOM 2822 C C . GLY B 1 114 ? -1.751 -30.016 -24.703 1 95 114 GLY B C 1
ATOM 2823 O O . GLY B 1 114 ? -1.992 -30.781 -23.766 1 95 114 GLY B O 1
ATOM 2824 N N . LEU B 1 115 ? -2.623 -29.094 -25.203 1 89 115 LEU B N 1
ATOM 2825 C CA . LEU B 1 115 ? -3.973 -29.031 -24.656 1 89 115 LEU B CA 1
ATOM 2826 C C . LEU B 1 115 ? -4.852 -30.141 -25.219 1 89 115 LEU B C 1
ATOM 2828 O O . LEU B 1 115 ? -5.039 -30.219 -26.438 1 89 115 LEU B O 1
ATOM 2832 N N . PRO B 1 116 ? -5.289 -31.016 -24.328 1 84.62 116 PRO B N 1
ATOM 2833 C CA . PRO B 1 116 ? -6.125 -32.125 -24.828 1 84.62 116 PRO B CA 1
ATOM 2834 C C . PRO B 1 116 ? -7.453 -31.625 -25.406 1 84.62 116 PRO B C 1
ATOM 2836 O O . PRO B 1 116 ? -8.031 -30.656 -24.906 1 84.62 116 PRO B O 1
ATOM 2839 N N . ILE B 1 117 ? -7.754 -32.156 -26.578 1 82.19 117 ILE B N 1
ATOM 2840 C CA . ILE B 1 117 ? -9.07 -31.938 -27.172 1 82.19 117 ILE B CA 1
ATOM 2841 C C . ILE B 1 117 ? -9.922 -33.188 -27 1 82.19 117 ILE B C 1
ATOM 2843 O O . ILE B 1 117 ? -9.625 -34.25 -27.594 1 82.19 117 ILE B O 1
ATOM 2847 N N . GLY B 1 118 ? -10.914 -33.125 -26.047 1 83.5 118 GLY B N 1
ATOM 2848 C CA . GLY B 1 118 ? -11.742 -34.312 -25.797 1 83.5 118 GLY B CA 1
ATOM 2849 C C . GLY B 1 118 ? -11.211 -35.188 -24.672 1 83.5 118 GLY B C 1
ATOM 2850 O O . GLY B 1 118 ? -10.664 -34.688 -23.688 1 83.5 118 GLY B O 1
ATOM 2851 N N . GLU B 1 119 ? -11.391 -36.531 -24.781 1 86.44 119 GLU B N 1
ATOM 2852 C CA . GLU B 1 119 ? -11.039 -37.469 -23.703 1 86.44 119 GLU B CA 1
ATOM 2853 C C . GLU B 1 119 ? -9.586 -37.938 -23.844 1 86.44 119 GLU B C 1
ATOM 2855 O O . GLU B 1 119 ? -8.984 -38.375 -22.859 1 86.44 119 GLU B O 1
ATOM 2860 N N . GLU B 1 120 ? -9.047 -37.812 -25.016 1 92.56 120 GLU B N 1
ATOM 2861 C CA . GLU B 1 120 ? -7.676 -38.219 -25.297 1 92.56 120 GLU B CA 1
ATOM 2862 C C . GLU B 1 120 ? -6.816 -37 -25.672 1 92.56 120 GLU B C 1
ATOM 2864 O O . GLU B 1 120 ? -7.34 -35.969 -26.078 1 92.56 120 GLU B O 1
ATOM 2869 N N . ASN B 1 121 ? -5.641 -37.188 -25.422 1 96.38 121 ASN B N 1
ATOM 2870 C CA . ASN B 1 121 ? -4.699 -36.156 -25.844 1 96.38 121 ASN B CA 1
ATOM 2871 C C . ASN B 1 121 ? -4.051 -36.5 -27.172 1 96.38 121 ASN B C 1
ATOM 2873 O O . ASN B 1 121 ? -3.148 -37.312 -27.234 1 96.38 121 ASN B O 1
ATOM 2877 N N . GLN B 1 122 ? -4.488 -35.812 -28.203 1 94.69 122 GLN B N 1
ATOM 2878 C CA . GLN B 1 122 ? -4.027 -36.094 -29.547 1 94.69 122 GLN B CA 1
ATOM 2879 C C . GLN B 1 122 ? -2.584 -35.625 -29.75 1 94.69 122 GLN B C 1
ATOM 2881 O O . GLN B 1 122 ? -1.954 -35.969 -30.75 1 94.69 122 GLN B O 1
ATOM 2886 N N . GLY B 1 123 ? -2.109 -34.906 -28.797 1 96.06 123 GLY B N 1
ATOM 2887 C CA . GLY B 1 123 ? -0.712 -34.5 -28.844 1 96.06 123 GLY B CA 1
ATOM 2888 C C . GLY B 1 123 ? 0.245 -35.594 -28.469 1 96.06 123 GLY B C 1
ATOM 2889 O O . GLY B 1 123 ? 1.447 -35.5 -28.719 1 96.06 123 GLY B O 1
ATOM 2890 N N . LEU B 1 124 ? -0.283 -36.625 -27.875 1 97.31 124 LEU B N 1
ATOM 2891 C CA . LEU B 1 124 ? 0.471 -37.844 -27.594 1 97.31 124 LEU B CA 1
ATOM 2892 C C . LEU B 1 124 ? 0.237 -38.875 -28.672 1 97.31 124 LEU B C 1
ATOM 2894 O O . LEU B 1 124 ? -0.907 -39.25 -28.953 1 97.31 124 LEU B O 1
ATOM 2898 N N . ALA B 1 125 ? 1.304 -39.344 -29.281 1 97.5 125 ALA B N 1
ATOM 2899 C CA . ALA B 1 125 ? 1.175 -40.375 -30.297 1 97.5 125 ALA B CA 1
ATOM 2900 C C . ALA B 1 125 ? 0.846 -41.75 -29.656 1 97.5 125 ALA B C 1
ATOM 2902 O O . ALA B 1 125 ? 1.305 -42.031 -28.562 1 97.5 125 ALA B O 1
ATOM 2903 N N . PRO B 1 126 ? -0.006 -42.531 -30.391 1 97.5 126 PRO B N 1
ATOM 2904 C CA . PRO B 1 126 ? -0.185 -43.906 -29.906 1 97.5 126 PRO B CA 1
ATOM 2905 C C . PRO B 1 126 ? 1.135 -44.656 -29.766 1 97.5 126 PRO B C 1
ATOM 2907 O O . PRO B 1 126 ? 2.082 -44.375 -30.5 1 97.5 126 PRO B O 1
ATOM 2910 N N . PRO B 1 127 ? 1.182 -45.531 -28.75 1 97.69 127 PRO B N 1
ATOM 2911 C CA . PRO B 1 127 ? 2.404 -46.312 -28.625 1 97.69 127 PRO B CA 1
ATOM 2912 C C . PRO B 1 127 ? 2.768 -47.062 -29.922 1 97.69 127 PRO B C 1
ATOM 2914 O O . PRO B 1 127 ? 1.883 -47.562 -30.625 1 97.69 127 PRO B O 1
ATOM 2917 N N . ILE B 1 128 ? 4.016 -47.031 -30.234 1 96.94 128 ILE B N 1
ATOM 2918 C CA . ILE B 1 128 ? 4.488 -47.688 -31.438 1 96.94 128 ILE B CA 1
ATOM 2919 C C . ILE B 1 128 ? 4.973 -49.094 -31.094 1 96.94 128 ILE B C 1
ATOM 2921 O O . ILE B 1 128 ? 5.844 -49.281 -30.234 1 96.94 128 ILE B O 1
ATOM 2925 N N . ILE B 1 129 ? 4.426 -50.062 -31.781 1 94.62 129 ILE B N 1
ATOM 2926 C CA . ILE B 1 129 ? 4.781 -51.469 -31.609 1 94.62 129 ILE B CA 1
ATOM 2927 C C . ILE B 1 129 ? 5.523 -51.969 -32.844 1 94.62 129 ILE B C 1
ATOM 2929 O O . ILE B 1 129 ? 5.156 -51.625 -33.969 1 94.62 129 ILE B O 1
ATOM 2933 N N . PRO B 1 130 ? 6.582 -52.75 -32.625 1 92.56 130 PRO B N 1
ATOM 2934 C CA . PRO B 1 130 ? 7.273 -53.281 -33.781 1 92.56 130 PRO B CA 1
ATOM 2935 C C . PRO B 1 130 ? 6.328 -54 -34.75 1 92.56 130 PRO B C 1
ATOM 2937 O O . PRO B 1 130 ? 5.379 -54.656 -34.344 1 92.56 130 PRO B O 1
ATOM 2940 N N . SER B 1 131 ? 6.602 -53.906 -36.031 1 91.06 131 SER B N 1
ATOM 2941 C CA . SER B 1 131 ? 5.723 -54.344 -37.094 1 91.06 131 SER B CA 1
ATOM 2942 C C . SER B 1 131 ? 5.336 -55.812 -36.938 1 91.06 131 SER B C 1
ATOM 2944 O O . SER B 1 131 ? 4.164 -56.188 -37.094 1 91.06 131 SER B O 1
ATOM 2946 N N . PRO B 1 132 ? 6.301 -56.656 -36.625 1 89.31 132 PRO B N 1
ATOM 2947 C CA . PRO B 1 132 ? 5.91 -58.062 -36.531 1 89.31 132 PRO B CA 1
ATOM 2948 C C . PRO B 1 132 ? 4.895 -58.312 -35.406 1 89.31 132 PRO B C 1
ATOM 2950 O O . PRO B 1 132 ? 3.971 -59.125 -35.594 1 89.31 132 PRO B O 1
ATOM 2953 N N . ILE B 1 133 ? 5.117 -57.656 -34.438 1 90.25 133 ILE B N 1
ATOM 2954 C CA . ILE B 1 133 ? 4.223 -57.812 -33.281 1 90.25 133 ILE B CA 1
ATOM 2955 C C . ILE B 1 133 ? 2.869 -57.188 -33.594 1 90.25 133 ILE B C 1
ATOM 2957 O O . ILE B 1 133 ? 1.825 -57.688 -33.188 1 90.25 133 ILE B O 1
ATOM 2961 N N . ARG B 1 134 ? 2.855 -56.125 -34.281 1 89.62 134 ARG B N 1
ATOM 2962 C CA . ARG B 1 134 ? 1.621 -55.438 -34.625 1 89.62 134 ARG B CA 1
ATOM 2963 C C . ARG B 1 134 ? 0.769 -56.312 -35.562 1 89.62 134 ARG B C 1
ATOM 2965 O O . ARG B 1 134 ? -0.456 -56.344 -35.438 1 89.62 134 ARG B O 1
ATOM 2972 N N . ARG B 1 135 ? 1.372 -57.062 -36.406 1 87.5 135 ARG B N 1
ATOM 2973 C CA . ARG B 1 135 ? 0.677 -57.844 -37.406 1 87.5 135 ARG B CA 1
ATOM 2974 C C . ARG B 1 135 ? 0.197 -59.188 -36.844 1 87.5 135 ARG B C 1
ATOM 2976 O O . ARG B 1 135 ? -0.932 -59.594 -37.094 1 87.5 135 ARG B O 1
ATOM 2983 N N . TYR B 1 136 ? 1.083 -59.812 -36 1 88.44 136 TYR B N 1
ATOM 2984 C CA . TYR B 1 136 ? 0.805 -61.188 -35.625 1 88.44 136 TYR B CA 1
ATOM 2985 C C . TYR B 1 136 ? 0.404 -61.25 -34.156 1 88.44 136 TYR B C 1
ATOM 2987 O O . TYR B 1 136 ? -0.014 -62.312 -33.656 1 88.44 136 TYR B O 1
ATOM 2995 N N . GLY B 1 137 ? 0.543 -60.219 -33.531 1 91.88 137 GLY B N 1
ATOM 2996 C CA . GLY B 1 137 ? 0.255 -60.219 -32.094 1 91.88 137 GLY B CA 1
ATOM 2997 C C . GLY B 1 137 ? 1.417 -60.719 -31.266 1 91.88 137 GLY B C 1
ATOM 2998 O O . GLY B 1 137 ? 2.52 -60.906 -31.781 1 91.88 137 GLY B O 1
ATOM 2999 N N . VAL B 1 138 ? 1.131 -60.781 -29.938 1 92 138 VAL B N 1
ATOM 3000 C CA . VAL B 1 138 ? 2.139 -61.281 -29 1 92 138 VAL B CA 1
ATOM 3001 C C . VAL B 1 138 ? 1.956 -62.781 -28.781 1 92 138 VAL B C 1
ATOM 3003 O O . VAL B 1 138 ? 0.951 -63.219 -28.203 1 92 138 VAL B O 1
ATOM 3006 N N . ASN B 1 139 ? 2.887 -63.469 -29.172 1 88.44 139 ASN B N 1
ATOM 3007 C CA . ASN B 1 139 ? 2.787 -64.938 -29 1 88.44 139 ASN B CA 1
ATOM 3008 C C . ASN B 1 139 ? 3.219 -65.375 -27.594 1 88.44 139 ASN B C 1
ATOM 3010 O O . ASN B 1 139 ? 3.73 -64.562 -26.828 1 88.44 139 ASN B O 1
ATOM 3014 N N . PRO B 1 140 ? 3.008 -66.625 -27.281 1 86.56 140 PRO B N 1
ATOM 3015 C CA . PRO B 1 140 ? 3.289 -67.062 -25.922 1 86.56 140 PRO B CA 1
ATOM 3016 C C . PRO B 1 140 ? 4.754 -66.938 -25.531 1 86.56 140 PRO B C 1
ATOM 3018 O O . PRO B 1 140 ? 5.055 -66.562 -24.375 1 86.56 140 PRO B O 1
ATOM 3021 N N . ASN B 1 141 ? 5.656 -67.125 -26.453 1 87.56 141 ASN B N 1
ATOM 3022 C CA . ASN B 1 141 ? 7.074 -66.938 -26.156 1 87.56 141 ASN B CA 1
ATOM 3023 C C . ASN B 1 141 ? 7.402 -65.438 -25.875 1 87.56 141 ASN B C 1
ATOM 3025 O O . ASN B 1 141 ? 8.18 -65.125 -24.953 1 87.56 141 ASN B O 1
ATOM 3029 N N . GLN B 1 142 ? 6.848 -64.688 -26.609 1 88.19 142 GLN B N 1
ATOM 3030 C CA . GLN B 1 142 ? 7.043 -63.25 -26.438 1 88.19 142 GLN B CA 1
ATOM 3031 C C . GLN B 1 142 ? 6.426 -62.75 -25.141 1 88.19 142 GLN B C 1
ATOM 3033 O O . GLN B 1 142 ? 6.938 -61.812 -24.5 1 88.19 142 GLN B O 1
ATOM 3038 N N . MET B 1 143 ? 5.363 -63.344 -24.719 1 90.44 143 MET B N 1
ATOM 3039 C CA . MET B 1 143 ? 4.719 -63 -23.453 1 90.44 143 MET B CA 1
ATOM 3040 C C . MET B 1 143 ? 5.664 -63.219 -22.266 1 90.44 143 MET B C 1
ATOM 3042 O O . MET B 1 143 ? 5.629 -62.469 -21.281 1 90.44 143 MET B O 1
ATOM 3046 N N . LYS B 1 144 ? 6.512 -64.25 -22.453 1 90.94 144 LYS B N 1
ATOM 3047 C CA . LYS B 1 144 ? 7.426 -64.625 -21.375 1 90.94 144 LYS B CA 1
ATOM 3048 C C . LYS B 1 144 ? 8.703 -63.781 -21.422 1 90.94 144 LYS B C 1
ATOM 3050 O O . LYS B 1 144 ? 9.422 -63.656 -20.438 1 90.94 144 LYS B O 1
ATOM 3055 N N . ARG B 1 145 ? 9.016 -63.219 -22.547 1 91.81 145 ARG B N 1
ATOM 3056 C CA . ARG B 1 145 ? 10.242 -62.438 -22.719 1 91.81 145 ARG B CA 1
ATOM 3057 C C . ARG B 1 145 ? 10 -60.969 -22.531 1 91.81 145 ARG B C 1
ATOM 3059 O O . ARG B 1 145 ? 10.906 -60.219 -22.141 1 91.81 145 ARG B O 1
ATOM 3066 N N . GLY B 1 146 ? 8.859 -60.562 -22.766 1 93.94 146 GLY B N 1
ATOM 3067 C CA . GLY B 1 146 ? 8.562 -59.125 -22.75 1 93.94 146 GLY B CA 1
ATOM 3068 C C . GLY B 1 146 ? 8.422 -58.531 -24.141 1 93.94 146 GLY B C 1
ATOM 3069 O O . GLY B 1 146 ? 8.75 -59.188 -25.125 1 93.94 146 GLY B O 1
ATOM 3070 N N . VAL B 1 147 ? 7.855 -57.375 -24.234 1 94.38 147 VAL B N 1
ATOM 3071 C CA . VAL B 1 147 ? 7.562 -56.75 -25.5 1 94.38 147 VAL B CA 1
ATOM 3072 C C . VAL B 1 147 ? 8.117 -55.312 -25.5 1 94.38 147 VAL B C 1
ATOM 3074 O O . VAL B 1 147 ? 7.832 -54.531 -24.594 1 94.38 147 VAL B O 1
ATOM 3077 N N . PRO B 1 148 ? 8.938 -55 -26.484 1 95.25 148 PRO B N 1
ATOM 3078 C CA . PRO B 1 148 ? 9.406 -53.625 -26.609 1 95.25 148 PRO B CA 1
ATOM 3079 C C . PRO B 1 148 ? 8.391 -52.719 -27.297 1 95.25 148 PRO B C 1
ATOM 3081 O O . PRO B 1 148 ? 7.684 -53.156 -28.219 1 95.25 148 PRO B O 1
ATOM 3084 N N . LEU B 1 149 ? 8.219 -51.531 -26.859 1 95.81 149 LEU B N 1
ATOM 3085 C CA . LEU B 1 149 ? 7.457 -50.5 -27.578 1 95.81 149 LEU B CA 1
ATOM 3086 C C . LEU B 1 149 ? 8.141 -49.156 -27.484 1 95.81 149 LEU B C 1
ATOM 3088 O O . LEU B 1 149 ? 9.148 -49 -26.781 1 95.81 149 LEU B O 1
ATOM 3092 N N . THR B 1 150 ? 7.719 -48.219 -28.266 1 97.5 150 THR B N 1
ATOM 3093 C CA . THR B 1 150 ? 8.32 -46.875 -28.312 1 97.5 150 THR B CA 1
ATOM 3094 C C . THR B 1 150 ? 7.242 -45.812 -28.219 1 97.5 150 THR B C 1
ATOM 3096 O O . THR B 1 150 ? 6.172 -45.938 -28.828 1 97.5 150 THR B O 1
ATOM 3099 N N . LEU B 1 151 ? 7.492 -44.844 -27.484 1 98.06 151 LEU B N 1
ATOM 3100 C CA . LEU B 1 151 ? 6.652 -43.656 -27.422 1 98.06 151 LEU B CA 1
ATOM 3101 C C . LEU B 1 151 ? 7.328 -42.5 -28.125 1 98.06 151 LEU B C 1
ATOM 3103 O O . LEU B 1 151 ? 8.477 -42.156 -27.812 1 98.06 151 LEU B O 1
ATOM 3107 N N . GLU B 1 152 ? 6.641 -41.875 -29.047 1 98.12 152 GLU B N 1
ATOM 3108 C CA . GLU B 1 152 ? 7.191 -40.75 -29.766 1 98.12 152 GLU B CA 1
ATOM 3109 C C . GLU B 1 152 ? 7.348 -39.531 -28.844 1 98.12 152 GLU B C 1
ATOM 3111 O O . GLU B 1 152 ? 6.586 -39.375 -27.891 1 98.12 152 GLU B O 1
ATOM 3116 N N . PRO B 1 153 ? 8.406 -38.688 -29.141 1 98.31 153 PRO B N 1
ATOM 3117 C CA . PRO B 1 153 ? 8.445 -37.438 -28.422 1 98.31 153 PRO B CA 1
ATOM 3118 C C . PRO B 1 153 ? 7.145 -36.625 -28.547 1 98.31 153 PRO B C 1
ATOM 3120 O O . PRO B 1 153 ? 6.414 -36.812 -29.531 1 98.31 153 PRO B O 1
ATOM 3123 N N . TYR B 1 154 ? 6.805 -35.906 -27.594 1 98.19 154 TYR B N 1
ATOM 3124 C CA . TYR B 1 154 ? 5.543 -35.188 -27.578 1 98.19 154 TYR B CA 1
ATOM 3125 C C . TYR B 1 154 ? 5.77 -33.719 -27.234 1 98.19 154 TYR B C 1
ATOM 3127 O O . TYR B 1 154 ? 6.816 -33.344 -26.688 1 98.19 154 TYR B O 1
ATOM 3135 N N . PRO B 1 155 ? 4.789 -32.844 -27.578 1 97.5 155 PRO B N 1
ATOM 3136 C CA . PRO B 1 155 ? 4.891 -31.438 -27.219 1 97.5 155 PRO B CA 1
ATOM 3137 C C . PRO B 1 155 ? 5.074 -31.219 -25.719 1 97.5 155 PRO B C 1
ATOM 3139 O O . PRO B 1 155 ? 4.414 -31.875 -24.906 1 97.5 155 PRO B O 1
ATOM 3142 N N . ASN B 1 156 ? 5.961 -30.328 -25.297 1 97.38 156 ASN B N 1
ATOM 3143 C CA . ASN B 1 156 ? 6.238 -29.906 -23.922 1 97.38 156 ASN B CA 1
ATOM 3144 C C . ASN B 1 156 ? 6.852 -31.047 -23.109 1 97.38 156 ASN B C 1
ATOM 3146 O O . ASN B 1 156 ? 6.637 -31.125 -21.906 1 97.38 156 ASN B O 1
ATOM 3150 N N . MET B 1 157 ? 7.504 -32 -23.844 1 98.12 157 MET B N 1
ATOM 3151 C CA . MET B 1 157 ? 8.281 -33.031 -23.172 1 98.12 157 MET B CA 1
ATOM 3152 C C . MET B 1 157 ? 9.375 -32.438 -22.312 1 98.12 157 MET B C 1
ATOM 3154 O O . MET B 1 157 ? 10.094 -31.531 -22.75 1 98.12 157 MET B O 1
ATOM 3158 N N . ALA B 1 158 ? 9.492 -32.906 -21.047 1 96.81 158 ALA B N 1
ATOM 3159 C CA . ALA B 1 158 ? 10.445 -32.281 -20.141 1 96.81 158 ALA B CA 1
ATOM 3160 C C . ALA B 1 158 ? 11.023 -33.312 -19.172 1 96.81 158 ALA B C 1
ATOM 3162 O O . ALA B 1 158 ? 10.438 -34.375 -18.953 1 96.81 158 ALA B O 1
ATOM 3163 N N . ALA B 1 159 ? 12.195 -32.875 -18.656 1 96.56 159 ALA B N 1
ATOM 3164 C CA . ALA B 1 159 ? 12.773 -33.688 -17.578 1 96.56 159 ALA B CA 1
ATOM 3165 C C . ALA B 1 159 ? 11.812 -33.781 -16.406 1 96.56 159 ALA B C 1
ATOM 3167 O O . ALA B 1 159 ? 11.039 -32.875 -16.125 1 96.56 159 ALA B O 1
ATOM 3168 N N . GLU B 1 160 ? 11.789 -34.969 -15.719 1 95.31 160 GLU B N 1
ATOM 3169 C CA . GLU B 1 160 ? 11.008 -35.25 -14.523 1 95.31 160 GLU B CA 1
ATOM 3170 C C . GLU B 1 160 ? 9.578 -35.625 -14.891 1 95.31 160 GLU B C 1
ATOM 3172 O O . GLU B 1 160 ? 8.75 -35.906 -14.008 1 95.31 160 GLU B O 1
ATOM 3177 N N . ASP B 1 161 ? 9.336 -35.656 -16.234 1 97.69 161 ASP B N 1
ATOM 3178 C CA . ASP B 1 161 ? 8.047 -36.219 -16.656 1 97.69 161 ASP B CA 1
ATOM 3179 C C . ASP B 1 161 ? 7.891 -37.656 -16.188 1 97.69 161 ASP B C 1
ATOM 3181 O O . ASP B 1 161 ? 8.82 -38.469 -16.312 1 97.69 161 ASP B O 1
ATOM 3185 N N . GLU B 1 162 ? 6.75 -37.969 -15.656 1 97.88 162 GLU B N 1
ATOM 3186 C CA . GLU B 1 162 ? 6.391 -39.312 -15.242 1 97.88 162 GLU B CA 1
ATOM 3187 C C . GLU B 1 162 ? 5.402 -39.938 -16.219 1 97.88 162 GLU B C 1
ATOM 3189 O O . GLU B 1 162 ? 4.266 -39.469 -16.344 1 97.88 162 GLU B O 1
ATOM 3194 N N . ILE B 1 163 ? 5.875 -41 -16.859 1 98.44 163 ILE B N 1
ATOM 3195 C CA . ILE B 1 163 ? 5.035 -41.656 -17.844 1 98.44 163 ILE B CA 1
ATOM 3196 C C . ILE B 1 163 ? 4.465 -42.969 -17.266 1 98.44 163 ILE B C 1
ATOM 3198 O O . ILE B 1 163 ? 5.195 -43.75 -16.672 1 98.44 163 ILE B O 1
ATOM 3202 N N . THR B 1 164 ? 3.219 -43.125 -17.375 1 98.38 164 THR B N 1
ATOM 3203 C CA . THR B 1 164 ? 2.535 -44.344 -16.984 1 98.38 164 THR B CA 1
ATOM 3204 C C . THR B 1 164 ? 1.915 -45.031 -18.188 1 98.38 164 THR B C 1
ATOM 3206 O O . THR B 1 164 ? 1.111 -44.438 -18.906 1 98.38 164 THR B O 1
ATOM 3209 N N . LEU B 1 165 ? 2.297 -46.25 -18.406 1 98.25 165 LEU B N 1
ATOM 3210 C CA . LEU B 1 165 ? 1.748 -47.094 -19.484 1 98.25 165 LEU B CA 1
ATOM 3211 C C . LEU B 1 165 ? 0.628 -47.969 -18.969 1 98.25 165 LEU B C 1
ATOM 3213 O O . LEU B 1 165 ? 0.74 -48.562 -17.875 1 98.25 165 LEU B O 1
ATOM 3217 N N . LEU B 1 166 ? -0.41 -48 -19.719 1 97.69 166 LEU B N 1
ATOM 3218 C CA . LEU B 1 166 ? -1.481 -48.938 -19.438 1 97.69 166 LEU B CA 1
ATOM 3219 C C . LEU B 1 166 ? -1.517 -50.031 -20.484 1 97.69 166 LEU B C 1
ATOM 3221 O O . LEU B 1 166 ? -1.818 -49.781 -21.656 1 97.69 166 LEU B O 1
ATOM 3225 N N . TRP B 1 167 ? -1.163 -51.219 -20.031 1 97.38 167 TRP B N 1
ATOM 3226 C CA . TRP B 1 167 ? -1.294 -52.438 -20.828 1 97.38 167 TRP B CA 1
ATOM 3227 C C . TRP B 1 167 ? -2.576 -53.156 -20.469 1 97.38 167 TRP B C 1
ATOM 3229 O O . TRP B 1 167 ? -2.594 -53.969 -19.547 1 97.38 167 TRP B O 1
ATOM 3239 N N . GLY B 1 168 ? -3.627 -52.844 -21.312 1 95.5 168 GLY B N 1
ATOM 3240 C CA . GLY B 1 168 ? -4.934 -53.281 -20.844 1 95.5 168 GLY B CA 1
ATOM 3241 C C . GLY B 1 168 ? -5.348 -52.594 -19.547 1 95.5 168 GLY B C 1
ATOM 3242 O O . GLY B 1 168 ? -5.465 -51.375 -19.5 1 95.5 168 GLY B O 1
ATOM 3243 N N . ASP B 1 169 ? -5.477 -53.375 -18.469 1 95.38 169 ASP B N 1
ATOM 3244 C CA . ASP B 1 169 ? -5.836 -52.812 -17.172 1 95.38 169 ASP B CA 1
ATOM 3245 C C . ASP B 1 169 ? -4.641 -52.812 -16.219 1 95.38 169 ASP B C 1
ATOM 3247 O O . ASP B 1 169 ? -4.77 -52.438 -15.047 1 95.38 169 ASP B O 1
ATOM 3251 N N . VAL B 1 170 ? -3.469 -53.156 -16.781 1 97.38 170 VAL B N 1
ATOM 3252 C CA . VAL B 1 170 ? -2.285 -53.25 -15.93 1 97.38 170 VAL B CA 1
ATOM 3253 C C . VAL B 1 170 ? -1.428 -52 -16.094 1 97.38 170 VAL B C 1
ATOM 3255 O O . VAL B 1 170 ? -1.046 -51.625 -17.219 1 97.38 170 VAL B O 1
ATOM 3258 N N . ARG B 1 171 ? -1.195 -51.375 -14.953 1 97.5 171 ARG B N 1
ATOM 3259 C CA . ARG B 1 171 ? -0.413 -50.156 -14.922 1 97.5 171 ARG B CA 1
ATOM 3260 C C . ARG B 1 171 ? 1.081 -50.438 -14.867 1 97.5 171 ARG B C 1
ATOM 3262 O O . ARG B 1 171 ? 1.51 -51.344 -14.141 1 97.5 171 ARG B O 1
ATOM 3269 N N . PHE B 1 172 ? 1.841 -49.75 -15.703 1 97.56 172 PHE B N 1
ATOM 3270 C CA . PHE B 1 172 ? 3.295 -49.875 -15.711 1 97.56 172 PHE B CA 1
ATOM 3271 C C . PHE B 1 172 ? 3.936 -48.469 -15.727 1 97.56 172 PHE B C 1
ATOM 3273 O O . PHE B 1 172 ? 3.855 -47.75 -16.719 1 97.56 172 PHE B O 1
ATOM 3280 N N . ASP B 1 173 ? 4.594 -48.125 -14.602 1 98 173 ASP B N 1
ATOM 3281 C CA . ASP B 1 173 ? 5.215 -46.812 -14.461 1 98 173 ASP B CA 1
ATOM 3282 C C . ASP B 1 173 ? 6.656 -46.812 -14.961 1 98 173 ASP B C 1
ATOM 3284 O O . ASP B 1 173 ? 7.441 -47.688 -14.578 1 98 173 ASP B O 1
ATOM 3288 N N . LEU B 1 174 ? 6.922 -45.875 -15.766 1 97.69 174 LEU B N 1
ATOM 3289 C CA . LEU B 1 174 ? 8.273 -45.75 -16.281 1 97.69 174 LEU B CA 1
ATOM 3290 C C . LEU B 1 174 ? 9.102 -44.812 -15.406 1 97.69 174 LEU B C 1
ATOM 3292 O O . LEU B 1 174 ? 8.555 -44.031 -14.648 1 97.69 174 LEU B O 1
ATOM 3296 N N . PRO B 1 175 ? 10.422 -45.031 -15.477 1 96.69 175 PRO B N 1
ATOM 3297 C CA . PRO B 1 175 ? 11.273 -44.062 -14.781 1 96.69 175 PRO B CA 1
ATOM 3298 C C . PRO B 1 175 ? 11.062 -42.625 -15.289 1 96.69 175 PRO B C 1
ATOM 3300 O O . PRO B 1 175 ? 10.719 -42.438 -16.453 1 96.69 175 PRO B O 1
ATOM 3303 N N . LYS B 1 176 ? 11.297 -41.656 -14.438 1 97.62 176 LYS B N 1
ATOM 3304 C CA . LYS B 1 176 ? 11.188 -40.25 -14.82 1 97.62 176 LYS B CA 1
ATOM 3305 C C . LYS B 1 176 ? 12.141 -39.906 -15.961 1 97.62 176 LYS B C 1
ATOM 3307 O O . LYS B 1 176 ? 13.273 -40.406 -15.992 1 97.62 176 LYS B O 1
ATOM 3312 N N . LEU B 1 177 ? 11.648 -39.062 -16.797 1 97.94 177 LEU B N 1
ATOM 3313 C CA . LEU B 1 177 ? 12.5 -38.656 -17.906 1 97.94 177 LEU B CA 1
ATOM 3314 C C . LEU B 1 177 ? 13.664 -37.812 -17.422 1 97.94 177 LEU B C 1
ATOM 3316 O O . LEU B 1 177 ? 13.5 -37 -16.5 1 97.94 177 LEU B O 1
ATOM 3320 N N . THR B 1 178 ? 14.836 -38 -18.016 1 97.88 178 THR B N 1
ATOM 3321 C CA . THR B 1 178 ? 16.016 -37.188 -17.75 1 97.88 178 THR B CA 1
ATOM 3322 C C . THR B 1 178 ? 16.203 -36.156 -18.859 1 97.88 178 THR B C 1
ATOM 3324 O O . THR B 1 178 ? 15.562 -36.219 -19.906 1 97.88 178 THR B O 1
ATOM 3327 N N . PRO B 1 179 ? 17.047 -35.188 -18.641 1 97.06 179 PRO B N 1
ATOM 3328 C CA . PRO B 1 179 ? 17.297 -34.156 -19.672 1 97.06 179 PRO B CA 1
ATOM 3329 C C . PRO B 1 179 ? 17.75 -34.781 -20.984 1 97.06 179 PRO B C 1
ATOM 3331 O O . PRO B 1 179 ? 17.453 -34.25 -22.062 1 97.06 179 PRO B O 1
ATOM 3334 N N . ALA B 1 180 ? 18.406 -35.906 -20.953 1 97.25 180 ALA B N 1
ATOM 3335 C CA . ALA B 1 180 ? 18.922 -36.562 -22.141 1 97.25 180 ALA B CA 1
ATOM 3336 C C . ALA B 1 180 ? 17.797 -37.188 -22.969 1 97.25 180 ALA B C 1
ATOM 3338 O O . ALA B 1 180 ? 17.984 -37.469 -24.156 1 97.25 180 ALA B O 1
ATOM 3339 N N . ASP B 1 181 ? 16.703 -37.375 -22.359 1 97.31 181 ASP B N 1
ATOM 3340 C CA . ASP B 1 181 ? 15.586 -38.062 -23.016 1 97.31 181 ASP B CA 1
ATOM 3341 C C . ASP B 1 181 ? 14.766 -37.094 -23.859 1 97.31 181 ASP B C 1
ATOM 3343 O O . ASP B 1 181 ? 13.961 -37.5 -24.688 1 97.31 181 ASP B O 1
ATOM 3347 N N . ILE B 1 182 ? 14.992 -35.781 -23.625 1 97.38 182 ILE B N 1
ATOM 3348 C CA . ILE B 1 182 ? 14.078 -34.781 -24.172 1 97.38 182 ILE B CA 1
ATOM 3349 C C . ILE B 1 182 ? 14.219 -34.719 -25.688 1 97.38 182 ILE B C 1
ATOM 3351 O O . ILE B 1 182 ? 15.328 -34.625 -26.219 1 97.38 182 ILE B O 1
ATOM 3355 N N . GLY B 1 183 ? 13.125 -34.812 -26.344 1 97.31 183 GLY B N 1
ATOM 3356 C CA . GLY B 1 183 ? 13.094 -34.719 -27.797 1 97.31 183 GLY B CA 1
ATOM 3357 C C . GLY B 1 183 ? 13.367 -36.031 -28.484 1 97.31 183 GLY B C 1
ATOM 3358 O O . GLY B 1 183 ? 13.438 -36.094 -29.719 1 97.31 183 GLY B O 1
ATOM 3359 N N . LYS B 1 184 ? 13.562 -37.094 -27.766 1 97.88 184 LYS B N 1
ATOM 3360 C CA . LYS B 1 184 ? 13.836 -38.438 -28.328 1 97.88 184 LYS B CA 1
ATOM 3361 C C . LYS B 1 184 ? 12.711 -39.406 -27.984 1 97.88 184 LYS B C 1
ATOM 3363 O O . LYS B 1 184 ? 12 -39.219 -26.984 1 97.88 184 LYS B O 1
ATOM 3368 N N . PRO B 1 185 ? 12.539 -40.375 -28.859 1 97.81 185 PRO B N 1
ATOM 3369 C CA . PRO B 1 185 ? 11.555 -41.406 -28.516 1 97.81 185 PRO B CA 1
ATOM 3370 C C . PRO B 1 185 ? 11.914 -42.156 -27.234 1 97.81 185 PRO B C 1
ATOM 3372 O O . PRO B 1 185 ? 13.094 -42.375 -26.953 1 97.81 185 PRO B O 1
ATOM 3375 N N . VAL B 1 186 ? 10.938 -42.469 -26.469 1 97.94 186 VAL B N 1
ATOM 3376 C CA . VAL B 1 186 ? 11.133 -43.219 -25.234 1 97.94 186 VAL B CA 1
ATOM 3377 C C . VAL B 1 186 ? 10.945 -44.719 -25.5 1 97.94 186 VAL B C 1
ATOM 3379 O O . VAL B 1 186 ? 9.859 -45.156 -25.906 1 97.94 186 VAL B O 1
ATOM 3382 N N . THR B 1 187 ? 11.984 -45.438 -25.297 1 96.5 187 THR B N 1
ATOM 3383 C CA . THR B 1 187 ? 11.891 -46.875 -25.469 1 96.5 187 THR B CA 1
ATOM 3384 C C . THR B 1 187 ? 11.391 -47.531 -24.172 1 96.5 187 THR B C 1
ATOM 3386 O O . THR B 1 187 ? 11.945 -47.312 -23.094 1 96.5 187 THR B O 1
ATOM 3389 N N . VAL B 1 188 ? 10.383 -48.312 -24.312 1 96.94 188 VAL B N 1
ATOM 3390 C CA . VAL B 1 188 ? 9.797 -48.969 -23.156 1 96.94 188 VAL B CA 1
ATOM 3391 C C . VAL B 1 188 ? 9.875 -50.5 -23.359 1 96.94 188 VAL B C 1
ATOM 3393 O O . VAL B 1 188 ? 9.492 -51 -24.406 1 96.94 188 VAL B O 1
ATOM 3396 N N . PHE B 1 189 ? 10.398 -51.125 -22.359 1 96 189 PHE B N 1
ATOM 3397 C CA . PHE B 1 189 ? 10.359 -52.594 -22.344 1 96 189 PHE B CA 1
ATOM 3398 C C . PHE B 1 189 ? 9.336 -53.094 -21.344 1 96 189 PHE B C 1
ATOM 3400 O O . PHE B 1 189 ? 9.555 -53.031 -20.141 1 96 189 PHE B O 1
ATOM 3407 N N . VAL B 1 190 ? 8.25 -53.625 -21.844 1 96.69 190 VAL B N 1
ATOM 3408 C CA . VAL B 1 190 ? 7.184 -54.125 -20.984 1 96.69 190 VAL B CA 1
ATOM 3409 C C . VAL B 1 190 ? 7.551 -55.531 -20.469 1 96.69 190 VAL B C 1
ATOM 3411 O O . VAL B 1 190 ? 7.676 -56.469 -21.25 1 96.69 190 VAL B O 1
ATOM 3414 N N . PRO B 1 191 ? 7.66 -55.656 -19.234 1 96.5 191 PRO B N 1
ATOM 3415 C CA . PRO B 1 191 ? 8.102 -56.969 -18.688 1 96.5 191 PRO B CA 1
ATOM 3416 C C . PRO B 1 191 ? 7.035 -58.031 -18.812 1 96.5 191 PRO B C 1
ATOM 3418 O O . PRO B 1 191 ? 5.844 -57.719 -18.891 1 96.5 191 PRO B O 1
ATOM 3421 N N . ALA B 1 192 ? 7.516 -59.219 -18.703 1 95.25 192 ALA B N 1
ATOM 3422 C CA . ALA B 1 192 ? 6.637 -60.375 -18.797 1 95.25 192 ALA B CA 1
ATOM 3423 C C . ALA B 1 192 ? 5.57 -60.344 -17.719 1 95.25 192 ALA B C 1
ATOM 3425 O O . ALA B 1 192 ? 4.418 -60.75 -17.953 1 95.25 192 ALA B O 1
ATOM 3426 N N . ALA B 1 193 ? 5.953 -59.906 -16.578 1 95.88 193 ALA B N 1
ATOM 3427 C CA . ALA B 1 193 ? 5.035 -59.875 -15.438 1 95.88 193 ALA B CA 1
ATOM 3428 C C . ALA B 1 193 ? 3.797 -59.031 -15.75 1 95.88 193 ALA B C 1
ATOM 3430 O O . ALA B 1 193 ? 2.678 -59.406 -15.383 1 95.88 193 ALA B O 1
ATOM 3431 N N . VAL B 1 194 ? 3.977 -57.938 -16.406 1 96.44 194 VAL B N 1
ATOM 3432 C CA . VAL B 1 194 ? 2.887 -57.031 -16.766 1 96.44 194 VAL B CA 1
ATOM 3433 C C . VAL B 1 194 ? 1.988 -57.688 -17.812 1 96.44 194 VAL B C 1
ATOM 3435 O O . VAL B 1 194 ? 0.76 -57.625 -17.703 1 96.44 194 VAL B O 1
ATOM 3438 N N . ILE B 1 195 ? 2.619 -58.312 -18.797 1 94.5 195 ILE B N 1
ATOM 3439 C CA . ILE B 1 195 ? 1.898 -58.938 -19.906 1 94.5 195 ILE B CA 1
ATOM 3440 C C . ILE B 1 195 ? 1.094 -60.125 -19.391 1 94.5 195 ILE B C 1
ATOM 3442 O O . ILE B 1 195 ? -0.078 -60.281 -19.734 1 94.5 195 ILE B O 1
ATOM 3446 N N . LEU B 1 196 ? 1.727 -60.906 -18.531 1 93.19 196 LEU B N 1
ATOM 3447 C CA . LEU B 1 196 ? 1.087 -62.094 -18 1 93.19 196 LEU B CA 1
ATOM 3448 C C . LEU B 1 196 ? -0.063 -61.75 -17.078 1 93.19 196 LEU B C 1
ATOM 3450 O O . LEU B 1 196 ? -1.078 -62.438 -17.031 1 93.19 196 LEU B O 1
ATOM 3454 N N . GLU B 1 197 ? 0.139 -60.719 -16.391 1 95.25 197 GLU B N 1
ATOM 3455 C CA . GLU B 1 197 ? -0.924 -60.25 -15.5 1 95.25 197 GLU B CA 1
ATOM 3456 C C . GLU B 1 197 ? -2.156 -59.812 -16.281 1 95.25 197 GLU B C 1
ATOM 3458 O O . GLU B 1 197 ? -3.289 -60.094 -15.875 1 95.25 197 GLU B O 1
ATOM 3463 N N . ALA B 1 198 ? -2.006 -59.094 -17.328 1 93.62 198 ALA B N 1
ATOM 3464 C CA . ALA B 1 198 ? -3.113 -58.656 -18.172 1 93.62 198 ALA B CA 1
ATOM 3465 C C . ALA B 1 198 ? -3.797 -59.844 -18.844 1 93.62 198 ALA B C 1
ATOM 3467 O O . ALA B 1 198 ? -5.008 -59.812 -19.094 1 93.62 198 ALA B O 1
ATOM 3468 N N . GLY B 1 199 ? -2.984 -60.844 -19.219 1 91 199 GLY B N 1
ATOM 3469 C CA . GLY B 1 199 ? -3.527 -62.031 -19.844 1 91 199 GLY B CA 1
ATOM 3470 C C . GLY B 1 199 ? -3.713 -61.906 -21.344 1 91 199 GLY B C 1
ATOM 3471 O O . GLY B 1 199 ? -3.326 -60.906 -21.938 1 91 199 GLY B O 1
ATOM 3472 N N . GLU B 1 200 ? -4.234 -63 -21.938 1 91.44 200 GLU B N 1
ATOM 3473 C CA . GLU B 1 200 ? -4.488 -63.031 -23.375 1 91.44 200 GLU B CA 1
ATOM 3474 C C . GLU B 1 200 ? -5.719 -62.188 -23.734 1 91.44 200 GLU B C 1
ATOM 3476 O O . GLU B 1 200 ? -6.672 -62.125 -22.953 1 91.44 200 GLU B O 1
ATOM 3481 N N . ASP B 1 201 ? -5.562 -61.562 -24.844 1 91.19 201 ASP B N 1
ATOM 3482 C CA . ASP B 1 201 ? -6.652 -60.719 -25.297 1 91.19 201 ASP B CA 1
ATOM 3483 C C . ASP B 1 201 ? -6.617 -60.531 -26.812 1 91.19 201 ASP B C 1
ATOM 3485 O O . ASP B 1 201 ? -5.555 -60.281 -27.391 1 91.19 201 ASP B O 1
ATOM 3489 N N . ARG B 1 202 ? -7.746 -60.594 -27.422 1 90.12 202 ARG B N 1
ATOM 3490 C CA . ARG B 1 202 ? -7.828 -60.469 -28.875 1 90.12 202 ARG B CA 1
ATOM 3491 C C . ARG B 1 202 ? -7.648 -59.031 -29.328 1 90.12 202 ARG B C 1
ATOM 3493 O O . ARG B 1 202 ? -7.332 -58.781 -30.5 1 90.12 202 ARG B O 1
ATOM 3500 N N . GLY B 1 203 ? -7.797 -58.156 -28.438 1 93.31 203 GLY B N 1
ATOM 3501 C CA . GLY B 1 203 ? -7.668 -56.75 -28.734 1 93.31 203 GLY B CA 1
ATOM 3502 C C . GLY B 1 203 ? -7.395 -55.875 -27.516 1 93.31 203 GLY B C 1
ATOM 3503 O O . GLY B 1 203 ? -8.227 -55.062 -27.125 1 93.31 203 GLY B O 1
ATOM 3504 N N . LEU B 1 204 ? -6.246 -56.062 -27.016 1 94.5 204 LEU B N 1
ATOM 3505 C CA . LEU B 1 204 ? -5.84 -55.344 -25.828 1 94.5 204 LEU B CA 1
ATOM 3506 C C . LEU B 1 204 ? -5.43 -53.906 -26.172 1 94.5 204 LEU B C 1
ATOM 3508 O O . LEU B 1 204 ? -4.664 -53.688 -27.109 1 94.5 204 LEU B O 1
ATOM 3512 N N . ASP B 1 205 ? -5.957 -52.969 -25.438 1 96.31 205 ASP B N 1
ATOM 3513 C CA . ASP B 1 205 ? -5.602 -51.562 -25.656 1 96.31 205 ASP B CA 1
ATOM 3514 C C . ASP B 1 205 ? -4.355 -51.188 -24.859 1 96.31 205 ASP B C 1
ATOM 3516 O O . ASP B 1 205 ? -4.254 -51.5 -23.672 1 96.31 205 ASP B O 1
ATOM 3520 N N . ILE B 1 206 ? -3.385 -50.562 -25.531 1 97.44 206 ILE B N 1
ATOM 3521 C CA . ILE B 1 206 ? -2.199 -50 -24.891 1 97.44 206 ILE B CA 1
ATOM 3522 C C . ILE B 1 206 ? -2.229 -48.469 -25 1 97.44 206 ILE B C 1
ATOM 3524 O O . ILE B 1 206 ? -2.426 -47.938 -26.094 1 97.44 206 ILE B O 1
ATOM 3528 N N . THR B 1 207 ? -2.18 -47.781 -23.906 1 97.69 207 THR B N 1
ATOM 3529 C CA . THR B 1 207 ? -2.145 -46.312 -23.875 1 97.69 207 THR B CA 1
ATOM 3530 C C . THR B 1 207 ? -1.215 -45.812 -22.766 1 97.69 207 THR B C 1
ATOM 3532 O O . THR B 1 207 ? -0.558 -46.625 -22.094 1 97.69 207 THR B O 1
ATOM 3535 N N . TYR B 1 208 ? -0.975 -44.562 -22.719 1 98.31 208 TYR B N 1
ATOM 3536 C CA . TYR B 1 208 ? -0.116 -44 -21.688 1 98.31 208 TYR B CA 1
ATOM 3537 C C . TYR B 1 208 ? -0.507 -42.562 -21.375 1 98.31 208 TYR B C 1
ATOM 3539 O O . TYR B 1 208 ? -1.248 -41.938 -22.141 1 98.31 208 TYR B O 1
ATOM 3547 N N . CYS B 1 209 ? -0.123 -42.094 -20.281 1 97.94 209 CYS B N 1
ATOM 3548 C CA . CYS B 1 209 ? -0.295 -40.688 -19.891 1 97.94 209 CYS B CA 1
ATOM 3549 C C . CYS B 1 209 ? 0.97 -40.156 -19.234 1 97.94 209 CYS B C 1
ATOM 3551 O O . CYS B 1 209 ? 1.87 -40.906 -18.891 1 97.94 209 CYS B O 1
ATOM 3553 N N . VAL B 1 210 ? 1.062 -38.906 -19.188 1 97.94 210 VAL B N 1
ATOM 3554 C CA . VAL B 1 210 ? 2.246 -38.25 -18.672 1 97.94 210 VAL B CA 1
ATOM 3555 C C . VAL B 1 210 ? 1.833 -37.219 -17.594 1 97.94 210 VAL B C 1
ATOM 3557 O O . VAL B 1 210 ? 0.865 -36.469 -17.781 1 97.94 210 VAL B O 1
ATOM 3560 N N . ILE B 1 211 ? 2.457 -37.188 -16.453 1 96 211 ILE B N 1
ATOM 3561 C CA . ILE B 1 211 ? 2.324 -36.156 -15.43 1 96 211 ILE B CA 1
ATOM 3562 C C . ILE B 1 211 ? 3.652 -35.406 -15.266 1 96 211 ILE B C 1
ATOM 3564 O O . ILE B 1 211 ? 4.688 -36.031 -15.031 1 96 211 ILE B O 1
ATOM 3568 N N . ASP B 1 212 ? 3.639 -34.156 -15.438 1 95.19 212 ASP B N 1
ATOM 3569 C CA . ASP B 1 212 ? 4.902 -33.438 -15.359 1 95.19 212 ASP B CA 1
ATOM 3570 C C . ASP B 1 212 ? 5.219 -33.031 -13.922 1 95.19 212 ASP B C 1
ATOM 3572 O O . ASP B 1 212 ? 4.52 -33.438 -12.992 1 95.19 212 ASP B O 1
ATOM 3576 N N . ARG B 1 213 ? 6.324 -32.25 -13.742 1 93.5 213 ARG B N 1
ATOM 3577 C CA . ARG B 1 213 ? 6.918 -31.969 -12.438 1 93.5 213 ARG B CA 1
ATOM 3578 C C . ARG B 1 213 ? 5.961 -31.172 -11.562 1 93.5 213 ARG B C 1
ATOM 3580 O O . ARG B 1 213 ? 6.004 -31.266 -10.336 1 93.5 213 ARG B O 1
ATOM 3587 N N . VAL B 1 214 ? 5.078 -30.375 -12.172 1 94.12 214 VAL B N 1
ATOM 3588 C CA . VAL B 1 214 ? 4.203 -29.5 -11.391 1 94.12 214 VAL B CA 1
ATOM 3589 C C . VAL B 1 214 ? 2.814 -30.125 -11.281 1 94.12 214 VAL B C 1
ATOM 3591 O O . VAL B 1 214 ? 1.889 -29.516 -10.75 1 94.12 214 VAL B O 1
ATOM 3594 N N . GLY B 1 215 ? 2.662 -31.344 -11.93 1 92.25 215 GLY B N 1
ATOM 3595 C CA . GLY B 1 215 ? 1.429 -32.094 -11.742 1 92.25 215 GLY B CA 1
ATOM 3596 C C . GLY B 1 215 ? 0.465 -31.953 -12.906 1 92.25 215 GLY B C 1
ATOM 3597 O O . GLY B 1 215 ? -0.68 -32.406 -12.828 1 92.25 215 GLY B O 1
ATOM 3598 N N . ASN B 1 216 ? 0.832 -31.297 -13.969 1 94.19 216 ASN B N 1
ATOM 3599 C CA . ASN B 1 216 ? -0.015 -31.297 -15.156 1 94.19 216 ASN B CA 1
ATOM 3600 C C . ASN B 1 216 ? -0.205 -32.719 -15.703 1 94.19 216 ASN B C 1
ATOM 3602 O O . ASN B 1 216 ? 0.768 -33.438 -15.914 1 94.19 216 ASN B O 1
ATOM 3606 N N . ASN B 1 217 ? -1.354 -33 -15.969 1 94.38 217 ASN B N 1
ATOM 3607 C CA . ASN B 1 217 ? -1.697 -34.312 -16.484 1 94.38 217 ASN B CA 1
ATOM 3608 C C . ASN B 1 217 ? -2.057 -34.25 -17.969 1 94.38 217 ASN B C 1
ATOM 3610 O O . ASN B 1 217 ? -2.938 -33.469 -18.375 1 94.38 217 ASN B O 1
ATOM 3614 N N . SER B 1 218 ? -1.472 -35.062 -18.75 1 96.06 218 SER B N 1
ATOM 3615 C CA . SER B 1 218 ? -1.666 -35.031 -20.188 1 96.06 218 SER B CA 1
ATOM 3616 C C . SER B 1 218 ? -2.98 -35.719 -20.578 1 96.06 218 SER B C 1
ATOM 3618 O O . SER B 1 218 ? -3.441 -35.562 -21.719 1 96.06 218 SER B O 1
ATOM 3620 N N . ARG B 1 219 ? -3.619 -36.375 -19.688 1 95.38 219 ARG B N 1
ATOM 3621 C CA . ARG B 1 219 ? -4.656 -37.344 -20.047 1 95.38 219 ARG B CA 1
ATOM 3622 C C . ARG B 1 219 ? -4.07 -38.5 -20.844 1 95.38 219 ARG B C 1
ATOM 3624 O O . ARG B 1 219 ? -2.871 -38.781 -20.766 1 95.38 219 ARG B O 1
ATOM 3631 N N . TRP B 1 220 ? -4.969 -39.344 -21.453 1 96.69 220 TRP B N 1
ATOM 3632 C CA . TRP B 1 220 ? -4.48 -40.562 -22.062 1 96.69 220 TRP B CA 1
ATOM 3633 C C . TRP B 1 220 ? -4.195 -40.375 -23.547 1 96.69 220 TRP B C 1
ATOM 3635 O O . TRP B 1 220 ? -4.941 -39.688 -24.234 1 96.69 220 TRP B O 1
ATOM 3645 N N . ALA B 1 221 ? -3.164 -41 -23.984 1 97.75 221 ALA B N 1
ATOM 3646 C CA . ALA B 1 221 ? -2.867 -41.062 -25.422 1 97.75 221 ALA B CA 1
ATOM 3647 C C . ALA B 1 221 ? -3.875 -41.938 -26.156 1 97.75 221 ALA B C 1
ATOM 3649 O O . ALA B 1 221 ? -4.5 -42.812 -25.547 1 97.75 221 ALA B O 1
ATOM 3650 N N . PRO B 1 222 ? -4.086 -41.562 -27.5 1 96.94 222 PRO B N 1
ATOM 3651 C CA . PRO B 1 222 ? -4.871 -42.531 -28.266 1 96.94 222 PRO B CA 1
ATOM 3652 C C . PRO B 1 222 ? -4.332 -43.969 -28.141 1 96.94 222 PRO B C 1
ATOM 3654 O O . PRO B 1 222 ? -3.119 -44.188 -28.219 1 96.94 222 PRO B O 1
ATOM 3657 N N . PRO B 1 223 ? -5.195 -44.906 -27.891 1 96.88 223 PRO B N 1
ATOM 3658 C CA . PRO B 1 223 ? -4.742 -46.281 -27.625 1 96.88 223 PRO B CA 1
ATOM 3659 C C . PRO B 1 223 ? -4.297 -47 -28.906 1 96.88 223 PRO B C 1
ATOM 3661 O O . PRO B 1 223 ? -4.703 -46.625 -30 1 96.88 223 PRO B O 1
ATOM 3664 N N . ARG B 1 224 ? -3.418 -47.906 -28.734 1 96.62 224 ARG B N 1
ATOM 3665 C CA . ARG B 1 224 ? -3.033 -48.906 -29.75 1 96.62 224 ARG B CA 1
ATOM 3666 C C . ARG B 1 224 ? -3.58 -50.281 -29.391 1 96.62 224 ARG B C 1
ATOM 3668 O O . ARG B 1 224 ? -3.369 -50.781 -28.281 1 96.62 224 ARG B O 1
ATOM 3675 N N . ARG B 1 225 ? -4.293 -50.844 -30.344 1 95.5 225 ARG B N 1
ATOM 3676 C CA . ARG B 1 225 ? -4.848 -52.188 -30.125 1 95.5 225 ARG B CA 1
ATOM 3677 C C . ARG B 1 225 ? -3.844 -53.25 -30.516 1 95.5 225 ARG B C 1
ATOM 3679 O O . ARG B 1 225 ? -3.156 -53.156 -31.531 1 95.5 225 ARG B O 1
ATOM 3686 N N . LEU B 1 226 ? -3.807 -54.312 -29.672 1 94.75 226 LEU B N 1
ATOM 3687 C CA . LEU B 1 226 ? -2.846 -55.375 -29.906 1 94.75 226 LEU B CA 1
ATOM 3688 C C . LEU B 1 226 ? -3.439 -56.75 -29.516 1 94.75 226 LEU B C 1
ATOM 3690 O O . LEU B 1 226 ? -4.082 -56.875 -28.469 1 94.75 226 LEU B O 1
ATOM 3694 N N . ARG B 1 227 ? -3.268 -57.656 -30.375 1 93.94 227 ARG B N 1
ATOM 3695 C CA . ARG B 1 227 ? -3.664 -59.031 -30.031 1 93.94 227 ARG B CA 1
ATOM 3696 C C . ARG B 1 227 ? -2.609 -59.719 -29.172 1 93.94 227 ARG B C 1
ATOM 3698 O O . ARG B 1 227 ? -1.423 -59.688 -29.5 1 93.94 227 ARG B O 1
ATOM 3705 N N . VAL B 1 228 ? -3.023 -60.25 -28.047 1 92.94 228 VAL B N 1
ATOM 3706 C CA . VAL B 1 228 ? -2.119 -60.938 -27.141 1 92.94 228 VAL B CA 1
ATOM 3707 C C . VAL B 1 228 ? -2.57 -62.406 -26.969 1 92.94 228 VAL B C 1
ATOM 3709 O O . VAL B 1 228 ? -3.693 -62.656 -26.531 1 92.94 228 VAL B O 1
ATOM 3712 N N . GLY B 1 229 ? -1.665 -63.344 -27.234 1 84.75 229 GLY B N 1
ATOM 3713 C CA . GLY B 1 229 ? -1.983 -64.75 -27.125 1 84.75 229 GLY B CA 1
ATOM 3714 C C . GLY B 1 229 ? -2.123 -65.438 -28.469 1 84.75 229 GLY B C 1
ATOM 3715 O O . GLY B 1 229 ? -1.902 -64.812 -29.516 1 84.75 229 GLY B O 1
ATOM 3716 N N . ALA B 1 230 ? -2.219 -66.875 -28.438 1 67.62 230 ALA B N 1
ATOM 3717 C CA . ALA B 1 230 ? -2.176 -67.75 -29.578 1 67.62 230 ALA B CA 1
ATOM 3718 C C . ALA B 1 230 ? -3.326 -67.5 -30.547 1 67.62 230 ALA B C 1
ATOM 3720 O O . ALA B 1 230 ? -4.453 -67.188 -30.109 1 67.62 230 ALA B O 1
ATOM 3721 N N . ALA B 1 231 ? -2.969 -67 -31.734 1 58.16 231 ALA B N 1
ATOM 3722 C CA . ALA B 1 231 ? -3.988 -67 -32.781 1 58.16 231 ALA B CA 1
ATOM 3723 C C . ALA B 1 231 ? -4.66 -68.375 -32.875 1 58.16 231 ALA B C 1
ATOM 3725 O O . ALA B 1 231 ? -3.982 -69.375 -32.938 1 58.16 231 ALA B O 1
ATOM 3726 N N . ARG B 1 232 ? -5.691 -68.562 -32.188 1 53.34 232 ARG B N 1
ATOM 3727 C CA . ARG B 1 232 ? -6.336 -69.812 -32.469 1 53.34 232 ARG B CA 1
ATOM 3728 C C . ARG B 1 232 ? -6.383 -70.062 -33.969 1 53.34 232 ARG B C 1
ATOM 3730 O O . ARG B 1 232 ? -6.988 -69.312 -34.719 1 53.34 232 ARG B O 1
ATOM 3737 N N . HIS B 1 233 ? -5.211 -70.375 -34.469 1 46.81 233 HIS B N 1
ATOM 3738 C CA . HIS B 1 233 ? -5.371 -70.875 -35.812 1 46.81 233 HIS B CA 1
ATOM 3739 C C . HIS B 1 233 ? -6.578 -71.812 -35.938 1 46.81 233 HIS B C 1
ATOM 3741 O O . HIS B 1 233 ? -6.68 -72.812 -35.219 1 46.81 233 HIS B O 1
ATOM 3747 N N . PHE B 1 234 ? -7.66 -71.188 -36.156 1 42.72 234 PHE B N 1
ATOM 3748 C CA . PHE B 1 234 ? -8.734 -72.062 -36.562 1 42.72 234 PHE B CA 1
ATOM 3749 C C . PHE B 1 234 ? -8.227 -73.125 -37.562 1 42.72 234 PHE B C 1
ATOM 3751 O O . PHE B 1 234 ? -7.855 -72.75 -38.688 1 42.72 234 PHE B O 1
ATOM 3758 N N . VAL B 1 235 ? -7.508 -74.125 -37.125 1 45.38 235 VAL B N 1
ATOM 3759 C CA . VAL B 1 235 ? -7.348 -75.25 -38.031 1 45.38 235 VAL B CA 1
ATOM 3760 C C . VAL B 1 235 ? -8.711 -75.688 -38.594 1 45.38 235 VAL B C 1
ATOM 3762 O O . VAL B 1 235 ? -9.586 -76.062 -37.812 1 45.38 235 VAL B O 1
ATOM 3765 N N . ARG B 1 236 ? -9.133 -75.125 -39.688 1 47.31 236 ARG B N 1
ATOM 3766 C CA . ARG B 1 236 ? -10.289 -75.688 -40.375 1 47.31 236 ARG B CA 1
ATOM 3767 C C . ARG B 1 236 ? -10.203 -77.188 -40.469 1 47.31 236 ARG B C 1
ATOM 3769 O O . ARG B 1 236 ? -9.227 -77.75 -40.969 1 47.31 236 ARG B O 1
ATOM 3776 N N . PRO B 1 237 ? -10.844 -77.875 -39.531 1 48.66 237 PRO B N 1
ATOM 3777 C CA . PRO B 1 237 ? -10.859 -79.312 -39.75 1 48.66 237 PRO B CA 1
ATOM 3778 C C . PRO B 1 237 ? -11.133 -79.688 -41.188 1 48.66 237 PRO B C 1
ATOM 3780 O O . PRO B 1 237 ? -11.992 -79.062 -41.844 1 48.66 237 PRO B O 1
ATOM 3783 N N . VAL B 1 238 ? -10.156 -80 -41.938 1 48.16 238 VAL B N 1
ATOM 3784 C CA . VAL B 1 238 ? -10.359 -80.562 -43.281 1 48.16 238 VAL B CA 1
ATOM 3785 C C . VAL B 1 238 ? -11.531 -81.562 -43.25 1 48.16 238 VAL B C 1
ATOM 3787 O O . VAL B 1 238 ? -11.547 -82.5 -42.438 1 48.16 238 VAL B O 1
ATOM 3790 N N . ALA B 1 239 ? -12.758 -81.188 -43.688 1 51.38 239 ALA B N 1
ATOM 3791 C CA . ALA B 1 239 ? -13.93 -82 -43.812 1 51.38 239 ALA B CA 1
ATOM 3792 C C . ALA B 1 239 ? -13.539 -83.375 -44.375 1 51.38 239 ALA B C 1
ATOM 3794 O O . ALA B 1 239 ? -12.812 -83.5 -45.375 1 51.38 239 ALA B O 1
ATOM 3795 N N . PRO B 1 240 ? -13.586 -84.438 -43.562 1 49.28 240 PRO B N 1
ATOM 3796 C CA . PRO B 1 240 ? -13.312 -85.75 -44.125 1 49.28 240 PRO B CA 1
ATOM 3797 C C . PRO B 1 240 ? -14.117 -86 -45.406 1 49.28 240 PRO B C 1
ATOM 3799 O O . PRO B 1 240 ? -15.289 -85.625 -45.5 1 49.28 240 PRO B O 1
ATOM 3802 N N . GLY B 1 241 ? -13.656 -85.875 -46.625 1 43.41 241 GLY B N 1
ATOM 3803 C CA . GLY B 1 241 ? -14.289 -86.25 -47.875 1 43.41 241 GLY B CA 1
ATOM 3804 C C . GLY B 1 241 ? -14.984 -87.625 -47.812 1 43.41 241 GLY B C 1
ATOM 3805 O O . GLY B 1 241 ? -14.383 -88.625 -47.406 1 43.41 241 GLY B O 1
ATOM 3806 N N . PHE B 1 242 ? -16.359 -87.688 -47.406 1 43.97 242 PHE B N 1
ATOM 3807 C CA . PHE B 1 242 ? -17.219 -88.875 -47.438 1 43.97 242 PHE B CA 1
ATOM 3808 C C . PHE B 1 242 ? -17.094 -89.625 -48.781 1 43.97 242 PHE B C 1
ATOM 3810 O O . PHE B 1 242 ? -17.438 -89.062 -49.812 1 43.97 242 PHE B O 1
ATOM 3817 N N . SER B 1 243 ? -16.078 -90.438 -49.031 1 43.09 243 SER B N 1
ATOM 3818 C CA . SER B 1 243 ? -16 -91.375 -50.188 1 43.09 243 SER B CA 1
ATOM 3819 C C . SER B 1 243 ? -17.25 -92.25 -50.281 1 43.09 243 SER B C 1
ATOM 3821 O O . SER B 1 243 ? -17.578 -92.938 -49.344 1 43.09 243 SER B O 1
ATOM 3823 N N . ARG B 1 244 ? -18.469 -91.75 -50.844 1 43.66 244 ARG B N 1
ATOM 3824 C CA . ARG B 1 244 ? -19.641 -92.562 -51.219 1 43.66 244 ARG B CA 1
ATOM 3825 C C . ARG B 1 244 ? -19.25 -93.812 -51.938 1 43.66 244 ARG B C 1
ATOM 3827 O O . ARG B 1 244 ? -18.891 -93.812 -53.125 1 43.66 244 ARG B O 1
ATOM 3834 N N . ALA B 1 245 ? -18.516 -94.75 -51.281 1 40.03 245 ALA B N 1
ATOM 3835 C CA . ALA B 1 245 ? -18.281 -96.125 -51.781 1 40.03 245 ALA B CA 1
ATOM 3836 C C . ALA B 1 245 ? -19.578 -96.75 -52.25 1 40.03 245 ALA B C 1
ATOM 3838 O O . ALA B 1 245 ? -20.656 -96.438 -51.75 1 40.03 245 ALA B O 1
ATOM 3839 N N . ALA B 1 246 ? -19.469 -97.812 -53.125 1 40.03 246 ALA B N 1
ATOM 3840 C CA . ALA B 1 246 ? -20.047 -98.688 -54.125 1 40.03 246 ALA B CA 1
ATOM 3841 C C . ALA B 1 246 ? -21.078 -99.625 -53.5 1 40.03 246 ALA B C 1
ATOM 3843 O O . ALA B 1 246 ? -20.719 -100.625 -52.875 1 40.03 246 ALA B O 1
ATOM 3844 N N . GLN B 1 247 ? -21.984 -99 -52.656 1 33.91 247 GLN B N 1
ATOM 3845 C CA . GLN B 1 247 ? -22.938 -100.062 -52.25 1 33.91 247 GLN B CA 1
ATOM 3846 C C . GLN B 1 247 ? -23.469 -100.812 -53.469 1 33.91 247 GLN B C 1
ATOM 3848 O O . GLN B 1 247 ? -24.25 -100.25 -54.25 1 33.91 247 GLN B O 1
ATOM 3853 N N . ARG B 1 248 ? -22.672 -101.562 -54.125 1 35.28 248 ARG B N 1
ATOM 3854 C CA . ARG B 1 248 ? -22.906 -102.625 -55.125 1 35.28 248 ARG B CA 1
ATOM 3855 C C . ARG B 1 248 ? -24.016 -103.562 -54.688 1 35.28 248 ARG B C 1
ATOM 3857 O O . ARG B 1 248 ? -24.016 -104.75 -55.062 1 35.28 248 ARG B O 1
ATOM 3864 N N . ARG B 1 249 ? -24.766 -103.188 -53.594 1 33.06 249 ARG B N 1
ATOM 3865 C CA . ARG B 1 249 ? -25.453 -104.375 -53.156 1 33.06 249 ARG B CA 1
ATOM 3866 C C . ARG B 1 249 ? -26.312 -104.938 -54.281 1 33.06 249 ARG B C 1
ATOM 3868 O O . ARG B 1 249 ? -26.75 -104.188 -55.188 1 33.06 249 ARG B O 1
ATOM 3875 N N . ARG B 1 250 ? -26.469 -106.312 -54.125 1 38.16 250 ARG B N 1
ATOM 3876 C CA . ARG B 1 250 ? -27.031 -107.438 -54.781 1 38.16 250 ARG B CA 1
ATOM 3877 C C . ARG B 1 250 ? -28.5 -107.25 -55.156 1 38.16 250 ARG B C 1
ATOM 3879 O O . ARG B 1 250 ? -29.156 -108.125 -55.719 1 38.16 250 ARG B O 1
ATOM 3886 N N . GLU B 1 251 ? -28.953 -105.875 -55.406 1 26.84 251 GLU B N 1
ATOM 3887 C CA . GLU B 1 251 ? -30.188 -106.188 -56.125 1 26.84 251 GLU B CA 1
ATOM 3888 C C . GLU B 1 251 ? -29.906 -106.688 -57.531 1 26.84 251 GLU B C 1
ATOM 3890 O O . GLU B 1 251 ? -28.984 -106.25 -58.188 1 26.84 251 GLU B O 1
#

Organism: NCBI:txid53407

Radius of gyration: 48.88 Å; Cα contacts (8 Å, |Δi|>4): 1126; chains: 2; bounding box: 50×197×132 Å

pLDDT: mean 88.81, std 17.67, range [24.8, 98.56]

Nearest PDB structures (foldseek):
  8wae-assembly2_B  TM=5.339E-01  e=1.217E-02  Flammeovirga sp. OC4
  3prx-assembly2_D  TM=3.273E-01  e=7.459E-03  Naja kaouthia
  3pvm-assembly2_D  TM=3.227E-01  e=9.792E-03  Naja kaouthia
  8cml-assembly1_E  TM=3.020E-01  e=1.285E-02  Homo sapiens
  1w16-assembly1_A  TM=4.349E-01  e=3.895E+00  Rattus norvegicus

Foldseek 3Di:
DPPPVVVPAFAEKDWPLFPVAFAEQVCLQWTKIKGAADPPDDFQKKKWKDKPNHTADMDTDHPPCHRGIDIDTGHSVRADAAKIWIKMWIDDPPDDIHIHHIDIGGYDHAAWLGDADPQARQQWAAKAFDPVCQVQNQEPVCLQAWGKIKTAAGPPDDFQKWKWKDWQPFIDTDDTHHRVCHRHIDMDTGHSVRSVVNPFDQWTWMWMWIAHSRGRISHIHDTDTGGHYDPPPPPVPPPPPPPPPPCVDDD/DPPPVVVPAFEEKDWPLFDPAFAEQVCLQWTKIKGAADPPDDFQKKKWKDKPNHTADMDTDHPPCHRGIDIGTGHSVRADAAKIWIKMWIDDPPDDIHIHHIDIGGYDHAAWLGDADPQARQQWAAKAFPPVCQVQNQEPVCLQAWGKIKTAAGPPDDFQKWKWKDFQPFIDTDDTHHRVCHRHIDMDTGHSVRSVVNPFDQWTWMWMWIAHSRGRTSHIHDTDTGGHYDPPPPPVPPPPPPPPDDCVDDD

Sequence (502 aa):
MNDSLEHSRLALPVVPQAHRRGIGRLAAEQLSVCIPAYPGMDEGDLLELFWDGCYVTSRQIQAGEQGQPVSLRVPQSFVLDGVARIHYRLMRIGRMAQTSPPLKLPVKLSCPGGLPIGEENQGLAPPIIPSPIRRYGVNPNQMKRGVPLTLEPYPNMAAEDEITLLWGDVRFDLPKLTPADIGKPVTVFVPAAVILEAGEDRGLDITYCVIDRVGNNSRWAPPRRLRVGAARHFVRPVAPGFSRAAQRRREMNDSLEHSRLALPVVPQAHRRGIGRLAAEQLSVCIPAYPGMDEGDLLELFWDGCYVTSRQIQAGEQGQPVSLRVPQSFVLDGVARIHYRLMRIGRMAQTSPPLKLPVKLSCPGGLPIGEENQGLAPPIIPSPIRRYGVNPNQMKRGVPLTLEPYPNMAAEDEITLLWGDVRFDLPKLTPADIGKPVTVFVPAAVILEAGEDRGLDITYCVIDRVGNNSRWAPPRRLRVGAARHFVRPVAPGFSRAAQRRRE

Solvent-accessible surface area (backbone atoms only — not comparable to full-atom values): 27265 Å² total; per-residue (Å²): 132,82,73,66,75,67,73,75,73,54,68,60,58,39,48,82,68,38,48,97,58,13,33,13,47,76,39,37,67,72,30,45,38,34,38,64,51,54,93,83,54,43,63,69,28,34,40,36,36,28,55,70,70,14,30,62,48,70,49,62,39,45,86,88,47,56,74,43,63,46,78,44,71,44,65,45,91,75,66,57,71,45,72,44,38,33,33,40,34,42,37,38,73,74,30,59,70,41,68,28,51,70,35,76,39,46,26,50,60,70,28,36,22,38,83,55,69,81,84,35,9,77,40,28,56,44,56,41,58,53,65,68,44,65,74,68,22,37,39,67,68,42,40,67,70,29,50,67,35,34,34,59,54,38,47,64,58,47,55,50,25,34,38,38,34,28,46,55,88,32,79,46,76,48,77,57,35,46,73,84,47,50,83,40,64,45,78,42,74,44,48,24,68,54,46,59,68,53,46,70,31,85,63,33,42,30,31,36,34,37,32,39,64,38,59,30,63,19,49,35,22,44,63,31,75,39,33,31,37,72,71,73,66,73,70,69,72,74,69,77,78,79,78,79,71,80,76,74,69,79,136,133,82,74,66,74,68,72,73,73,53,66,59,59,37,48,82,66,38,45,102,61,12,33,15,46,75,37,38,68,72,30,44,38,34,38,66,52,53,92,83,53,44,65,68,27,34,40,37,37,28,54,69,70,14,30,60,48,69,49,61,38,46,86,88,47,58,76,42,64,46,77,43,70,43,65,44,90,74,67,57,71,46,74,42,39,32,32,39,34,42,35,36,74,76,30,57,70,43,66,30,49,72,38,76,41,44,26,48,60,69,27,35,22,38,83,54,68,79,84,32,8,77,39,28,55,44,57,41,57,52,66,67,44,66,75,70,21,38,38,68,68,41,39,68,68,29,50,65,35,35,33,58,55,37,47,65,57,47,54,50,25,35,39,37,34,28,47,53,88,33,80,44,77,48,76,58,36,45,73,86,48,51,82,40,65,45,79,42,73,44,49,23,69,54,46,57,70,53,47,70,30,85,62,32,43,29,32,35,33,36,31,38,65,40,60,30,63,19,49,35,23,43,62,32,74,39,32,31,36,74,71,73,68,75,71,70,74,74,73,76,79,81,76,84,68,79,80,70,68,85,119

Secondary structure (DSSP, 8-state):
--------PPPPPB-TTSBTTBB-HHHHHT-EEEEPP-TT--TT-EEEEEETTEEEEEEEPPTT-TTS-EEEE--GGG--SEEEEEEEEEE-TTS--EEPPPEEEEE--PPTTSS--SSB-TTSPPPB--HHHHHH-B-HHHHHH-EEEEE---TT--TT-EEEEEETTEEEEPPPPPGGGTTSPEEEEE-HHHHHHH--EEEEEEEEEEE-TT--EEEEPPPEEEEES----------------------/--------PPPPPB-TTSBTTBB-HHHHHT-EEEEPP-TT--TT-EEEEEETTEEEEEEEPPTT-TTS-EEEE--GGG--SEEEEEEEEEE-TTS--EEPPPEEEEE--PPTTSS-BTTB-TTSPPPB--HHHHHH-B-HHHHHH-EEEEE---TT--TT-EEEEEETTEEEEPPPPPGGGTTSPEEEEE-HHHHHHH--EEEEEEEEEEE-TT--EEEEPPPEEEEES----------------------